Protein AF-M9MH01-F1 (afdb_monomer_lite)

Radius of gyration: 33.97 Å; chains: 1; bounding box: 98×75×112 Å

Sequence (425 aa):
MPSYRAAQPPAAPPSTSKGLVSVMLTPFMALAFVLLHAIYQLAILARSVASAVSRATRRRSHRPASSFASLAELLAEHECAPESVRVPDHLAVVLADAAPSSLRLYLSTQWMRLHSSSTKSGDFHATYQAAVEAKHVEDAATLIHLAAISGVRRLSIYTCEPLGAQALQHLTRHLHLAYKIRGVIHPTSSQQSEPSEPSPWKYTELRRRTRLRRADGSDASTPSAPGSPASSDSEAAPSSLDETLASSYTAETEPFSYDVCSATVDIRLGLSSPTLPSDPSLQVVLLSHCDGQDHFAHLVSTHVHERARSYLSTVVLSDIASSSRFSASRLRKAWVSRRERFVGDLDVARLDAHLRGAGYLDEPELLVVRGSRPSLRRLYGFPAWPLRITDLFYDETLQPHARYATHDFVAALRKLARAEQRHGK

pLDDT: mean 78.03, std 19.71, range [31.19, 97.88]

Structure (mmCIF, N/CA/C/O backbone):
data_AF-M9MH01-F1
#
_entry.id   AF-M9MH01-F1
#
loop_
_atom_site.group_PDB
_atom_site.id
_atom_site.type_symbol
_atom_site.label_atom_id
_atom_site.label_alt_id
_atom_site.label_comp_id
_atom_site.label_asym_id
_atom_site.label_entity_id
_atom_site.label_seq_id
_atom_site.pdbx_PDB_ins_code
_atom_site.Cartn_x
_atom_site.Cartn_y
_atom_site.Cartn_z
_atom_site.occupancy
_atom_site.B_iso_or_equiv
_atom_site.auth_seq_id
_atom_site.auth_comp_id
_atom_site.auth_asym_id
_atom_site.auth_atom_id
_atom_site.pdbx_PDB_model_num
ATOM 1 N N . MET A 1 1 ? -34.806 18.288 -66.214 1.00 45.91 1 MET A N 1
ATOM 2 C CA . MET A 1 1 ? -35.735 17.507 -65.369 1.00 45.91 1 MET A CA 1
ATOM 3 C C . MET A 1 1 ? -36.156 18.376 -64.184 1.00 45.91 1 MET A C 1
ATOM 5 O O . MET A 1 1 ? -35.394 18.466 -63.229 1.00 45.91 1 MET A O 1
ATOM 9 N N . PRO A 1 2 ? -37.280 19.109 -64.272 1.00 43.31 2 PRO A N 1
ATOM 10 C CA . PRO A 1 2 ? -37.788 19.924 -63.171 1.00 43.31 2 PRO A CA 1
ATOM 11 C C . PRO A 1 2 ? -38.532 19.030 -62.166 1.00 43.31 2 PRO A C 1
ATOM 13 O O . PRO A 1 2 ? -39.431 18.281 -62.540 1.00 43.31 2 PRO A O 1
ATOM 16 N N . SER A 1 3 ? -38.120 19.080 -60.898 1.00 51.03 3 SER A N 1
ATOM 17 C CA . SER A 1 3 ? -38.707 18.285 -59.816 1.00 51.03 3 SER A CA 1
ATOM 18 C C . SER A 1 3 ? -39.973 18.964 -59.288 1.00 51.03 3 SER A C 1
ATOM 20 O O . SER A 1 3 ? -39.933 20.112 -58.839 1.00 51.03 3 SER A O 1
ATOM 22 N N . TYR A 1 4 ? -41.098 18.255 -59.382 1.00 46.44 4 TYR A N 1
ATOM 23 C CA . TYR A 1 4 ? -42.410 18.657 -58.881 1.00 46.44 4 TYR A CA 1
ATOM 24 C C . TYR A 1 4 ? -42.370 18.838 -57.356 1.00 46.44 4 TYR A C 1
ATOM 26 O O . TYR A 1 4 ? -42.192 17.884 -56.600 1.00 46.44 4 TYR A O 1
ATOM 34 N N . ARG A 1 5 ? -42.565 20.076 -56.893 1.00 50.22 5 ARG A N 1
ATOM 35 C CA . ARG A 1 5 ? -42.744 20.409 -55.476 1.00 50.22 5 ARG A CA 1
ATOM 36 C C . ARG A 1 5 ? -44.208 20.141 -55.116 1.00 50.22 5 ARG A C 1
ATOM 38 O O . ARG A 1 5 ? -45.081 20.939 -55.443 1.00 50.22 5 ARG A O 1
ATOM 45 N N . ALA A 1 6 ? -44.476 18.984 -54.513 1.00 58.53 6 ALA A N 1
ATOM 46 C CA . ALA A 1 6 ? -45.803 18.624 -54.025 1.00 58.53 6 ALA A CA 1
ATOM 47 C C . ALA A 1 6 ? -46.259 19.614 -52.940 1.00 58.53 6 ALA A C 1
ATOM 49 O O . ALA A 1 6 ? -45.514 19.920 -52.006 1.00 58.53 6 ALA A O 1
ATOM 50 N N . ALA A 1 7 ? -47.476 20.130 -53.104 1.00 55.47 7 ALA A N 1
ATOM 51 C CA . ALA A 1 7 ? -48.118 21.059 -52.189 1.00 55.47 7 ALA A CA 1
ATOM 52 C C . ALA A 1 7 ? -48.324 20.409 -50.812 1.00 55.47 7 ALA A C 1
ATOM 54 O O . ALA A 1 7 ? -48.919 19.339 -50.688 1.00 55.47 7 ALA A O 1
ATOM 55 N N . GLN A 1 8 ? -47.809 21.074 -49.783 1.00 67.50 8 GLN A N 1
ATOM 56 C CA . GLN A 1 8 ? -47.949 20.694 -48.384 1.00 67.50 8 GLN A CA 1
ATOM 57 C C . GLN A 1 8 ? -49.378 21.050 -47.924 1.00 67.50 8 GLN A C 1
ATOM 59 O O . GLN A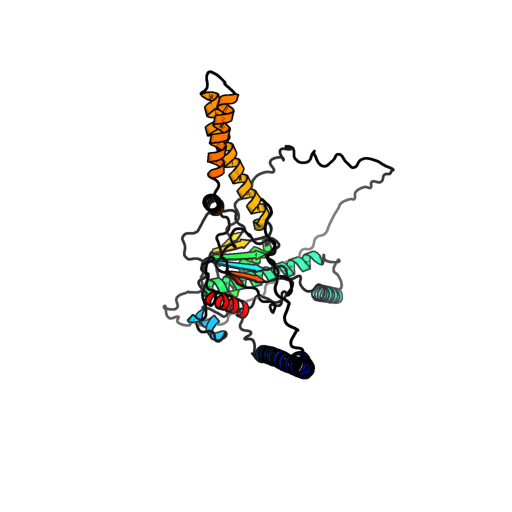 1 8 ? -49.798 22.192 -48.133 1.00 67.50 8 GLN A O 1
ATOM 64 N N . PRO A 1 9 ? -50.154 20.109 -47.355 1.00 67.75 9 PRO A N 1
ATOM 65 C CA . PRO A 1 9 ? -51.521 20.385 -46.926 1.00 67.75 9 PRO A CA 1
ATOM 66 C C . PRO A 1 9 ? -51.550 21.403 -45.772 1.00 67.75 9 PRO A C 1
ATOM 68 O O . PRO A 1 9 ? -50.595 21.477 -44.991 1.00 67.75 9 PRO A O 1
ATOM 71 N N . PRO A 1 10 ? -52.632 22.195 -45.655 1.00 64.62 10 PRO A N 1
ATOM 72 C CA . PRO A 1 10 ? -52.751 23.251 -44.657 1.00 64.62 10 PRO A CA 1
ATOM 73 C C . PRO A 1 10 ? -52.662 22.678 -43.239 1.00 64.62 10 PRO A C 1
ATOM 75 O O . PRO A 1 10 ? -53.362 21.728 -42.886 1.00 64.62 10 PRO A O 1
ATOM 78 N N . ALA A 1 11 ? -51.777 23.266 -42.432 1.00 65.44 11 ALA A N 1
ATOM 79 C CA . ALA A 1 11 ? -51.588 22.912 -41.034 1.00 65.44 11 ALA A CA 1
ATOM 80 C C . ALA A 1 11 ? -52.902 23.088 -40.256 1.00 65.44 11 ALA A C 1
ATOM 82 O O . ALA A 1 11 ? -53.503 24.163 -40.264 1.00 65.44 11 ALA A O 1
ATOM 83 N N . ALA A 1 12 ? -53.339 22.020 -39.586 1.00 66.81 12 ALA A N 1
ATOM 84 C CA . ALA A 1 12 ? -54.497 22.045 -38.704 1.00 66.81 12 ALA A CA 1
ATOM 85 C C . ALA A 1 12 ? -54.285 23.057 -37.556 1.00 66.81 12 ALA A C 1
ATOM 87 O O . ALA A 1 12 ? -53.164 23.177 -37.048 1.00 66.81 12 ALA A O 1
ATOM 88 N N . PRO A 1 13 ? -55.336 23.780 -37.125 1.00 65.81 13 PRO A N 1
ATOM 89 C CA . PRO A 1 13 ? -55.222 24.774 -36.066 1.00 65.81 13 PRO A CA 1
ATOM 90 C C . PRO A 1 13 ? -54.803 24.113 -34.741 1.00 65.81 13 PRO A C 1
ATOM 92 O O . PRO A 1 13 ? -55.318 23.045 -34.397 1.00 65.81 13 PRO A O 1
ATOM 95 N N . PRO A 1 14 ? -53.885 24.725 -33.971 1.00 62.41 14 PRO A N 1
ATOM 96 C CA . PRO A 1 14 ? -53.455 24.178 -32.693 1.00 62.41 14 PRO A CA 1
ATOM 97 C C . PRO A 1 14 ? -54.637 24.161 -31.717 1.00 62.41 14 PRO A C 1
ATOM 99 O O . PRO A 1 14 ? -55.211 25.198 -31.393 1.00 62.41 14 PRO A O 1
ATOM 102 N N . SER A 1 15 ? -55.003 22.974 -31.233 1.00 61.50 15 SER A N 1
ATOM 103 C CA . SER A 1 15 ? -56.023 22.792 -30.199 1.00 61.50 15 SER A CA 1
ATOM 104 C C . SER A 1 15 ? -55.576 23.468 -28.892 1.00 61.50 15 SER A C 1
ATOM 106 O O . SER A 1 15 ? -54.754 22.929 -28.146 1.00 61.50 15 SER A O 1
ATOM 108 N N . THR A 1 16 ? -56.109 24.656 -28.618 1.00 58.56 16 THR A N 1
ATOM 109 C CA . THR A 1 16 ? -55.750 25.576 -27.521 1.00 58.56 16 THR A CA 1
ATOM 110 C C . THR A 1 16 ? -56.277 25.179 -26.134 1.00 58.56 16 THR A C 1
ATOM 112 O O . THR A 1 16 ? -56.033 25.881 -25.156 1.00 58.56 16 THR A O 1
ATOM 115 N N . SER A 1 17 ? -56.944 24.032 -25.983 1.00 58.41 17 SER A N 1
ATOM 116 C CA . SER A 1 17 ? -57.568 23.627 -24.711 1.00 58.41 17 SER A CA 1
ATOM 117 C C . SER A 1 17 ? -56.616 22.994 -23.683 1.00 58.41 17 SER A C 1
ATOM 119 O O . SER A 1 17 ? -56.987 22.849 -22.520 1.00 58.41 17 SER A O 1
ATOM 121 N N . LYS A 1 18 ? -55.369 22.659 -24.050 1.00 57.47 18 LYS A N 1
ATOM 122 C CA . LYS A 1 18 ? -54.387 22.061 -23.116 1.00 57.47 18 LYS A CA 1
ATOM 123 C C . LYS A 1 18 ? -53.703 23.076 -22.183 1.00 57.47 18 LYS A C 1
ATOM 125 O O . LYS A 1 18 ? -53.105 22.675 -21.188 1.00 57.47 18 LYS A O 1
ATOM 130 N N . GLY A 1 19 ? -53.802 24.378 -22.468 1.00 66.62 19 GLY A N 1
ATOM 131 C CA . GLY A 1 19 ? -53.085 25.420 -21.722 1.00 66.62 19 GLY A CA 1
ATOM 132 C C . GLY A 1 19 ? -53.639 25.685 -20.320 1.00 66.62 19 GLY A C 1
ATOM 133 O O . GLY A 1 19 ? -52.873 25.818 -19.372 1.00 66.62 19 GLY A O 1
ATOM 134 N N . LEU A 1 20 ? -54.963 25.707 -20.154 1.00 74.94 20 LEU A N 1
ATOM 135 C CA . LEU A 1 20 ? -55.587 26.161 -18.904 1.00 74.94 20 LEU A CA 1
ATOM 136 C C . LEU A 1 20 ? -55.473 25.118 -17.778 1.00 74.94 20 LEU A C 1
ATOM 138 O O . LEU A 1 20 ? -55.142 25.461 -16.644 1.00 74.94 20 LEU A O 1
ATOM 142 N N . VAL A 1 21 ? -55.634 23.833 -18.115 1.00 76.88 21 VAL A N 1
ATOM 143 C CA . VAL A 1 21 ? -55.407 22.717 -17.179 1.00 76.88 21 VAL A CA 1
ATOM 144 C C . VAL A 1 21 ? -53.933 22.636 -16.784 1.00 76.88 21 VAL A C 1
ATOM 146 O O . VAL A 1 21 ? -53.629 22.457 -15.609 1.00 76.88 21 VAL A O 1
ATOM 149 N N . SER A 1 22 ? -53.010 22.838 -17.731 1.00 75.50 22 SER A N 1
ATOM 150 C CA . SER A 1 22 ? -51.576 22.858 -17.427 1.00 75.50 22 SER A CA 1
ATOM 151 C C . SER A 1 22 ? -51.221 23.998 -16.468 1.00 75.50 22 SER A C 1
ATOM 153 O O . SER A 1 22 ? -50.515 23.768 -15.489 1.00 75.50 22 SER A O 1
ATOM 155 N N . VAL A 1 23 ? -51.726 25.215 -16.700 1.00 80.62 23 VAL A N 1
ATOM 156 C CA . VAL A 1 23 ? -51.431 26.391 -15.859 1.00 80.62 23 VAL A CA 1
ATOM 157 C C . VAL A 1 23 ? -51.985 26.223 -14.441 1.00 80.62 23 VAL A C 1
ATOM 159 O O . VAL A 1 23 ? -51.296 26.561 -13.483 1.00 80.62 23 VAL A O 1
ATOM 162 N N . MET A 1 24 ? -53.174 25.633 -14.287 1.00 85.06 24 MET A N 1
ATOM 163 C CA . MET A 1 24 ? -53.754 25.342 -12.969 1.00 85.06 24 MET A CA 1
ATOM 164 C C . MET A 1 24 ? -53.060 24.181 -12.247 1.00 85.06 24 MET A C 1
ATOM 166 O O . MET A 1 24 ? -52.926 24.230 -11.031 1.00 85.06 24 MET A O 1
ATOM 170 N N . LEU A 1 25 ? -52.583 23.159 -12.966 1.00 89.31 25 LEU A N 1
ATOM 171 C CA . LEU A 1 25 ? -51.958 21.971 -12.370 1.00 89.31 25 LEU A CA 1
ATOM 172 C C . LEU A 1 25 ? -50.487 22.192 -11.974 1.00 89.31 25 LEU A C 1
ATOM 174 O O . LEU A 1 25 ? -50.000 21.577 -11.027 1.00 89.31 25 LEU A O 1
ATOM 178 N N . THR A 1 26 ? -49.779 23.087 -12.668 1.00 86.56 26 THR A N 1
ATOM 179 C CA . THR A 1 26 ? -48.355 23.378 -12.419 1.00 86.56 26 THR A CA 1
ATOM 180 C C . THR A 1 26 ? -48.047 23.765 -10.963 1.00 86.56 26 THR A C 1
ATOM 182 O O . THR A 1 26 ? -47.126 23.170 -10.401 1.00 86.56 26 THR A O 1
ATOM 185 N N . PRO A 1 27 ? -48.782 24.684 -10.298 1.00 92.50 27 PRO A N 1
ATOM 186 C CA . PRO A 1 27 ? -48.502 25.025 -8.901 1.00 92.50 27 PRO A CA 1
ATOM 187 C C . PRO A 1 27 ? -48.728 23.845 -7.947 1.00 92.50 27 PRO A C 1
ATOM 189 O O . PRO A 1 27 ? -47.956 23.681 -7.006 1.00 92.50 27 PRO A O 1
ATOM 192 N N . PHE A 1 28 ? -49.718 22.982 -8.207 1.00 94.06 28 PHE A N 1
ATOM 193 C CA . PHE A 1 28 ? -49.944 21.780 -7.396 1.00 94.06 28 PHE A CA 1
ATOM 194 C C . PHE A 1 28 ? -48.826 20.754 -7.570 1.00 94.06 28 PHE A C 1
ATOM 196 O O . PHE A 1 28 ? -48.357 20.194 -6.584 1.00 94.06 28 PHE A O 1
ATOM 203 N N . MET A 1 29 ? -48.353 20.541 -8.800 1.00 93.00 29 MET A N 1
ATOM 204 C CA . MET A 1 29 ? -47.220 19.649 -9.062 1.00 93.00 29 MET A CA 1
ATOM 205 C C . MET A 1 29 ? -45.922 20.194 -8.460 1.00 93.00 29 MET A C 1
ATOM 207 O O . MET A 1 29 ? -45.151 19.428 -7.885 1.00 93.00 29 MET A O 1
ATOM 211 N N . ALA A 1 30 ? -45.695 21.509 -8.532 1.00 92.12 30 ALA A N 1
ATOM 212 C CA . ALA A 1 30 ? -44.553 22.158 -7.895 1.00 92.12 30 ALA A CA 1
ATOM 213 C C . ALA A 1 30 ? -44.613 22.021 -6.366 1.00 92.12 30 ALA A C 1
ATOM 215 O O . ALA A 1 30 ? -43.620 21.646 -5.747 1.00 92.12 30 ALA A O 1
ATOM 216 N N . LEU A 1 31 ? -45.782 22.245 -5.760 1.00 95.38 31 LEU A N 1
ATOM 217 C CA . LEU A 1 31 ? -45.989 22.049 -4.327 1.00 95.38 31 LEU A CA 1
ATOM 218 C C . LEU A 1 31 ? -45.766 20.587 -3.923 1.00 95.38 31 LEU A C 1
ATOM 220 O O . LEU A 1 31 ? -45.042 20.328 -2.967 1.00 95.38 31 LEU A O 1
ATOM 224 N N . ALA A 1 32 ? -46.328 19.632 -4.669 1.00 95.88 32 ALA A N 1
ATOM 225 C CA . ALA A 1 32 ? -46.135 18.205 -4.426 1.00 95.88 32 ALA A CA 1
ATOM 226 C C . ALA A 1 32 ? -44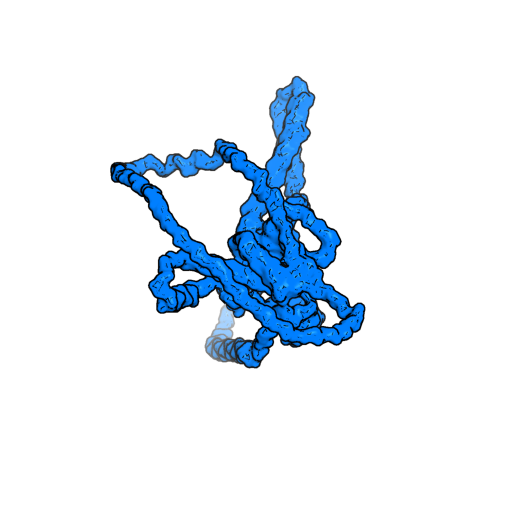.655 17.807 -4.533 1.00 95.88 32 ALA A C 1
ATOM 228 O O . ALA A 1 32 ? -44.162 17.057 -3.694 1.00 95.88 32 ALA A O 1
ATOM 229 N N . PHE A 1 33 ? -43.925 18.352 -5.511 1.00 95.75 33 PHE A N 1
ATOM 230 C CA . PHE A 1 33 ? -42.487 18.134 -5.653 1.00 95.75 33 PHE A CA 1
ATOM 231 C C . PHE A 1 33 ? -41.699 18.708 -4.472 1.00 95.75 33 PHE A C 1
ATOM 233 O O . PHE A 1 33 ? -40.851 18.015 -3.916 1.00 95.75 33 PHE A O 1
ATOM 240 N N . VAL A 1 34 ? -41.998 19.940 -4.044 1.00 96.44 34 VAL A N 1
ATOM 241 C CA . VAL A 1 34 ? -41.364 20.563 -2.870 1.00 96.44 34 VAL A CA 1
ATOM 242 C C . VAL A 1 34 ? -41.632 19.742 -1.611 1.00 96.44 34 VAL A C 1
ATOM 244 O O . VAL A 1 34 ? -40.717 19.504 -0.827 1.00 96.44 34 VAL A O 1
ATOM 247 N N . LEU A 1 35 ? -42.862 19.260 -1.435 1.00 97.44 35 LEU A N 1
ATOM 248 C CA . LEU A 1 35 ? -43.269 18.486 -0.266 1.00 97.44 35 LEU A CA 1
ATOM 249 C C . LEU A 1 35 ? -42.612 17.097 -0.260 1.00 97.44 35 LEU A C 1
ATOM 251 O O . LEU A 1 35 ? -42.075 16.674 0.762 1.00 97.44 35 LEU A O 1
ATOM 255 N N . LEU A 1 36 ? -42.547 16.430 -1.416 1.00 97.12 36 LEU A N 1
ATOM 256 C CA . LEU A 1 36 ? -41.816 15.173 -1.581 1.00 97.12 36 LEU A CA 1
ATOM 257 C C . LEU A 1 36 ? -40.313 15.361 -1.335 1.00 97.12 36 LEU A C 1
ATOM 259 O O . LEU A 1 36 ? -39.691 14.539 -0.663 1.00 97.12 36 LEU A O 1
ATOM 263 N N . HIS A 1 37 ? -39.728 16.454 -1.831 1.00 95.00 37 HIS A N 1
ATOM 264 C CA . HIS A 1 37 ? -38.323 16.770 -1.601 1.00 95.00 37 HIS A CA 1
ATOM 265 C C . HIS A 1 37 ? -38.050 17.051 -0.119 1.00 95.00 37 HIS A C 1
ATOM 267 O O . HIS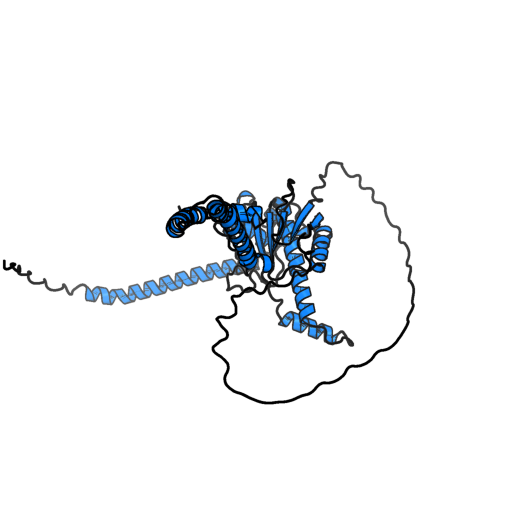 A 1 37 ? -37.069 16.550 0.423 1.00 95.00 37 HIS A O 1
ATOM 273 N N . ALA A 1 38 ? -38.937 17.777 0.565 1.00 96.31 38 ALA A N 1
ATOM 274 C CA . ALA A 1 38 ? -38.836 18.013 2.002 1.00 96.31 38 ALA A CA 1
ATOM 275 C C . ALA A 1 38 ? -38.895 16.698 2.799 1.00 96.31 38 ALA A C 1
ATOM 277 O O . ALA A 1 38 ? -38.049 16.477 3.663 1.00 96.31 38 ALA A O 1
ATOM 278 N N . ILE A 1 39 ? -39.823 15.791 2.464 1.00 97.50 39 ILE A N 1
ATOM 279 C CA . ILE A 1 39 ? -39.908 14.455 3.079 1.00 97.50 39 ILE A CA 1
ATOM 280 C C . ILE A 1 39 ? -38.627 13.654 2.823 1.00 97.50 39 ILE A C 1
ATOM 282 O O . ILE A 1 39 ? -38.088 13.045 3.745 1.00 97.50 39 ILE A O 1
ATOM 286 N N . TYR A 1 40 ? -38.106 13.676 1.594 1.00 96.38 40 TYR A N 1
ATOM 287 C CA . TYR A 1 40 ? -36.863 12.995 1.238 1.00 96.38 40 TYR A CA 1
ATOM 288 C C . TYR A 1 40 ? -35.666 13.512 2.050 1.00 96.38 40 TYR A C 1
ATOM 290 O O . TYR A 1 40 ? -34.916 12.716 2.617 1.00 96.38 40 TYR A O 1
ATOM 298 N N . GLN A 1 41 ? -35.518 14.835 2.178 1.00 96.50 41 GLN A N 1
ATOM 299 C CA . GLN A 1 41 ? -34.455 15.434 2.990 1.00 96.50 41 GLN A CA 1
ATOM 300 C C . GLN A 1 41 ? -34.614 15.094 4.475 1.00 96.50 41 GLN A C 1
ATOM 302 O O . GLN A 1 41 ? -33.630 14.781 5.145 1.00 96.50 41 GLN A O 1
ATOM 307 N N . LEU A 1 42 ? -35.848 15.083 4.986 1.00 95.69 42 LEU A N 1
ATOM 308 C CA . LEU A 1 42 ? -36.132 14.706 6.368 1.00 95.69 42 LEU A CA 1
ATOM 309 C C . LEU A 1 42 ? -35.812 13.226 6.628 1.00 95.69 42 LEU A C 1
ATOM 311 O O . LEU A 1 42 ? -35.254 12.897 7.671 1.00 95.69 42 LEU A O 1
ATOM 315 N N . ALA A 1 43 ? -36.081 12.342 5.664 1.00 95.31 43 ALA A N 1
ATOM 316 C CA . ALA A 1 43 ? -35.718 10.929 5.738 1.00 95.31 43 ALA A CA 1
ATOM 317 C C . ALA A 1 43 ? -34.192 10.720 5.716 1.00 95.31 43 ALA A C 1
ATOM 319 O O . ALA A 1 43 ? -33.670 9.920 6.498 1.00 95.31 43 ALA A O 1
ATOM 320 N N . ILE A 1 44 ? -33.458 11.463 4.877 1.00 93.12 44 ILE A N 1
ATOM 321 C CA . ILE A 1 44 ? -31.985 11.456 4.881 1.00 93.12 44 ILE A CA 1
ATOM 322 C C . ILE A 1 44 ? -31.449 11.949 6.225 1.00 93.12 44 ILE A C 1
ATOM 324 O O . ILE A 1 44 ? -30.559 11.312 6.791 1.00 93.12 44 ILE A O 1
ATOM 328 N N . LEU A 1 45 ? -31.994 13.049 6.750 1.00 92.94 45 LEU A N 1
ATOM 329 C CA . LEU A 1 45 ? -31.579 13.623 8.026 1.00 92.94 45 LEU A CA 1
ATOM 330 C C . LEU A 1 45 ? -31.865 12.668 9.190 1.00 92.94 45 LEU A C 1
ATOM 332 O O . LEU A 1 45 ? -30.993 12.424 10.015 1.00 92.94 45 LEU A O 1
ATOM 336 N N . ALA A 1 46 ? -33.054 12.067 9.237 1.00 92.81 46 ALA A N 1
ATOM 337 C CA . ALA A 1 46 ? -33.398 11.083 10.258 1.00 92.81 46 ALA A CA 1
ATOM 338 C C . ALA A 1 46 ? -32.445 9.879 10.209 1.00 92.81 46 ALA A C 1
ATOM 340 O O . ALA A 1 46 ? -31.959 9.427 11.245 1.00 92.81 46 ALA A O 1
ATOM 341 N N . ARG A 1 47 ? -32.106 9.397 9.006 1.00 92.25 47 ARG A N 1
ATOM 342 C CA . ARG A 1 47 ? -31.159 8.290 8.823 1.00 92.25 47 ARG A CA 1
ATOM 343 C C . ARG A 1 47 ? -29.732 8.676 9.216 1.00 92.25 47 ARG A C 1
ATOM 345 O O . ARG A 1 47 ? -29.034 7.867 9.830 1.00 92.25 47 ARG A O 1
ATOM 352 N N . SER A 1 48 ? -29.292 9.894 8.903 1.00 85.81 48 SER A N 1
ATOM 353 C CA . SER A 1 48 ? -27.962 10.376 9.282 1.00 85.81 48 SER A CA 1
ATOM 354 C C . SER A 1 48 ? -27.853 10.565 10.797 1.00 85.81 48 SER A C 1
ATOM 356 O O . SER A 1 48 ? -26.893 10.063 11.385 1.00 85.81 48 SER A O 1
ATOM 358 N N . VAL A 1 49 ? -28.867 11.147 11.448 1.00 88.88 49 VAL A N 1
ATOM 359 C CA . VAL A 1 49 ? -28.945 11.287 12.912 1.00 88.88 49 VAL A CA 1
ATOM 360 C C . VAL A 1 49 ? -28.999 9.920 13.585 1.00 88.88 49 VAL A C 1
ATOM 362 O O . VAL A 1 49 ? -28.191 9.667 14.471 1.00 88.88 49 VAL A O 1
ATOM 365 N N . ALA A 1 50 ? -29.853 8.996 13.136 1.00 88.00 50 ALA A N 1
ATOM 366 C CA . ALA A 1 50 ? -29.911 7.642 13.692 1.00 88.00 50 ALA A CA 1
ATOM 367 C C . ALA A 1 50 ? -28.559 6.916 13.572 1.00 88.00 50 ALA A C 1
ATOM 369 O O . ALA A 1 50 ? -28.103 6.286 14.526 1.00 88.00 50 ALA A O 1
ATOM 370 N N . SER A 1 51 ? -27.865 7.061 12.436 1.00 77.75 51 SER A N 1
ATOM 371 C CA . SER A 1 51 ? -26.520 6.503 12.254 1.00 77.75 51 SER A CA 1
ATOM 372 C C . SER A 1 51 ? -25.468 7.167 13.149 1.00 77.75 51 SER A C 1
ATOM 374 O O . SER A 1 51 ? -24.518 6.513 13.574 1.00 77.75 51 SER A O 1
ATOM 376 N N . ALA A 1 52 ? -25.598 8.467 13.424 1.00 75.75 52 ALA A N 1
ATOM 377 C CA . ALA A 1 52 ? -24.687 9.208 14.287 1.00 75.75 52 ALA A CA 1
ATOM 378 C C . ALA A 1 52 ? -24.912 8.842 15.757 1.00 75.75 52 ALA A C 1
ATOM 380 O O . ALA A 1 52 ? -23.949 8.540 16.456 1.00 75.75 52 ALA A O 1
ATOM 381 N N . VAL A 1 53 ? -26.173 8.771 16.194 1.00 83.31 53 VAL A N 1
ATOM 382 C CA . VAL A 1 53 ? -26.563 8.327 17.537 1.00 83.31 53 VAL A CA 1
ATOM 383 C C . VAL A 1 53 ? -26.117 6.890 17.760 1.00 83.31 53 VAL A C 1
ATOM 385 O O . VAL A 1 53 ? -25.439 6.634 18.742 1.00 83.31 53 VAL A O 1
ATOM 388 N N . SER A 1 54 ? -26.385 5.971 16.826 1.00 80.44 54 SER A N 1
ATOM 389 C CA . SER A 1 54 ? -25.923 4.580 16.933 1.00 80.44 54 SER A CA 1
ATOM 390 C C . SER A 1 54 ? -24.396 4.475 17.033 1.00 80.44 54 SER A C 1
ATOM 392 O O . SER A 1 54 ? -23.880 3.686 17.821 1.00 80.44 54 SER A O 1
ATOM 394 N N . ARG A 1 55 ? -23.652 5.304 16.289 1.00 73.31 55 ARG A N 1
ATOM 395 C CA . ARG A 1 55 ? -22.184 5.374 16.395 1.00 73.31 55 ARG A CA 1
ATOM 396 C C . ARG A 1 55 ? -21.704 5.981 17.714 1.00 73.31 55 ARG A C 1
ATOM 398 O O . ARG A 1 55 ? -20.650 5.579 18.191 1.00 73.31 55 ARG A O 1
ATOM 405 N N . ALA A 1 56 ? -22.444 6.931 18.279 1.00 73.94 56 ALA A N 1
ATOM 406 C CA . ALA A 1 56 ? -22.114 7.572 19.549 1.00 73.94 56 ALA A CA 1
ATOM 407 C C . ALA A 1 56 ? -22.454 6.687 20.758 1.00 73.94 56 ALA A C 1
ATOM 409 O O . ALA A 1 56 ? -21.736 6.711 21.753 1.00 73.94 56 ALA A O 1
ATOM 410 N N . THR A 1 57 ? -23.532 5.902 20.676 1.00 79.31 57 THR A N 1
ATOM 411 C CA . THR A 1 57 ? -23.980 5.011 21.756 1.00 79.31 57 THR A CA 1
ATOM 412 C C . THR A 1 57 ? -23.294 3.652 21.729 1.00 79.31 57 THR A C 1
ATOM 414 O O . THR A 1 57 ? -23.213 3.003 22.772 1.00 79.31 57 THR A O 1
ATOM 417 N N . ARG A 1 58 ? -22.753 3.219 20.581 1.00 75.88 58 ARG A N 1
ATOM 418 C CA . ARG A 1 58 ? -21.870 2.050 20.521 1.00 75.88 58 ARG A CA 1
ATOM 419 C C . ARG A 1 58 ? -20.609 2.339 21.323 1.00 75.88 58 ARG A C 1
ATOM 421 O O . ARG A 1 58 ? -19.709 3.051 20.876 1.00 75.88 58 ARG A O 1
ATOM 428 N N . ARG A 1 59 ? -20.559 1.765 22.526 1.00 66.00 59 ARG A N 1
ATOM 429 C CA . ARG A 1 59 ? -19.367 1.720 23.369 1.00 66.00 59 ARG A CA 1
ATOM 430 C C . ARG A 1 59 ? -18.264 1.079 22.531 1.00 66.00 59 ARG A C 1
ATOM 432 O O . ARG A 1 59 ? -18.332 -0.105 22.224 1.00 66.00 59 ARG A O 1
ATOM 439 N N . ARG A 1 60 ? -17.294 1.879 22.088 1.00 66.38 60 ARG A N 1
ATOM 440 C CA . ARG A 1 60 ? -16.137 1.351 21.365 1.00 66.38 60 ARG A CA 1
ATOM 441 C C . ARG A 1 60 ? -15.418 0.417 22.320 1.00 66.38 60 ARG A C 1
ATOM 443 O O . ARG A 1 60 ? -15.026 0.853 23.406 1.00 66.38 60 ARG A O 1
ATOM 450 N N . SER A 1 61 ? -15.277 -0.849 21.947 1.00 65.81 61 SER A N 1
ATOM 451 C CA . SER A 1 61 ? -14.401 -1.722 22.701 1.00 65.81 61 SER A CA 1
ATOM 452 C C . SER A 1 61 ? -12.991 -1.151 22.591 1.00 65.81 61 SER A C 1
ATOM 454 O O . SER A 1 61 ? -12.415 -1.006 21.515 1.00 65.81 61 SER A O 1
ATOM 456 N N . HIS A 1 62 ? -12.452 -0.724 23.728 1.00 72.19 62 HIS A N 1
ATOM 457 C CA . HIS A 1 62 ? -11.097 -0.185 23.821 1.00 72.19 62 HIS A CA 1
ATOM 458 C C . HIS A 1 62 ? -10.057 -1.302 23.933 1.00 72.19 62 HIS A C 1
ATOM 460 O O . HIS A 1 62 ? -8.950 -1.078 24.421 1.00 72.19 62 HIS A O 1
ATOM 466 N N . ARG A 1 63 ? -10.414 -2.515 23.498 1.00 86.38 63 ARG A N 1
ATOM 467 C CA . ARG A 1 63 ? -9.531 -3.665 23.573 1.00 86.38 63 ARG A CA 1
ATOM 468 C C . ARG A 1 63 ? -8.337 -3.414 22.636 1.00 86.38 63 ARG A C 1
ATOM 470 O O . ARG A 1 63 ? -8.550 -3.136 21.451 1.00 86.38 63 ARG A O 1
ATOM 477 N N . PRO A 1 64 ? -7.092 -3.425 23.142 1.00 89.06 64 PRO A N 1
ATOM 478 C CA . PRO A 1 64 ? -5.923 -3.171 22.311 1.00 89.06 64 PRO A CA 1
ATOM 479 C C . PRO A 1 64 ? -5.767 -4.282 21.271 1.00 89.06 64 PRO A C 1
ATOM 481 O O . PRO A 1 64 ? -6.115 -5.433 21.536 1.00 89.06 64 PRO A O 1
ATOM 484 N N . ALA A 1 65 ? -5.209 -3.954 20.103 1.00 89.31 65 ALA A N 1
ATOM 485 C CA . ALA A 1 65 ? -5.015 -4.929 19.030 1.00 89.31 65 ALA A CA 1
ATOM 486 C C . ALA A 1 65 ? -4.204 -6.152 19.491 1.00 89.31 65 ALA A C 1
ATOM 488 O O . ALA A 1 65 ? -4.521 -7.262 19.100 1.00 89.31 65 ALA A O 1
ATOM 489 N N . SER A 1 66 ? -3.242 -5.963 20.399 1.00 88.75 66 SER A N 1
ATOM 490 C CA . SER A 1 66 ? -2.398 -7.033 20.951 1.00 88.75 66 SER A CA 1
ATOM 491 C C . SER A 1 66 ? -3.141 -8.103 21.744 1.00 88.75 66 SER A C 1
ATOM 493 O O . SER A 1 66 ? -2.570 -9.140 22.064 1.00 88.75 66 SER A O 1
ATOM 495 N N . SER A 1 67 ? -4.396 -7.849 22.106 1.00 92.25 67 SER A N 1
ATOM 496 C CA . SER A 1 67 ? -5.192 -8.787 22.888 1.00 92.25 67 SER A CA 1
ATOM 497 C C . SER A 1 67 ? -5.914 -9.838 22.048 1.00 92.25 67 SER A C 1
ATOM 499 O O . SER A 1 67 ? -6.512 -10.728 22.647 1.00 92.25 67 SER A O 1
ATOM 501 N N . PHE A 1 68 ? -5.898 -9.724 20.716 1.00 93.31 68 PHE A N 1
ATOM 502 C CA . PHE A 1 68 ? -6.541 -10.679 19.817 1.00 93.31 68 PHE A CA 1
ATOM 503 C C . PHE A 1 68 ? -5.533 -11.740 19.381 1.00 93.31 68 PHE A C 1
ATOM 505 O O . PHE A 1 68 ? -4.485 -11.418 18.828 1.00 93.31 68 PHE A O 1
ATOM 512 N N . ALA A 1 69 ? -5.854 -13.013 19.598 1.00 92.62 69 ALA A N 1
ATOM 513 C CA . ALA A 1 69 ? -4.995 -14.121 19.174 1.00 92.62 69 ALA A CA 1
ATOM 514 C C . ALA A 1 69 ? -5.394 -14.697 17.804 1.00 92.62 69 ALA A C 1
ATOM 516 O O . ALA A 1 69 ? -4.602 -15.382 17.162 1.00 92.62 69 ALA A O 1
ATOM 517 N N . SER A 1 70 ? -6.626 -14.443 17.351 1.00 94.75 70 SER A N 1
ATOM 518 C CA . SER A 1 70 ? -7.164 -15.000 16.107 1.00 94.75 70 SER A CA 1
ATOM 519 C C . SER A 1 70 ? -8.163 -14.062 15.431 1.00 94.75 70 SER A C 1
ATOM 521 O O . SER A 1 70 ? -8.787 -13.217 16.080 1.00 94.75 70 SER A O 1
ATOM 523 N N . LEU A 1 71 ? -8.379 -14.262 14.128 1.00 95.31 71 LEU A N 1
ATOM 524 C CA . LEU A 1 71 ? -9.438 -13.579 13.384 1.00 95.31 71 LEU A CA 1
ATOM 525 C C . LEU A 1 71 ? -10.826 -13.812 13.990 1.00 95.31 71 LEU A C 1
ATOM 527 O O . LEU A 1 71 ? -11.622 -12.884 14.054 1.00 95.31 71 LEU A O 1
ATOM 531 N N . ALA A 1 72 ? -11.127 -15.029 14.452 1.00 96.25 72 ALA A N 1
ATOM 532 C CA . ALA A 1 72 ? -12.433 -15.347 15.025 1.00 96.25 72 ALA A CA 1
ATOM 533 C C . ALA A 1 72 ? -12.728 -14.503 16.277 1.00 96.25 72 ALA A C 1
ATOM 535 O O . ALA A 1 72 ? -13.831 -13.978 16.414 1.00 96.25 72 ALA A O 1
ATOM 536 N N . GLU A 1 73 ? -11.730 -14.313 17.145 1.00 95.62 73 GLU A N 1
ATOM 537 C CA . GLU A 1 73 ? -11.844 -13.453 18.328 1.00 95.62 73 GLU A CA 1
ATOM 538 C C . GLU A 1 73 ? -12.039 -11.982 17.941 1.00 95.62 73 GLU A C 1
ATOM 540 O O . GLU A 1 73 ? -12.907 -11.300 18.487 1.00 95.62 73 GLU A O 1
ATOM 545 N N . LEU A 1 74 ? -11.275 -11.511 16.950 1.00 95.50 74 LEU A N 1
ATOM 546 C CA . LEU A 1 74 ? -11.414 -10.163 16.405 1.00 95.50 74 LEU A CA 1
ATOM 547 C C . LEU A 1 74 ? -12.828 -9.928 15.850 1.00 95.50 74 LEU A C 1
ATOM 549 O O . LEU A 1 74 ? -13.433 -8.891 16.109 1.00 95.50 74 LEU A O 1
ATOM 553 N N . LEU A 1 75 ? -13.375 -10.882 15.096 1.00 95.88 75 LEU A N 1
ATOM 554 C CA . LEU A 1 75 ? -14.711 -10.768 14.513 1.00 95.88 75 LEU A CA 1
ATOM 555 C C . LEU A 1 75 ? -15.821 -10.865 15.562 1.00 95.88 75 LEU A C 1
ATOM 557 O O . LEU A 1 75 ? -16.798 -10.123 15.457 1.00 95.88 75 LEU A O 1
ATOM 561 N N . ALA A 1 76 ? -15.658 -11.713 16.582 1.00 94.62 76 ALA A N 1
ATOM 562 C CA . ALA A 1 76 ? -16.600 -11.826 17.693 1.00 94.62 76 ALA A CA 1
ATOM 563 C C . ALA A 1 76 ? -16.724 -10.504 18.468 1.00 94.62 76 ALA A C 1
ATOM 565 O O . ALA A 1 76 ? -17.838 -10.054 18.731 1.00 94.62 76 ALA A O 1
ATOM 566 N N . GLU A 1 77 ? -15.599 -9.839 18.750 1.00 94.12 77 GLU A N 1
ATOM 567 C CA . GLU A 1 77 ? -15.573 -8.530 19.420 1.00 94.12 77 GLU A CA 1
ATOM 568 C C . GLU A 1 77 ? -16.304 -7.438 18.619 1.00 94.12 77 GLU A C 1
ATOM 570 O O . GLU A 1 77 ? -16.905 -6.532 19.192 1.00 94.12 77 GLU A O 1
ATOM 575 N N . HIS A 1 78 ? -16.273 -7.526 17.285 1.00 92.50 78 HIS A N 1
ATOM 576 C CA . HIS A 1 78 ? -16.945 -6.581 16.384 1.00 92.50 78 HIS A CA 1
ATOM 577 C C . HIS A 1 78 ? -18.335 -7.053 15.926 1.00 92.50 78 HIS A C 1
ATOM 579 O O . HIS A 1 78 ? -18.881 -6.488 14.974 1.00 92.50 78 HIS A O 1
ATOM 585 N N . GLU A 1 79 ? -18.910 -8.076 16.573 1.00 93.75 79 GLU A N 1
ATOM 586 C CA . GLU A 1 79 ? -20.224 -8.660 16.246 1.00 93.75 79 GLU A CA 1
ATOM 587 C C . GLU A 1 79 ? -20.363 -9.026 14.750 1.00 93.75 79 GLU A C 1
ATOM 589 O O . GLU A 1 79 ? -21.407 -8.832 14.118 1.00 93.75 79 GLU A O 1
ATOM 594 N N . CYS A 1 80 ? -19.279 -9.507 14.136 1.00 93.75 80 CYS A N 1
ATOM 595 C CA . CYS A 1 80 ? -19.219 -9.842 12.717 1.00 93.75 80 CYS A CA 1
ATOM 596 C C . CYS A 1 80 ? -19.220 -11.359 12.510 1.00 93.75 80 CYS A C 1
ATOM 598 O O . CYS A 1 80 ? -18.395 -12.077 13.065 1.00 93.75 80 CYS A O 1
ATOM 600 N N . ALA A 1 81 ? -20.120 -11.849 11.654 1.00 95.38 81 ALA A N 1
ATOM 601 C CA . ALA A 1 81 ? -20.108 -13.248 11.242 1.00 95.38 81 ALA A CA 1
ATOM 602 C C . ALA A 1 81 ? -18.860 -13.538 10.382 1.00 95.38 81 ALA A C 1
ATOM 604 O O . ALA A 1 81 ? -18.520 -12.702 9.535 1.00 95.38 81 ALA A O 1
ATOM 605 N N . PRO A 1 82 ? -18.211 -14.708 10.526 1.00 94.44 82 PRO A N 1
ATOM 606 C CA . PRO A 1 82 ? -17.017 -15.062 9.752 1.00 94.44 82 PRO A CA 1
ATOM 607 C C . PRO A 1 82 ? -17.277 -15.052 8.240 1.00 94.44 82 PRO A C 1
ATOM 609 O O . PRO A 1 82 ? -16.447 -14.576 7.477 1.00 94.44 82 PRO A O 1
ATOM 612 N N . GLU A 1 83 ? -18.475 -15.453 7.812 1.00 95.50 83 GLU A N 1
ATOM 613 C CA . GLU A 1 83 ? -18.902 -15.453 6.403 1.00 95.50 83 GLU A CA 1
ATOM 614 C C . GLU A 1 83 ? -19.063 -14.046 5.807 1.00 95.50 83 GLU A C 1
ATOM 616 O O . GLU A 1 83 ? -19.103 -13.871 4.592 1.00 95.50 83 GLU A O 1
ATOM 621 N N . SER A 1 84 ? -19.164 -13.014 6.650 1.00 95.62 84 SER A N 1
ATOM 622 C CA . SER A 1 84 ? -19.335 -11.627 6.196 1.00 95.62 84 SER A CA 1
ATOM 623 C C . SER A 1 84 ? -18.019 -10.939 5.828 1.00 95.62 84 SER A C 1
ATOM 625 O O . SER A 1 84 ? -18.012 -9.748 5.501 1.00 95.62 84 SER A O 1
ATOM 627 N N . VAL A 1 85 ? -16.910 -11.673 5.922 1.00 96.75 85 VAL A N 1
ATOM 628 C CA . VAL A 1 85 ? -15.547 -11.170 5.821 1.00 96.75 85 VAL A CA 1
ATOM 629 C C . VAL A 1 85 ? -14.763 -12.033 4.841 1.00 96.75 85 VAL A C 1
ATOM 631 O O . VAL A 1 85 ? -14.861 -13.254 4.854 1.00 96.75 85 VAL A O 1
ATOM 634 N N . ARG A 1 86 ? -13.961 -11.387 3.996 1.00 97.31 86 ARG A N 1
ATOM 635 C CA . ARG A 1 86 ? -13.030 -12.041 3.079 1.00 97.31 86 ARG A CA 1
ATOM 636 C C . ARG A 1 86 ? -11.632 -11.558 3.420 1.00 97.31 86 ARG A C 1
ATOM 638 O O . ARG A 1 86 ? -11.405 -10.351 3.498 1.00 97.31 86 ARG A O 1
ATOM 645 N N . VAL A 1 87 ? -10.720 -12.498 3.634 1.00 97.12 87 VAL A N 1
ATOM 646 C CA . VAL A 1 87 ? -9.304 -12.211 3.870 1.00 97.12 87 VAL A CA 1
ATOM 647 C C . VAL A 1 87 ? -8.597 -12.174 2.511 1.00 97.12 87 VAL A C 1
ATOM 649 O O . VAL A 1 87 ? -8.720 -13.148 1.772 1.00 97.12 87 VAL A O 1
ATOM 652 N N . PRO A 1 88 ? -7.913 -11.075 2.148 1.00 97.12 88 PRO A N 1
ATOM 653 C CA . PRO A 1 88 ? -7.112 -11.020 0.927 1.00 97.12 88 PRO A CA 1
ATOM 654 C C . PRO A 1 88 ? -5.805 -11.806 1.086 1.00 97.12 88 PRO A C 1
ATOM 656 O O . PRO A 1 88 ? -5.189 -11.764 2.155 1.00 97.12 88 PRO A O 1
ATOM 659 N N . ASP A 1 89 ? -5.314 -12.424 0.009 1.00 96.00 89 ASP A N 1
ATOM 660 C CA . ASP A 1 89 ? -3.959 -12.987 -0.005 1.00 96.00 89 ASP A CA 1
ATOM 661 C C . ASP A 1 89 ? -2.905 -11.872 0.095 1.00 96.00 89 ASP A C 1
ATOM 663 O O . ASP A 1 89 ? -1.899 -12.012 0.802 1.00 96.00 89 ASP A O 1
ATOM 667 N N . HIS A 1 90 ? -3.156 -10.740 -0.577 1.00 96.69 90 HIS A N 1
ATOM 668 C CA . HIS A 1 90 ? -2.300 -9.552 -0.562 1.00 96.69 90 HIS A CA 1
ATOM 669 C C . HIS A 1 90 ? -3.078 -8.292 -0.164 1.00 96.69 90 HIS A C 1
ATOM 671 O O . HIS A 1 90 ? -3.927 -7.794 -0.907 1.00 96.69 90 HIS A O 1
ATOM 677 N N . LEU A 1 91 ? -2.753 -7.764 1.018 1.00 97.88 91 LEU A N 1
ATOM 678 C CA . LEU A 1 91 ? -3.265 -6.506 1.555 1.00 97.88 91 LEU A CA 1
ATOM 679 C C . LEU A 1 91 ? -2.232 -5.391 1.372 1.00 97.88 91 LEU A C 1
ATOM 681 O O . LEU A 1 91 ? -1.094 -5.510 1.822 1.00 97.88 91 LEU A O 1
ATOM 685 N N . ALA A 1 92 ? -2.634 -4.271 0.784 1.00 97.62 92 ALA A N 1
ATOM 686 C CA . ALA A 1 92 ? -1.837 -3.053 0.747 1.00 97.62 92 ALA A CA 1
ATOM 687 C C . ALA A 1 92 ? -2.470 -1.968 1.627 1.00 97.62 92 ALA A C 1
ATOM 689 O O . ALA A 1 92 ? -3.691 -1.817 1.672 1.00 97.62 92 ALA A O 1
ATOM 690 N N . VAL A 1 93 ? -1.649 -1.186 2.324 1.00 96.31 93 VAL A N 1
ATOM 691 C CA . VAL A 1 93 ? -2.096 -0.105 3.204 1.00 96.31 93 VAL A CA 1
ATOM 692 C C . VAL A 1 93 ? -1.251 1.137 2.970 1.00 96.31 93 VAL A C 1
ATOM 694 O O . VAL A 1 93 ? -0.030 1.096 3.063 1.00 96.31 93 VAL A O 1
ATOM 697 N N . VAL A 1 94 ? -1.906 2.262 2.699 1.00 94.81 94 VAL A N 1
ATOM 698 C CA . VAL A 1 94 ? -1.280 3.583 2.592 1.00 94.81 94 VAL A CA 1
ATOM 699 C C . VAL A 1 94 ? -1.513 4.327 3.896 1.00 94.81 94 VAL A C 1
ATOM 701 O O . VAL A 1 94 ? -2.637 4.735 4.194 1.00 94.81 94 VAL A O 1
ATOM 704 N N . LEU A 1 95 ? -0.441 4.507 4.662 1.00 92.25 95 LEU A N 1
ATOM 705 C CA . LEU A 1 95 ? -0.391 5.349 5.848 1.00 92.25 95 LEU A CA 1
ATOM 706 C C . LEU A 1 95 ? 0.087 6.735 5.416 1.00 92.25 95 LEU A C 1
ATOM 708 O O . LEU A 1 95 ? 1.277 7.033 5.441 1.00 92.25 95 LEU A O 1
ATOM 712 N N . ALA A 1 96 ? -0.841 7.576 4.957 1.00 85.56 96 ALA A N 1
ATOM 713 C CA . ALA A 1 96 ? -0.481 8.937 4.596 1.00 85.56 96 ALA A CA 1
ATOM 714 C C . ALA A 1 96 ? -0.206 9.758 5.857 1.00 85.56 96 ALA A C 1
ATOM 716 O O . ALA A 1 96 ? -0.996 9.730 6.807 1.00 85.56 96 ALA A O 1
ATOM 717 N N . ASP A 1 97 ? 0.866 10.546 5.817 1.00 72.50 97 ASP A N 1
ATOM 718 C CA . ASP A 1 97 ? 1.288 11.413 6.911 1.00 72.50 97 ASP A CA 1
ATOM 719 C C . ASP A 1 97 ? 0.164 12.369 7.309 1.00 72.50 97 ASP A C 1
ATOM 721 O O . ASP A 1 97 ? -0.118 13.404 6.695 1.00 72.50 97 ASP A O 1
ATOM 725 N N . ALA A 1 98 ? -0.510 12.006 8.385 1.00 64.31 98 ALA A N 1
ATOM 726 C CA . ALA A 1 98 ? -1.458 12.859 9.048 1.00 64.31 98 ALA A CA 1
ATOM 727 C C . ALA A 1 98 ? -0.688 13.757 9.996 1.00 64.31 98 ALA A C 1
ATOM 729 O O . ALA A 1 98 ? -0.585 13.426 11.179 1.00 64.31 98 ALA A O 1
ATOM 730 N N . ALA A 1 99 ? -0.161 14.863 9.463 1.00 58.12 99 ALA A N 1
ATOM 731 C CA . ALA A 1 99 ? 0.596 15.845 10.223 1.00 58.12 99 ALA A CA 1
ATOM 732 C C . ALA A 1 99 ? -0.020 16.035 11.615 1.00 58.12 99 ALA A C 1
ATOM 734 O O . ALA A 1 99 ? -1.143 16.540 11.670 1.00 58.12 99 ALA A O 1
ATOM 735 N N . PRO A 1 100 ? 0.602 15.569 12.720 1.00 60.00 100 PRO A N 1
ATOM 736 C CA . PRO A 1 100 ? 0.054 15.757 14.057 1.00 60.00 100 PRO A CA 1
ATOM 737 C C . PRO A 1 100 ? -0.319 17.222 14.185 1.00 60.00 100 PRO A C 1
ATOM 739 O O . PRO A 1 100 ? 0.466 18.078 13.773 1.00 60.00 100 PRO A O 1
ATOM 742 N N . SER A 1 101 ? -1.552 17.498 14.625 1.00 59.50 101 SER A N 1
ATOM 743 C CA . SER A 1 101 ? -2.096 18.850 14.535 1.00 59.50 101 SER A CA 1
ATOM 744 C C . SER A 1 101 ? -1.063 19.828 15.085 1.00 59.50 101 SER A C 1
ATOM 746 O O . SER A 1 101 ? -0.644 19.713 16.238 1.00 59.50 101 SER A O 1
ATOM 748 N N . SER A 1 102 ? -0.589 20.737 14.225 1.00 60.81 102 SER A N 1
ATOM 749 C CA . SER A 1 102 ? 0.529 21.636 14.534 1.00 60.81 102 SER A CA 1
ATOM 750 C C . SER A 1 102 ? 0.284 22.383 15.840 1.00 60.81 102 SER A C 1
ATOM 752 O O . SER A 1 102 ? 1.215 22.629 16.590 1.00 60.81 102 SER A O 1
ATOM 754 N N . LEU A 1 103 ? -0.987 22.633 16.161 1.00 64.81 103 LEU A N 1
ATOM 755 C CA . LEU A 1 103 ? -1.457 23.197 17.416 1.00 64.81 103 LEU A CA 1
ATOM 756 C C . LEU A 1 103 ? -1.229 22.293 18.640 1.00 64.81 103 LEU A C 1
ATOM 758 O O . LEU A 1 103 ? -0.803 22.802 19.667 1.00 64.81 103 LEU A O 1
ATOM 762 N N . ARG A 1 104 ? -1.455 20.972 18.572 1.00 66.25 104 ARG A N 1
ATOM 763 C CA . ARG A 1 104 ? -1.161 20.065 19.701 1.00 66.25 104 ARG A CA 1
ATOM 764 C C . ARG A 1 104 ? 0.330 19.977 19.974 1.00 66.25 104 ARG A C 1
ATOM 766 O O . ARG A 1 104 ? 0.718 20.051 21.132 1.00 66.25 104 ARG A O 1
ATOM 773 N N . LEU A 1 105 ? 1.144 19.854 18.927 1.00 66.38 105 LEU A N 1
ATOM 774 C CA . LEU A 1 105 ? 2.597 19.823 19.088 1.00 66.38 105 LEU A CA 1
ATOM 775 C C . LEU A 1 105 ? 3.151 21.180 19.517 1.00 66.38 105 LEU A C 1
ATOM 777 O O . LEU A 1 105 ? 4.029 21.255 20.369 1.00 66.38 105 LEU A O 1
ATOM 781 N N . TYR A 1 106 ? 2.613 22.274 18.984 1.00 66.44 106 TYR A N 1
ATOM 782 C CA . TYR A 1 106 ? 2.959 23.614 19.441 1.00 66.44 106 TYR A CA 1
ATOM 783 C C . TYR A 1 106 ? 2.615 23.787 20.925 1.00 66.44 106 TYR A C 1
ATOM 785 O O . TYR A 1 106 ? 3.473 24.183 21.705 1.00 66.44 106 TYR A O 1
ATOM 793 N N . LEU A 1 107 ? 1.408 23.408 21.352 1.00 74.56 107 LEU A N 1
ATOM 794 C CA . LEU A 1 107 ? 1.015 23.479 22.759 1.00 74.56 107 LEU A CA 1
ATOM 795 C C . LEU A 1 107 ? 1.851 22.551 23.645 1.00 74.56 107 LEU A C 1
ATOM 797 O O . LEU A 1 107 ? 2.253 22.974 24.723 1.00 74.56 107 LEU A O 1
ATOM 801 N N . SER A 1 108 ? 2.170 21.332 23.200 1.00 69.06 108 SER A N 1
ATOM 802 C CA . SER A 1 108 ? 3.022 20.417 23.967 1.00 69.06 108 SER A CA 1
ATOM 803 C C . SER A 1 108 ? 4.454 20.934 24.078 1.00 69.06 108 SER A C 1
ATOM 805 O O . SER A 1 108 ? 5.053 20.828 25.142 1.00 69.06 108 SER A O 1
ATOM 807 N N . THR A 1 109 ? 4.998 21.548 23.021 1.00 67.75 109 THR A N 1
ATOM 808 C CA . THR A 1 109 ? 6.326 22.181 23.073 1.00 67.75 109 THR A CA 1
ATOM 809 C C . THR A 1 109 ? 6.334 23.427 23.953 1.00 67.75 109 THR A C 1
ATOM 811 O O . THR A 1 109 ? 7.286 23.615 24.703 1.00 67.75 109 THR A O 1
ATOM 814 N N . GLN A 1 110 ? 5.274 24.241 23.941 1.00 71.06 110 GLN A N 1
ATOM 815 C CA . GLN A 1 110 ? 5.128 25.373 24.861 1.00 71.06 110 GLN A CA 1
ATOM 816 C C . GLN A 1 110 ? 5.003 24.904 26.314 1.00 71.06 110 GLN A C 1
ATOM 818 O O . GLN A 1 110 ? 5.651 25.458 27.196 1.00 71.06 110 GLN A O 1
ATOM 823 N N . TRP A 1 111 ? 4.240 23.840 26.570 1.00 76.19 111 TRP A N 1
ATOM 824 C CA . TRP A 1 111 ? 4.159 23.228 27.896 1.00 76.19 111 TRP A CA 1
ATOM 825 C C . TRP A 1 111 ? 5.501 22.664 28.355 1.00 76.19 111 TRP A C 1
ATOM 827 O O . TRP A 1 111 ? 5.909 22.943 29.478 1.00 76.19 111 TRP A O 1
ATOM 837 N N . MET A 1 112 ? 6.225 21.940 27.498 1.00 71.44 112 MET A N 1
ATOM 838 C CA . MET A 1 112 ? 7.566 21.455 27.832 1.00 71.44 112 MET A CA 1
ATOM 839 C C . MET A 1 112 ? 8.528 22.609 28.118 1.00 71.44 112 MET A C 1
ATOM 841 O O . MET A 1 112 ? 9.227 22.558 29.123 1.00 71.44 112 MET A O 1
ATOM 845 N N . ARG A 1 113 ? 8.500 23.690 27.325 1.00 71.19 113 ARG A N 1
ATOM 846 C CA . ARG A 1 113 ? 9.305 24.899 27.582 1.00 71.19 113 ARG A CA 1
ATOM 847 C C . ARG A 1 113 ? 8.988 25.552 28.925 1.00 71.19 113 ARG A C 1
ATOM 849 O O . ARG A 1 113 ? 9.904 26.025 29.582 1.00 71.19 113 ARG A O 1
ATOM 856 N N . LEU A 1 114 ? 7.720 25.569 29.340 1.00 74.44 114 LEU A N 1
ATOM 857 C CA . LEU A 1 114 ? 7.320 26.108 30.646 1.00 74.44 114 LEU A CA 1
ATOM 858 C C . LEU A 1 114 ? 7.815 25.249 31.821 1.00 74.44 114 LEU A C 1
ATOM 860 O O . LEU A 1 114 ? 8.005 25.779 32.910 1.00 74.44 114 LEU A O 1
ATOM 864 N N . HIS A 1 115 ? 8.032 23.948 31.607 1.00 72.50 115 HIS A N 1
ATOM 865 C CA . HIS A 1 115 ? 8.452 23.011 32.657 1.00 72.50 115 HIS A CA 1
ATOM 866 C C . HIS A 1 115 ? 9.961 22.720 32.647 1.00 72.50 115 HIS A C 1
ATOM 868 O O . HIS A 1 115 ? 10.500 22.280 33.659 1.00 72.50 115 HIS A O 1
ATOM 874 N N . SER A 1 116 ? 10.665 22.981 31.542 1.00 65.06 116 SER A N 1
ATOM 875 C CA . SER A 1 116 ? 12.119 22.849 31.456 1.00 65.06 116 SER A CA 1
ATOM 876 C C . SER A 1 116 ? 12.781 24.228 31.512 1.00 65.06 116 SER A C 1
ATOM 878 O O . SER A 1 116 ? 12.833 24.937 30.509 1.00 65.06 116 SER A O 1
ATOM 880 N N . SER A 1 117 ? 13.334 24.605 32.666 1.00 54.94 117 SER A N 1
ATOM 881 C CA . SER A 1 117 ? 14.020 25.894 32.878 1.00 54.94 117 SER A CA 1
ATOM 882 C C . SER A 1 117 ? 15.356 26.040 32.133 1.00 54.94 117 SER A C 1
ATOM 884 O O . SER A 1 117 ? 15.998 27.084 32.207 1.00 54.94 117 SER A O 1
ATOM 886 N N . SER A 1 118 ? 15.792 25.017 31.400 1.00 55.38 118 SER A N 1
ATOM 887 C CA . SER A 1 118 ? 17.053 25.027 30.666 1.00 55.38 118 SER A CA 1
ATOM 888 C C . SER A 1 118 ? 17.010 24.016 29.527 1.00 55.38 118 SER A C 1
ATOM 890 O O . SER A 1 118 ? 17.449 22.881 29.674 1.00 55.38 118 SER A O 1
ATOM 892 N N . THR A 1 119 ? 16.463 24.395 28.373 1.00 52.06 119 THR A N 1
ATOM 893 C CA . THR A 1 119 ? 16.796 23.706 27.122 1.00 52.06 119 THR A CA 1
ATOM 894 C C . THR A 1 119 ? 16.897 24.711 25.984 1.00 52.06 119 THR A C 1
ATOM 896 O O . THR A 1 119 ? 16.006 25.528 25.746 1.00 52.06 119 THR A O 1
ATOM 899 N N . LYS A 1 120 ? 18.036 24.656 25.282 1.00 62.31 120 LYS A N 1
ATOM 900 C CA . LYS A 1 120 ? 18.241 25.275 23.967 1.00 62.31 120 LYS A CA 1
ATOM 901 C C . LYS A 1 120 ? 17.022 24.950 23.105 1.00 62.31 120 LYS A C 1
ATOM 903 O O . LYS A 1 120 ? 16.554 23.818 23.162 1.00 62.31 120 LYS A O 1
ATOM 908 N N . SER A 1 121 ? 16.521 25.926 22.346 1.00 61.53 121 SER A N 1
ATOM 909 C CA . SER A 1 121 ? 15.421 25.765 21.385 1.00 61.53 121 SER A CA 1
ATOM 910 C C . SER A 1 121 ? 15.608 24.487 20.559 1.00 61.53 121 SER A C 1
ATOM 912 O O . SER A 1 121 ? 16.313 24.508 19.556 1.00 61.53 121 SER A O 1
ATOM 914 N N . GLY A 1 122 ? 15.023 23.372 21.001 1.00 63.81 122 GLY A N 1
ATOM 915 C CA . GLY A 1 122 ? 15.086 22.111 20.278 1.00 63.81 122 GLY A CA 1
ATOM 916 C C . GLY A 1 122 ? 14.359 22.262 18.951 1.00 63.81 122 GLY A C 1
ATOM 917 O O . GLY A 1 122 ? 13.310 22.916 18.893 1.00 63.81 122 GLY A O 1
ATOM 918 N N . ASP A 1 123 ? 14.920 21.679 17.895 1.00 80.00 123 ASP A N 1
ATOM 919 C CA . ASP A 1 123 ? 14.326 21.699 16.564 1.00 80.00 123 ASP A CA 1
ATOM 920 C C . ASP A 1 123 ? 12.952 21.026 16.600 1.00 80.00 123 ASP A C 1
ATOM 922 O O . ASP A 1 123 ? 12.821 19.803 16.596 1.00 80.00 123 ASP A O 1
ATOM 926 N N . PHE A 1 124 ? 11.900 21.848 16.617 1.00 76.38 124 PHE A N 1
ATOM 927 C CA . PHE A 1 124 ? 10.503 21.410 16.567 1.00 76.38 124 PHE A CA 1
ATOM 928 C C . PHE A 1 124 ? 10.261 20.414 15.429 1.00 76.38 124 PHE A C 1
ATOM 930 O O . PHE A 1 124 ? 9.473 19.484 15.576 1.00 76.38 124 PHE A O 1
ATOM 937 N N . HIS A 1 125 ? 10.957 20.604 14.306 1.00 79.38 125 HIS A N 1
ATOM 938 C CA . HIS A 1 125 ? 10.874 19.730 13.147 1.00 79.38 125 HIS A CA 1
ATOM 939 C C . HIS A 1 125 ? 11.345 18.303 13.455 1.00 79.38 125 HIS A C 1
ATOM 941 O O . HIS A 1 125 ? 10.644 17.358 13.106 1.00 79.38 125 HIS A O 1
ATOM 947 N N . ALA A 1 126 ? 12.450 18.147 14.188 1.00 82.25 126 ALA A N 1
ATOM 948 C CA . ALA A 1 126 ? 12.964 16.840 14.584 1.00 82.25 126 ALA A CA 1
ATOM 949 C C . ALA A 1 126 ? 12.002 16.129 15.550 1.00 82.25 126 ALA A C 1
ATOM 951 O O . ALA A 1 126 ? 11.675 14.960 15.357 1.00 82.25 126 ALA A O 1
ATOM 952 N N . THR A 1 127 ? 11.463 16.845 16.546 1.00 81.00 127 THR A N 1
ATOM 953 C CA . THR A 1 127 ? 10.455 16.286 17.468 1.00 81.00 127 THR A CA 1
ATOM 954 C C . THR A 1 127 ? 9.167 15.904 16.740 1.00 81.00 127 THR A C 1
ATOM 956 O O . THR A 1 127 ? 8.554 14.879 17.038 1.00 81.00 127 THR A O 1
ATOM 959 N N . TYR A 1 128 ? 8.749 16.723 15.774 1.00 81.44 128 TYR A N 1
ATOM 960 C CA . TYR A 1 128 ? 7.595 16.452 14.926 1.00 81.44 128 TYR A CA 1
ATOM 961 C C . TYR A 1 128 ? 7.806 15.180 14.092 1.00 81.44 128 TYR A C 1
ATOM 963 O O . TYR A 1 128 ? 6.938 14.308 14.103 1.00 81.44 128 TYR A O 1
ATOM 971 N N . GLN A 1 129 ? 8.952 15.052 13.416 1.00 83.75 129 GLN A N 1
ATOM 972 C CA . GLN A 1 129 ? 9.288 13.879 12.606 1.00 83.75 129 GLN A CA 1
ATOM 973 C C . GLN A 1 129 ? 9.350 12.616 13.466 1.00 83.75 129 GLN A C 1
ATOM 975 O O . GLN A 1 129 ? 8.685 11.637 13.144 1.00 83.75 129 GLN A O 1
ATOM 980 N N . ALA A 1 130 ? 10.009 12.673 14.625 1.00 85.12 130 ALA A N 1
ATOM 981 C CA . ALA A 1 130 ? 10.065 11.550 15.559 1.00 85.12 130 ALA A CA 1
ATOM 982 C C . ALA A 1 130 ? 8.669 11.101 16.034 1.00 85.12 130 ALA A C 1
ATOM 984 O O . ALA A 1 130 ? 8.407 9.906 16.161 1.00 85.12 130 ALA A O 1
ATOM 985 N N . ALA A 1 131 ? 7.742 12.037 16.272 1.00 85.00 131 ALA A N 1
ATOM 986 C CA . ALA A 1 131 ? 6.368 11.707 16.656 1.00 85.00 131 ALA A CA 1
ATOM 987 C C . ALA A 1 131 ? 5.565 11.071 15.505 1.00 85.00 131 ALA A C 1
ATOM 989 O O . ALA A 1 131 ? 4.769 10.159 15.739 1.00 85.00 131 ALA A O 1
ATOM 990 N N . VAL A 1 132 ? 5.765 11.543 14.269 1.00 85.75 132 VAL A N 1
ATOM 991 C CA . VAL A 1 132 ? 5.162 10.955 13.062 1.00 85.75 132 VAL A CA 1
ATOM 992 C C . VAL A 1 132 ? 5.689 9.539 12.841 1.00 85.75 132 VAL A C 1
ATOM 994 O O . VAL A 1 132 ? 4.894 8.614 12.687 1.00 85.75 132 VAL A O 1
ATOM 997 N N . GLU A 1 133 ? 7.006 9.350 12.910 1.00 88.69 133 GLU A N 1
ATOM 998 C CA . GLU A 1 133 ? 7.648 8.041 12.788 1.00 88.69 133 GLU A CA 1
ATOM 999 C C . GLU A 1 133 ? 7.180 7.074 13.876 1.00 88.69 133 GLU A C 1
ATOM 1001 O O . GLU A 1 133 ? 6.788 5.952 13.562 1.00 88.69 133 GLU A O 1
ATOM 1006 N N . ALA A 1 134 ? 7.143 7.502 15.142 1.00 89.75 134 ALA A N 1
ATOM 1007 C CA . ALA A 1 134 ? 6.662 6.669 16.243 1.00 89.75 134 ALA A CA 1
ATOM 1008 C C . ALA A 1 134 ? 5.222 6.193 16.004 1.00 89.75 134 ALA A C 1
ATOM 1010 O O . ALA A 1 134 ? 4.914 5.016 16.192 1.00 89.75 134 ALA A O 1
ATOM 1011 N N . LYS A 1 135 ? 4.350 7.081 15.513 1.00 90.12 135 LYS A N 1
ATOM 1012 C CA . LYS A 1 135 ? 2.984 6.714 15.136 1.00 90.12 135 LYS A CA 1
ATOM 1013 C C . LYS A 1 135 ? 2.962 5.721 13.969 1.00 90.12 135 LYS A C 1
ATOM 1015 O O . LYS A 1 135 ? 2.205 4.757 14.024 1.00 90.12 135 LYS A O 1
ATOM 1020 N N . HIS A 1 136 ? 3.763 5.931 12.922 1.00 91.25 136 HIS A N 1
ATOM 1021 C CA . HIS A 1 136 ? 3.838 4.996 11.794 1.00 91.25 136 HIS A CA 1
ATOM 1022 C C . HIS A 1 136 ? 4.331 3.619 12.226 1.00 91.25 136 HIS A C 1
ATOM 1024 O O . HIS A 1 136 ? 3.803 2.618 11.756 1.00 91.25 136 HIS A O 1
ATOM 1030 N N . VAL A 1 137 ? 5.287 3.560 13.151 1.00 94.25 137 VAL A N 1
ATOM 1031 C CA . VAL A 1 137 ? 5.774 2.309 13.737 1.00 94.25 137 VAL A CA 1
ATOM 1032 C C . VAL A 1 137 ? 4.661 1.584 14.498 1.00 94.25 137 VAL A C 1
ATOM 1034 O O . VAL A 1 137 ? 4.481 0.381 14.314 1.00 94.25 137 VAL A O 1
ATOM 1037 N N . GLU A 1 138 ? 3.882 2.294 15.315 1.00 93.25 138 GLU A N 1
ATOM 1038 C CA . GLU A 1 138 ? 2.746 1.715 16.045 1.00 93.25 138 GLU A CA 1
ATOM 1039 C C . GLU A 1 138 ? 1.628 1.233 15.104 1.00 93.25 138 GLU A C 1
ATOM 1041 O O . GLU A 1 138 ? 1.112 0.122 15.265 1.00 93.25 138 GLU A O 1
ATOM 1046 N N . ASP A 1 139 ? 1.269 2.043 14.103 1.00 94.12 139 ASP A N 1
ATOM 1047 C CA . ASP A 1 139 ? 0.259 1.702 13.097 1.00 94.12 139 ASP A CA 1
ATOM 1048 C C . ASP A 1 139 ? 0.717 0.497 12.256 1.00 94.12 139 ASP A C 1
ATOM 1050 O O . ASP A 1 139 ? -0.055 -0.441 12.054 1.00 94.12 139 ASP A O 1
ATOM 1054 N N . ALA A 1 140 ? 1.981 0.474 11.822 1.00 95.81 140 ALA A N 1
ATOM 1055 C CA . ALA A 1 140 ? 2.560 -0.636 11.073 1.00 95.81 140 ALA A CA 1
ATOM 1056 C C . ALA A 1 140 ? 2.597 -1.923 11.904 1.00 95.81 140 ALA A C 1
ATOM 1058 O O . ALA A 1 140 ? 2.182 -2.968 11.413 1.00 95.81 140 ALA A O 1
ATOM 1059 N N . ALA A 1 141 ? 3.020 -1.865 13.170 1.00 96.25 141 ALA A N 1
ATOM 1060 C CA . ALA A 1 141 ? 3.019 -3.035 14.047 1.00 96.25 141 ALA A CA 1
ATOM 1061 C C . ALA A 1 141 ? 1.607 -3.595 14.259 1.00 96.25 141 ALA A C 1
ATOM 1063 O O . ALA A 1 141 ? 1.401 -4.806 14.202 1.00 96.25 141 ALA A O 1
ATOM 1064 N N . THR A 1 142 ? 0.631 -2.703 14.450 1.00 95.75 142 THR A N 1
ATOM 1065 C CA . THR A 1 142 ? -0.784 -3.068 14.575 1.00 95.75 142 THR A CA 1
ATOM 1066 C C . THR A 1 142 ? -1.275 -3.767 13.310 1.00 95.75 142 THR A C 1
ATOM 1068 O O . THR A 1 142 ? -1.879 -4.831 13.391 1.00 95.75 142 THR A O 1
ATOM 1071 N N . LEU A 1 143 ? -0.976 -3.213 12.133 1.00 96.81 143 LEU A N 1
ATOM 1072 C CA . LEU A 1 143 ? -1.340 -3.803 10.844 1.00 96.81 143 LEU A CA 1
ATOM 1073 C C . LEU A 1 143 ? -0.683 -5.161 10.604 1.00 96.81 143 LEU A C 1
ATOM 1075 O O . LEU A 1 143 ? -1.359 -6.074 10.144 1.00 96.81 143 LEU A O 1
ATOM 1079 N N . ILE A 1 144 ? 0.603 -5.305 10.930 1.00 96.94 144 ILE A N 1
ATOM 1080 C CA . ILE A 1 144 ? 1.339 -6.570 10.810 1.00 96.94 144 ILE A CA 1
ATOM 1081 C C . ILE A 1 144 ? 0.695 -7.637 11.691 1.00 96.94 144 ILE A C 1
ATOM 1083 O O . ILE A 1 144 ? 0.434 -8.742 11.223 1.00 96.94 144 ILE A O 1
ATOM 1087 N N . HIS A 1 145 ? 0.391 -7.303 12.944 1.00 95.94 145 HIS A N 1
ATOM 1088 C CA . HIS A 1 145 ? -0.274 -8.230 13.849 1.00 95.94 145 HIS A CA 1
ATOM 1089 C C . HIS A 1 145 ? -1.670 -8.619 13.351 1.00 95.94 145 HIS A C 1
ATOM 1091 O O . HIS A 1 145 ? -1.977 -9.807 13.272 1.00 95.94 145 HIS A O 1
ATOM 1097 N N . LEU A 1 146 ? -2.493 -7.639 12.960 1.00 96.56 146 LEU A N 1
ATOM 1098 C CA . LEU A 1 146 ? -3.832 -7.898 12.432 1.00 96.56 146 LEU A CA 1
ATOM 1099 C C . LEU A 1 146 ? -3.777 -8.757 11.164 1.00 96.56 146 LEU A C 1
ATOM 1101 O O . LEU A 1 146 ? -4.534 -9.714 11.051 1.00 96.56 146 LEU A O 1
ATOM 1105 N N . ALA A 1 147 ? -2.855 -8.479 10.244 1.00 96.88 147 ALA A N 1
ATOM 1106 C CA . ALA A 1 147 ? -2.631 -9.293 9.053 1.00 96.88 147 ALA A CA 1
ATOM 1107 C C . ALA A 1 147 ? -2.229 -10.734 9.413 1.00 96.88 147 ALA A C 1
ATOM 1109 O O . ALA A 1 147 ? -2.797 -11.676 8.857 1.00 96.88 147 ALA A O 1
ATOM 1110 N N . ALA A 1 148 ? -1.328 -10.906 10.386 1.00 95.06 148 ALA A N 1
ATOM 1111 C CA . ALA A 1 148 ? -0.864 -12.214 10.839 1.00 95.06 148 ALA A CA 1
ATOM 1112 C C . ALA A 1 148 ? -2.002 -13.060 11.432 1.00 95.06 148 ALA A C 1
ATOM 1114 O O . ALA A 1 148 ? -2.215 -14.185 10.986 1.00 95.06 148 ALA A O 1
ATOM 1115 N N . ILE A 1 149 ? -2.794 -12.517 12.368 1.00 95.06 149 ILE A N 1
ATOM 1116 C CA . ILE A 1 149 ? -3.919 -13.259 12.978 1.00 95.06 149 ILE A CA 1
ATOM 1117 C C . ILE A 1 149 ? -5.073 -13.513 11.999 1.00 95.06 149 ILE A C 1
ATOM 1119 O O . ILE A 1 149 ? -5.916 -14.377 12.246 1.00 95.06 149 ILE A O 1
ATOM 1123 N N . SER A 1 150 ? -5.123 -12.751 10.902 1.00 95.19 150 SER A N 1
ATOM 1124 C CA . SER A 1 150 ? -6.123 -12.895 9.839 1.00 95.19 150 SER A CA 1
ATOM 1125 C C . SER A 1 150 ? -5.767 -13.958 8.811 1.00 95.19 150 SER A C 1
ATOM 1127 O O . SER A 1 150 ? -6.647 -14.378 8.068 1.00 95.19 150 SER A O 1
ATOM 1129 N N . GLY A 1 151 ? -4.500 -14.376 8.744 1.00 94.50 151 GLY A N 1
ATOM 1130 C CA . GLY A 1 151 ? -4.007 -15.265 7.694 1.00 94.50 151 GLY A CA 1
ATOM 1131 C C . GLY A 1 151 ? -3.714 -14.561 6.365 1.00 94.50 151 GLY A C 1
ATOM 1132 O O . GLY A 1 151 ? -3.672 -15.220 5.329 1.00 94.50 151 GLY A O 1
ATOM 1133 N N . VAL A 1 152 ? -3.505 -13.239 6.372 1.00 96.19 152 VAL A N 1
ATOM 1134 C CA . VAL A 1 152 ? -2.994 -12.524 5.191 1.00 96.19 152 VAL A CA 1
ATOM 1135 C C . VAL A 1 152 ? -1.578 -13.025 4.906 1.00 96.19 152 VAL A C 1
ATOM 1137 O O . VAL A 1 152 ? -0.761 -13.130 5.819 1.00 96.19 152 VAL A O 1
ATOM 1140 N N . ARG A 1 153 ? -1.266 -13.323 3.642 1.00 94.69 153 ARG A N 1
ATOM 1141 C CA . ARG A 1 153 ? 0.053 -13.851 3.251 1.00 94.69 153 ARG A CA 1
ATOM 1142 C C . ARG A 1 153 ? 1.050 -12.751 2.926 1.00 94.69 153 ARG A C 1
ATOM 1144 O O . ARG A 1 153 ? 2.237 -12.888 3.211 1.00 94.69 153 ARG A O 1
ATOM 1151 N N . ARG A 1 154 ? 0.577 -11.660 2.323 1.00 95.69 154 ARG A N 1
ATOM 1152 C CA . ARG A 1 154 ? 1.407 -10.526 1.909 1.00 95.69 154 ARG A CA 1
ATOM 1153 C C . ARG A 1 154 ? 0.800 -9.221 2.387 1.00 95.69 154 ARG A C 1
ATOM 1155 O O . ARG A 1 154 ? -0.367 -8.936 2.128 1.00 95.69 154 ARG A O 1
ATOM 1162 N N . LEU A 1 155 ? 1.610 -8.408 3.048 1.00 97.25 155 LEU A N 1
ATOM 1163 C CA . LEU A 1 155 ? 1.240 -7.087 3.525 1.00 97.25 155 LEU A CA 1
ATOM 1164 C C . LEU A 1 155 ? 2.205 -6.049 2.959 1.00 97.25 155 LEU A C 1
ATOM 1166 O O . LEU A 1 155 ? 3.412 -6.144 3.148 1.00 97.25 155 LEU A O 1
ATOM 1170 N N . SER A 1 156 ? 1.682 -5.023 2.301 1.00 97.12 156 SER A N 1
ATOM 1171 C CA . SER A 1 156 ? 2.482 -3.895 1.819 1.00 97.12 156 SER A CA 1
ATOM 1172 C C . SER A 1 156 ? 2.062 -2.626 2.534 1.00 97.12 156 SER A C 1
ATOM 1174 O O . SER A 1 156 ? 0.913 -2.213 2.421 1.00 97.12 156 SER A O 1
ATOM 1176 N N . ILE A 1 157 ? 2.974 -2.005 3.274 1.00 96.75 157 ILE A N 1
ATOM 1177 C CA . ILE A 1 157 ? 2.699 -0.789 4.044 1.00 96.75 157 ILE A CA 1
ATOM 1178 C C . ILE A 1 157 ? 3.468 0.349 3.401 1.00 96.75 157 ILE A C 1
ATOM 1180 O O . ILE A 1 157 ? 4.689 0.306 3.351 1.00 96.75 157 ILE A O 1
ATOM 1184 N N . TYR A 1 158 ? 2.761 1.364 2.927 1.00 95.81 158 TYR A N 1
ATOM 1185 C CA . TYR A 1 158 ? 3.352 2.552 2.335 1.00 95.81 158 TYR A CA 1
ATOM 1186 C C . TYR A 1 158 ? 3.295 3.730 3.298 1.00 95.81 158 TYR A C 1
ATOM 1188 O O . TYR A 1 158 ? 2.217 4.075 3.789 1.00 95.81 158 TYR A O 1
ATOM 1196 N N . THR A 1 159 ? 4.438 4.375 3.499 1.00 93.31 159 THR A N 1
ATOM 1197 C CA . THR A 1 159 ? 4.580 5.669 4.177 1.00 93.31 159 THR A CA 1
ATOM 1198 C C . THR A 1 159 ? 5.122 6.704 3.192 1.00 93.31 159 THR A C 1
ATOM 1200 O O . THR A 1 159 ? 5.774 6.354 2.210 1.00 93.31 159 THR A O 1
ATOM 1203 N N . CYS A 1 160 ? 4.854 7.996 3.403 1.00 89.69 160 CYS A N 1
ATOM 1204 C CA . CYS A 1 160 ? 5.398 9.018 2.502 1.00 89.69 160 CYS A CA 1
ATOM 1205 C C . CYS A 1 160 ? 6.928 9.057 2.585 1.00 89.69 160 CYS A C 1
ATOM 1207 O O . CYS A 1 160 ? 7.600 9.089 1.558 1.00 89.69 160 CYS A O 1
ATOM 1209 N N . GLU A 1 161 ? 7.482 9.008 3.794 1.00 90.50 161 GLU A N 1
ATOM 1210 C CA . GLU A 1 161 ? 8.925 8.977 4.037 1.00 90.50 161 GLU A CA 1
ATOM 1211 C C . GLU A 1 161 ? 9.399 7.549 4.358 1.00 90.50 161 GLU A C 1
ATOM 1213 O O . GLU A 1 161 ? 8.647 6.774 4.961 1.00 90.50 161 GLU A O 1
ATOM 1218 N N . PRO A 1 162 ? 10.620 7.164 3.940 1.00 91.00 162 PRO A N 1
ATOM 1219 C CA . PRO A 1 162 ? 11.195 5.880 4.315 1.00 91.00 162 PRO A CA 1
ATOM 1220 C C . PRO A 1 162 ? 11.449 5.833 5.826 1.00 91.00 162 PRO A C 1
ATOM 1222 O O . PRO A 1 162 ? 11.931 6.797 6.415 1.00 91.00 162 PRO A O 1
ATOM 1225 N N . LEU A 1 163 ? 11.158 4.693 6.455 1.00 91.06 163 LEU A N 1
ATOM 1226 C CA . LEU A 1 163 ? 11.421 4.506 7.881 1.00 91.06 163 LEU A CA 1
ATOM 1227 C C . LEU A 1 163 ? 12.930 4.457 8.146 1.00 91.06 163 LEU A C 1
ATOM 1229 O O . LEU A 1 163 ? 13.642 3.623 7.582 1.00 91.06 163 LEU A O 1
ATOM 1233 N N . GLY A 1 164 ? 13.410 5.321 9.042 1.00 91.31 164 GLY A N 1
ATOM 1234 C CA . GLY A 1 164 ? 14.801 5.312 9.484 1.00 91.31 164 GLY A CA 1
ATOM 1235 C C . GLY A 1 164 ? 15.188 4.028 10.231 1.00 91.31 164 GLY A C 1
ATOM 1236 O O . GLY A 1 164 ? 14.345 3.297 10.757 1.00 91.31 164 GLY A O 1
ATOM 1237 N N . ALA A 1 165 ? 16.493 3.767 10.347 1.00 91.75 165 ALA A N 1
ATOM 1238 C CA . ALA A 1 165 ? 17.013 2.576 11.029 1.00 91.75 165 ALA A CA 1
ATOM 1239 C C . ALA A 1 165 ? 16.533 2.460 12.490 1.00 91.75 165 ALA A C 1
ATOM 1241 O O . ALA A 1 165 ? 16.210 1.365 12.954 1.00 91.75 165 ALA A O 1
ATOM 1242 N N . GLN A 1 166 ? 16.425 3.588 13.202 1.00 92.88 166 GLN A N 1
ATOM 1243 C CA . GLN A 1 166 ? 15.880 3.621 14.562 1.00 92.88 166 GLN A CA 1
ATOM 1244 C C . GLN A 1 166 ? 14.396 3.234 14.576 1.00 92.88 166 GLN A C 1
ATOM 1246 O O . GLN A 1 166 ? 14.001 2.368 15.353 1.00 92.88 166 GLN A O 1
ATOM 1251 N N . ALA A 1 167 ? 13.579 3.788 13.677 1.00 92.88 167 ALA A N 1
ATOM 1252 C CA . ALA A 1 167 ? 12.164 3.436 13.565 1.00 92.88 167 ALA A CA 1
ATOM 1253 C C . ALA A 1 167 ? 11.963 1.930 13.296 1.00 92.88 167 ALA A C 1
ATOM 1255 O O . ALA A 1 167 ? 11.091 1.304 13.897 1.00 92.88 167 ALA A O 1
ATOM 1256 N N . LEU A 1 168 ? 12.823 1.311 12.482 1.00 94.12 168 LEU A N 1
ATOM 1257 C CA . LEU A 1 168 ? 12.801 -0.135 12.220 1.00 94.12 168 LEU A CA 1
ATOM 1258 C C . LEU A 1 168 ? 13.186 -0.988 13.442 1.00 94.12 168 LEU A C 1
ATOM 1260 O O . LEU A 1 168 ? 12.564 -2.022 13.706 1.00 94.12 168 LEU A O 1
ATOM 1264 N N . GLN A 1 169 ? 14.174 -0.555 14.229 1.00 94.00 169 GLN A N 1
ATOM 1265 C CA . GLN A 1 169 ? 14.502 -1.193 15.513 1.00 94.00 169 GLN A CA 1
ATOM 1266 C C . GLN A 1 169 ? 13.348 -1.057 16.516 1.00 94.00 169 GLN A C 1
ATOM 1268 O O . GLN A 1 169 ? 13.023 -1.992 17.248 1.00 94.00 169 GLN A O 1
ATOM 1273 N N . HIS A 1 170 ? 12.687 0.100 16.534 1.00 94.00 170 HIS A N 1
ATOM 1274 C CA . HIS A 1 170 ? 11.491 0.309 17.340 1.00 94.00 170 HIS A CA 1
ATOM 1275 C C . HIS A 1 170 ? 10.341 -0.597 16.891 1.00 94.00 170 HIS A C 1
ATOM 1277 O O . HIS A 1 170 ? 9.695 -1.192 17.749 1.00 94.00 170 HIS A O 1
ATOM 1283 N N . LEU A 1 171 ? 10.129 -0.757 15.583 1.00 95.56 171 LEU A N 1
ATOM 1284 C CA . LEU A 1 171 ? 9.113 -1.644 15.017 1.00 95.56 171 LEU A CA 1
ATOM 1285 C C . LEU A 1 171 ? 9.338 -3.099 15.423 1.00 95.56 171 LEU A C 1
ATOM 1287 O O . LEU A 1 171 ? 8.431 -3.727 15.960 1.00 95.56 171 LEU A O 1
ATOM 1291 N N . THR A 1 172 ? 10.545 -3.625 15.225 1.00 94.19 172 THR A N 1
ATOM 1292 C CA . THR A 1 172 ? 10.883 -5.013 15.592 1.00 94.19 172 THR A CA 1
ATOM 1293 C C . THR A 1 172 ? 10.751 -5.264 17.087 1.00 94.19 172 THR A C 1
ATOM 1295 O O . THR A 1 172 ? 10.134 -6.247 17.495 1.00 94.19 172 THR A O 1
ATOM 1298 N N . ARG A 1 173 ? 11.248 -4.342 17.918 1.00 93.88 173 ARG A N 1
ATOM 1299 C CA . ARG A 1 173 ? 11.065 -4.411 19.371 1.00 93.88 173 ARG A CA 1
ATOM 1300 C C . ARG A 1 173 ? 9.588 -4.351 19.759 1.00 93.88 173 ARG A C 1
ATOM 1302 O O . ARG A 1 173 ? 9.169 -5.098 20.634 1.00 93.88 173 ARG A O 1
ATOM 1309 N N . HIS A 1 174 ? 8.796 -3.486 19.131 1.00 93.44 174 HIS A N 1
ATOM 1310 C CA . HIS A 1 174 ? 7.375 -3.356 19.444 1.00 93.44 174 HIS A CA 1
ATOM 1311 C C . HIS A 1 174 ? 6.582 -4.600 19.020 1.00 93.44 174 HIS A C 1
ATOM 1313 O O . HIS A 1 174 ? 5.769 -5.085 19.801 1.00 93.44 174 HIS A O 1
ATOM 1319 N N . LEU A 1 175 ? 6.875 -5.177 17.850 1.00 93.69 175 LEU A N 1
ATOM 1320 C CA . LEU A 1 175 ? 6.322 -6.462 17.408 1.00 93.69 175 LEU A CA 1
ATOM 1321 C C . LEU A 1 175 ? 6.623 -7.584 18.404 1.00 93.69 175 LEU A C 1
ATOM 1323 O O . LEU A 1 175 ? 5.719 -8.322 18.796 1.00 93.69 175 LEU A O 1
ATOM 1327 N N . HIS A 1 176 ? 7.868 -7.665 18.870 1.00 92.06 176 HIS A N 1
ATOM 1328 C CA . HIS A 1 176 ? 8.275 -8.691 19.818 1.00 92.06 176 HIS A CA 1
ATOM 1329 C C . HIS A 1 176 ? 7.629 -8.501 21.198 1.00 92.06 176 HIS A C 1
ATOM 1331 O O . HIS A 1 176 ? 7.054 -9.438 21.743 1.00 92.06 176 HIS A O 1
ATOM 1337 N N . LEU A 1 177 ? 7.669 -7.286 21.756 1.00 90.06 177 LEU A N 1
ATOM 1338 C CA . LEU A 1 177 ? 7.179 -7.020 23.112 1.00 90.06 177 LEU A CA 1
ATOM 1339 C C . LEU A 1 177 ? 5.651 -6.987 23.206 1.00 90.06 177 LEU A C 1
ATOM 1341 O O . LEU A 1 177 ? 5.090 -7.513 24.163 1.00 90.06 177 LEU A O 1
ATOM 1345 N N . ALA A 1 178 ? 4.974 -6.348 22.249 1.00 87.88 178 ALA A N 1
ATOM 1346 C CA . ALA A 1 178 ? 3.528 -6.143 22.322 1.00 87.88 178 ALA A CA 1
ATOM 1347 C C . ALA A 1 178 ? 2.735 -7.301 21.708 1.00 87.88 178 ALA A C 1
ATOM 1349 O O . ALA A 1 178 ? 1.631 -7.577 22.169 1.00 87.88 178 ALA A O 1
ATOM 1350 N N . TYR A 1 179 ? 3.286 -7.974 20.694 1.00 89.69 179 TYR A N 1
ATOM 1351 C CA . TYR A 1 179 ? 2.559 -8.970 19.902 1.00 89.69 179 TYR A CA 1
ATOM 1352 C C . TYR A 1 179 ? 3.210 -10.358 19.903 1.00 89.69 179 TYR A C 1
ATOM 1354 O O . TYR A 1 179 ? 2.646 -11.277 19.318 1.00 89.69 179 TYR A O 1
ATOM 1362 N N . LYS A 1 180 ? 4.380 -10.526 20.544 1.00 90.25 180 LYS A N 1
ATOM 1363 C CA . LYS A 1 180 ? 5.193 -11.762 20.534 1.00 90.25 180 LYS A CA 1
ATOM 1364 C C . LYS A 1 180 ? 5.653 -12.203 19.136 1.00 90.25 180 LYS A C 1
ATOM 1366 O O . LYS A 1 180 ? 6.161 -13.302 18.959 1.00 90.25 180 LYS A O 1
ATOM 1371 N N . ILE A 1 181 ? 5.564 -11.316 18.146 1.00 90.12 181 ILE A N 1
ATOM 1372 C CA . ILE A 1 181 ? 5.930 -11.598 16.757 1.00 90.12 181 ILE A CA 1
ATOM 1373 C C . ILE A 1 181 ? 7.431 -11.383 16.566 1.00 90.12 181 ILE A C 1
ATOM 1375 O O . ILE A 1 181 ? 7.974 -10.333 16.922 1.00 90.12 181 ILE A O 1
ATOM 1379 N N . ARG A 1 182 ? 8.112 -12.354 15.952 1.00 90.44 182 ARG A N 1
ATOM 1380 C CA . ARG A 1 182 ? 9.522 -12.214 15.573 1.00 90.44 182 ARG A CA 1
ATOM 1381 C C . ARG A 1 182 ? 9.619 -11.600 14.177 1.00 90.44 182 ARG A C 1
ATOM 1383 O O . ARG A 1 182 ? 9.373 -12.278 13.188 1.00 90.44 182 ARG A O 1
ATOM 1390 N N . GLY A 1 183 ? 9.989 -10.323 14.098 1.00 87.06 183 GLY A N 1
ATOM 1391 C CA . GLY A 1 183 ? 10.260 -9.649 12.824 1.00 87.06 183 GLY A CA 1
ATOM 1392 C C . GLY A 1 183 ? 11.693 -9.895 12.347 1.00 87.06 183 GLY A C 1
ATOM 1393 O O . GLY A 1 183 ? 12.635 -9.489 13.029 1.00 87.06 183 GLY A O 1
ATOM 1394 N N . VAL A 1 184 ? 11.869 -10.528 11.187 1.00 89.31 184 VAL A N 1
ATOM 1395 C CA . VAL A 1 184 ? 13.172 -10.692 10.526 1.00 89.31 184 VAL A CA 1
ATOM 1396 C C . VAL A 1 184 ? 13.300 -9.614 9.457 1.00 89.31 184 VAL A C 1
ATOM 1398 O O . VAL A 1 184 ? 12.566 -9.624 8.476 1.00 89.31 184 VAL A O 1
ATOM 1401 N N . ILE A 1 185 ? 14.201 -8.648 9.654 1.00 88.38 185 ILE A N 1
ATOM 1402 C CA . ILE A 1 185 ? 14.444 -7.599 8.657 1.00 88.38 185 ILE A CA 1
ATOM 1403 C C . ILE A 1 185 ? 15.471 -8.102 7.646 1.00 88.38 185 ILE A C 1
ATOM 1405 O O . ILE A 1 185 ? 16.607 -8.403 8.013 1.00 88.38 185 ILE A O 1
ATOM 1409 N N . HIS A 1 186 ? 15.098 -8.113 6.370 1.00 86.75 186 HIS A N 1
ATOM 1410 C CA . HIS A 1 186 ? 16.036 -8.314 5.273 1.00 86.75 186 HIS A CA 1
ATOM 1411 C C . HIS A 1 186 ? 16.544 -6.952 4.789 1.00 86.75 186 HIS A C 1
ATOM 1413 O O . HIS A 1 186 ? 15.770 -6.198 4.188 1.00 86.75 186 HIS A O 1
ATOM 1419 N N . PRO A 1 187 ? 17.816 -6.599 5.054 1.00 75.88 187 PRO A N 1
ATOM 1420 C CA . PRO A 1 187 ? 18.378 -5.362 4.540 1.00 75.88 187 PRO A CA 1
ATOM 1421 C C . PRO A 1 187 ? 18.408 -5.410 3.013 1.00 75.88 187 PRO A C 1
ATOM 1423 O O . PRO A 1 187 ? 18.722 -6.437 2.406 1.00 75.88 187 PRO A O 1
ATOM 1426 N N . THR A 1 188 ? 18.099 -4.283 2.383 1.00 71.00 188 THR A N 1
ATOM 1427 C CA . THR A 1 188 ? 18.292 -4.101 0.950 1.00 71.00 188 THR A CA 1
ATOM 1428 C C . THR A 1 188 ? 19.786 -4.134 0.656 1.00 71.00 188 THR A C 1
ATOM 1430 O O . THR A 1 188 ? 20.529 -3.240 1.045 1.00 71.00 188 THR A O 1
ATOM 1433 N N . SER A 1 189 ? 20.247 -5.177 -0.035 1.00 57.69 189 SER A N 1
ATOM 1434 C CA . SER A 1 189 ? 21.661 -5.407 -0.376 1.00 57.69 189 SER A CA 1
ATOM 1435 C C . SER A 1 189 ? 22.233 -4.411 -1.398 1.00 57.69 189 SER A C 1
ATOM 1437 O O . SER A 1 189 ? 23.353 -4.565 -1.877 1.00 57.69 189 SER A O 1
ATOM 1439 N N . SER A 1 190 ? 21.490 -3.361 -1.730 1.00 50.44 190 SER A N 1
ATOM 1440 C CA . SER A 1 190 ? 21.816 -2.390 -2.762 1.00 50.44 190 SER A CA 1
ATOM 1441 C C . SER A 1 190 ? 22.159 -1.033 -2.150 1.00 50.44 190 SER A C 1
ATOM 1443 O O . SER A 1 190 ? 21.355 -0.110 -2.244 1.00 50.44 190 SER A O 1
ATOM 1445 N N . GLN A 1 191 ? 23.330 -0.924 -1.512 1.00 45.28 191 GLN A N 1
ATOM 1446 C CA . GLN A 1 191 ? 24.097 0.328 -1.363 1.00 45.28 191 GLN A CA 1
ATOM 1447 C C . GLN A 1 191 ? 25.500 0.056 -0.787 1.00 45.28 191 GLN A C 1
ATOM 1449 O O . GLN A 1 191 ? 25.885 0.507 0.285 1.00 45.28 191 GLN A O 1
ATOM 1454 N N . GLN A 1 192 ? 26.294 -0.696 -1.546 1.00 37.41 192 GLN A N 1
ATOM 1455 C CA . GLN A 1 192 ? 27.755 -0.634 -1.474 1.00 37.41 192 GLN A CA 1
ATOM 1456 C C . GLN A 1 192 ? 28.308 -0.547 -2.902 1.00 37.41 192 GLN A C 1
ATOM 1458 O O . GLN A 1 192 ? 29.165 -1.309 -3.326 1.00 37.41 192 GLN A O 1
ATOM 1463 N N . SER A 1 193 ? 27.737 0.363 -3.686 1.00 41.16 193 SER A N 1
ATOM 1464 C CA . SER A 1 193 ? 28.346 0.859 -4.913 1.00 41.16 193 SER A CA 1
ATOM 1465 C C . SER A 1 193 ? 28.931 2.224 -4.581 1.00 41.16 193 SER A C 1
ATOM 1467 O O . SER A 1 193 ? 28.188 3.142 -4.230 1.00 41.16 193 SER A O 1
ATOM 1469 N N . GLU A 1 194 ? 30.259 2.316 -4.638 1.00 36.22 194 GLU A N 1
ATOM 1470 C CA . GLU A 1 194 ? 31.016 3.566 -4.632 1.00 36.22 194 GLU A CA 1
ATOM 1471 C C . GLU A 1 194 ? 30.359 4.632 -5.528 1.00 36.22 194 GLU A C 1
ATOM 1473 O O . GLU A 1 194 ? 29.681 4.283 -6.502 1.00 36.22 194 GLU A O 1
ATOM 1478 N N . PRO A 1 195 ? 30.561 5.931 -5.247 1.00 38.62 195 PRO A N 1
ATOM 1479 C CA . PRO A 1 195 ? 30.113 6.999 -6.127 1.00 38.62 195 PRO A CA 1
ATOM 1480 C C . PRO A 1 195 ? 30.868 6.910 -7.460 1.00 38.62 195 PRO A C 1
ATOM 1482 O O . PRO A 1 195 ? 31.906 7.536 -7.649 1.00 38.62 195 PRO A O 1
ATOM 1485 N N . SER A 1 196 ? 30.351 6.129 -8.408 1.00 42.91 196 SER A N 1
ATOM 1486 C CA . SER A 1 196 ? 30.782 6.216 -9.796 1.00 42.91 196 SER A CA 1
ATOM 1487 C C . SER A 1 196 ? 30.365 7.589 -10.312 1.00 42.91 196 SER A C 1
ATOM 1489 O O . SER A 1 196 ? 29.174 7.917 -10.308 1.00 42.91 196 SER A O 1
ATOM 1491 N N . GLU A 1 197 ? 31.351 8.385 -10.713 1.00 38.38 197 GLU A N 1
ATOM 1492 C CA . GLU A 1 197 ? 31.180 9.724 -11.266 1.00 38.38 197 GLU A CA 1
ATOM 1493 C C . GLU A 1 197 ? 30.015 9.802 -12.271 1.00 38.38 197 GLU A C 1
ATOM 1495 O O . GLU A 1 197 ? 29.842 8.907 -13.109 1.00 38.38 197 GLU A O 1
ATOM 1500 N N . PRO A 1 198 ? 29.209 10.877 -12.243 1.00 41.50 198 PRO A N 1
ATOM 1501 C CA . PRO A 1 198 ? 28.135 11.049 -13.204 1.00 41.50 198 PRO A CA 1
ATOM 1502 C C . PRO A 1 198 ? 28.716 11.283 -14.604 1.00 41.50 198 PRO A C 1
ATOM 1504 O O . PRO A 1 198 ? 29.260 12.346 -14.900 1.00 41.50 198 PRO A O 1
ATOM 1507 N N . SER A 1 199 ? 28.547 10.300 -15.492 1.00 39.91 199 SER A N 1
ATOM 1508 C CA . SER A 1 199 ? 28.765 10.458 -16.933 1.00 39.91 199 SER A CA 1
ATOM 1509 C C . SER A 1 199 ? 27.877 11.595 -17.477 1.00 39.91 199 SER A C 1
ATOM 1511 O O . SER A 1 199 ? 26.646 11.492 -17.429 1.00 39.91 199 SER A O 1
ATOM 1513 N N . PRO A 1 200 ? 28.449 12.701 -17.993 1.00 42.66 200 PRO A N 1
ATOM 1514 C CA . PRO A 1 200 ? 27.697 13.915 -18.291 1.00 42.66 200 PRO A CA 1
ATOM 1515 C C . PRO A 1 200 ? 27.230 13.935 -19.749 1.00 42.66 200 PRO A C 1
ATOM 1517 O O . PRO A 1 200 ? 27.732 14.714 -20.559 1.00 42.66 200 PRO A O 1
ATOM 1520 N N . TRP A 1 201 ? 26.306 13.059 -20.149 1.00 37.44 201 TRP A N 1
ATOM 1521 C CA . TRP A 1 201 ? 25.824 13.027 -21.540 1.00 37.44 201 TRP A CA 1
ATOM 1522 C C . TRP A 1 201 ? 24.391 13.569 -21.670 1.00 37.44 201 TRP A C 1
ATOM 1524 O O . TRP A 1 201 ? 23.404 12.846 -21.687 1.00 37.44 201 TRP A O 1
ATOM 1534 N N . LYS A 1 202 ? 24.337 14.902 -21.820 1.00 49.47 202 LYS A N 1
ATOM 1535 C CA . LYS A 1 202 ? 23.490 15.672 -22.755 1.00 49.47 202 LYS A CA 1
ATOM 1536 C C . LYS A 1 202 ? 21.989 15.336 -22.827 1.00 49.47 202 LYS A C 1
ATOM 1538 O O . LYS A 1 202 ? 21.542 14.699 -23.774 1.00 49.47 202 LYS A O 1
ATOM 1543 N N . TYR A 1 203 ? 21.196 15.980 -21.968 1.00 36.91 203 TYR A N 1
ATOM 1544 C CA . TYR A 1 203 ? 19.843 16.445 -22.345 1.00 36.91 203 TYR A CA 1
ATOM 1545 C C . TYR A 1 203 ? 19.449 17.817 -21.754 1.00 36.91 203 TYR A C 1
ATOM 1547 O O . TYR A 1 203 ? 18.366 18.331 -22.026 1.00 36.91 203 TYR A O 1
ATOM 1555 N N . THR A 1 204 ? 20.339 18.472 -21.001 1.00 40.38 204 THR A N 1
ATOM 1556 C CA . THR A 1 204 ? 20.080 19.756 -20.320 1.00 40.38 204 THR A CA 1
ATOM 1557 C C . THR A 1 204 ? 20.435 21.008 -21.134 1.00 40.38 204 THR A C 1
ATOM 1559 O O . THR A 1 204 ? 20.006 22.107 -20.781 1.00 40.38 204 THR A O 1
ATOM 1562 N N . GLU A 1 205 ? 21.127 20.876 -22.268 1.00 39.84 205 GLU A N 1
ATOM 1563 C CA . GLU A 1 205 ? 21.666 22.032 -23.007 1.00 39.84 205 GLU A CA 1
ATOM 1564 C C . GLU A 1 205 ? 20.659 22.766 -23.916 1.00 39.84 205 GLU A C 1
ATOM 1566 O O . GLU A 1 205 ? 20.968 23.832 -24.444 1.00 39.84 205 GLU A O 1
ATOM 1571 N N . LEU A 1 206 ? 19.430 22.261 -24.087 1.00 41.56 206 LEU A N 1
ATOM 1572 C CA . LEU A 1 206 ? 18.435 22.879 -24.982 1.00 41.56 206 LEU A CA 1
ATOM 1573 C C . LEU A 1 206 ? 17.452 23.842 -24.298 1.00 41.56 206 LEU A C 1
ATOM 1575 O O . LEU A 1 206 ? 16.652 24.476 -24.982 1.00 41.56 206 LEU A O 1
ATOM 1579 N N . ARG A 1 207 ? 17.527 24.026 -22.971 1.00 43.31 207 ARG A N 1
ATOM 1580 C CA . ARG A 1 207 ? 16.608 24.924 -22.238 1.00 43.31 207 ARG A CA 1
ATOM 1581 C C . ARG A 1 207 ? 17.248 26.191 -21.665 1.00 43.31 207 ARG A C 1
ATOM 1583 O O . ARG A 1 207 ? 16.544 27.012 -21.084 1.00 43.31 207 ARG A O 1
ATOM 1590 N N . ARG A 1 208 ? 18.557 26.396 -21.855 1.00 39.12 208 ARG A N 1
ATOM 1591 C CA . ARG A 1 208 ? 19.317 27.488 -21.214 1.00 39.12 208 ARG A CA 1
ATOM 1592 C C . ARG A 1 208 ? 19.824 28.564 -22.181 1.00 39.12 208 ARG A C 1
ATOM 1594 O O . ARG A 1 208 ? 20.888 29.130 -21.965 1.00 39.12 208 ARG A O 1
ATOM 1601 N N . ARG A 1 209 ? 19.069 28.872 -23.244 1.00 38.44 209 ARG A N 1
ATOM 1602 C CA . ARG A 1 209 ? 19.427 29.938 -24.205 1.00 38.44 209 ARG A CA 1
ATOM 1603 C C . ARG A 1 209 ? 18.523 31.172 -24.225 1.00 38.44 209 ARG A C 1
ATOM 1605 O O . ARG A 1 209 ? 18.723 32.025 -25.079 1.00 38.44 209 ARG A O 1
ATOM 1612 N N . THR A 1 210 ? 17.604 31.340 -23.270 1.00 43.25 210 THR A N 1
ATOM 1613 C CA . THR A 1 210 ? 16.652 32.473 -23.326 1.00 43.25 210 THR A CA 1
ATOM 1614 C C . THR A 1 210 ? 16.674 33.442 -22.148 1.00 43.25 210 THR A C 1
ATOM 1616 O O . THR A 1 210 ? 15.791 34.288 -22.077 1.00 43.25 210 THR A O 1
ATOM 1619 N N . ARG A 1 211 ? 17.650 33.400 -21.232 1.00 41.16 211 ARG A N 1
ATOM 1620 C CA . ARG A 1 211 ? 17.752 34.432 -20.179 1.00 41.16 211 ARG A CA 1
ATOM 1621 C C . ARG A 1 211 ? 19.194 34.767 -19.820 1.00 41.16 211 ARG A C 1
ATOM 1623 O O . ARG A 1 211 ? 19.708 34.319 -18.807 1.00 41.16 211 ARG A O 1
ATOM 1630 N N . LEU A 1 212 ? 19.811 35.596 -20.655 1.00 39.81 212 LEU A N 1
ATOM 1631 C CA . LEU A 1 212 ? 20.914 36.472 -20.268 1.00 39.81 212 LEU A CA 1
ATOM 1632 C C . LEU A 1 212 ? 20.695 37.827 -20.945 1.00 39.81 212 LEU A C 1
ATOM 1634 O O . LEU A 1 212 ? 21.033 38.011 -22.112 1.00 39.81 212 LEU A O 1
ATOM 1638 N N . ARG A 1 213 ? 20.109 38.777 -20.209 1.00 36.38 213 ARG A N 1
ATOM 1639 C CA . ARG A 1 213 ? 20.442 40.196 -20.364 1.00 36.38 213 ARG A CA 1
ATOM 1640 C C . ARG A 1 213 ? 20.039 40.995 -19.121 1.00 36.38 213 ARG A C 1
ATOM 1642 O O . ARG A 1 213 ? 18.869 40.976 -18.756 1.00 36.38 213 ARG A O 1
ATOM 1649 N N . ARG A 1 214 ? 21.024 41.757 -18.621 1.00 35.78 214 ARG A N 1
ATOM 1650 C CA . ARG A 1 214 ? 21.022 42.800 -17.567 1.00 35.78 214 ARG A CA 1
ATOM 1651 C C . ARG A 1 214 ? 21.087 42.272 -16.128 1.00 35.78 214 ARG A C 1
ATOM 1653 O O . ARG A 1 214 ? 20.185 41.558 -15.718 1.00 35.78 214 ARG A O 1
ATOM 1660 N N . ALA A 1 215 ? 22.237 42.405 -15.453 1.00 36.97 215 ALA A N 1
ATOM 1661 C CA . ALA A 1 215 ? 22.860 43.612 -14.838 1.00 36.97 215 ALA A CA 1
ATOM 1662 C C . ALA A 1 215 ? 22.547 43.559 -13.326 1.00 36.97 215 ALA A C 1
ATOM 1664 O O . ALA A 1 215 ? 21.456 43.121 -12.986 1.00 36.97 215 ALA A O 1
ATOM 1665 N N . ASP A 1 216 ? 23.368 43.928 -12.350 1.00 35.69 216 ASP A N 1
ATOM 1666 C CA . ASP A 1 216 ? 24.699 44.532 -12.227 1.00 35.69 216 ASP A CA 1
ATOM 1667 C C . ASP A 1 216 ? 25.088 44.413 -10.728 1.00 35.69 216 ASP A C 1
ATOM 1669 O O . ASP A 1 216 ? 24.188 44.306 -9.895 1.00 35.69 216 ASP A O 1
ATOM 1673 N N . GLY A 1 217 ? 26.385 44.519 -10.399 1.00 32.94 217 GLY A N 1
ATOM 1674 C CA . GLY A 1 217 ? 26.905 44.971 -9.085 1.00 32.94 217 GLY A CA 1
ATOM 1675 C C . GLY A 1 217 ? 27.026 43.916 -7.967 1.00 32.94 217 GLY A C 1
ATOM 1676 O O . GLY A 1 217 ? 26.033 43.307 -7.591 1.00 32.94 217 GLY A O 1
ATOM 1677 N N . SER A 1 218 ? 28.241 43.550 -7.516 1.00 36.53 218 SER A N 1
ATOM 1678 C CA . SER A 1 218 ? 29.035 44.179 -6.415 1.00 36.53 218 SER A CA 1
ATOM 1679 C C . SER A 1 218 ? 28.409 43.942 -5.022 1.00 36.53 218 SER A C 1
ATOM 1681 O O . SER A 1 218 ? 27.221 44.174 -4.864 1.00 36.53 218 SER A O 1
ATOM 1683 N N . ASP A 1 219 ? 29.064 43.526 -3.935 1.00 34.50 219 ASP A N 1
ATOM 1684 C CA . ASP A 1 219 ? 30.472 43.365 -3.567 1.00 34.50 219 ASP A CA 1
ATOM 1685 C C . ASP A 1 219 ? 30.592 42.435 -2.334 1.00 34.50 219 ASP A C 1
ATOM 1687 O O . ASP A 1 219 ? 29.616 42.163 -1.637 1.00 34.50 219 ASP A O 1
ATOM 1691 N N . ALA A 1 220 ? 31.826 41.972 -2.116 1.00 38.75 220 ALA A N 1
ATOM 1692 C CA . ALA A 1 220 ? 32.474 41.357 -0.949 1.00 38.75 220 ALA A CA 1
ATOM 1693 C C . ALA A 1 220 ? 31.744 41.254 0.412 1.00 38.75 220 ALA A C 1
ATOM 1695 O O . ALA A 1 220 ? 31.165 42.221 0.899 1.00 38.75 220 ALA A O 1
ATOM 1696 N N . SER A 1 221 ? 31.976 40.132 1.121 1.00 34.56 221 SER A N 1
ATOM 1697 C CA . SER A 1 221 ? 32.652 40.089 2.444 1.00 34.56 221 SER A CA 1
ATOM 1698 C C . SER A 1 221 ? 32.745 38.658 3.000 1.00 34.56 221 SER A C 1
ATOM 1700 O O . SER A 1 221 ? 31.737 38.008 3.262 1.00 34.56 221 SER A O 1
ATOM 1702 N N . THR A 1 222 ? 33.972 38.196 3.233 1.00 41.31 222 THR A N 1
ATOM 1703 C CA . THR A 1 222 ? 34.339 37.054 4.090 1.00 41.31 222 THR A CA 1
ATOM 1704 C C . THR A 1 222 ? 34.191 37.444 5.567 1.00 41.31 222 THR A C 1
ATOM 1706 O O . THR A 1 222 ? 34.411 38.612 5.895 1.00 41.31 222 THR A O 1
ATOM 1709 N N . PRO A 1 223 ? 33.919 36.496 6.484 1.00 45.81 223 PRO A N 1
ATOM 1710 C CA . PRO A 1 223 ? 34.910 36.321 7.553 1.00 45.81 223 PRO A CA 1
ATOM 1711 C C . PRO A 1 223 ? 35.092 34.879 8.075 1.00 45.81 223 PRO A C 1
ATOM 1713 O O . PRO A 1 223 ? 34.148 34.126 8.278 1.00 45.81 223 PRO A O 1
ATOM 1716 N N . SER A 1 224 ? 36.371 34.560 8.282 1.00 36.59 224 SER A N 1
ATOM 1717 C CA . SER A 1 224 ? 37.042 34.021 9.480 1.00 36.59 224 SER A CA 1
ATOM 1718 C C . SER A 1 224 ? 36.364 33.020 10.433 1.00 36.59 224 SER A C 1
ATOM 1720 O O . SER A 1 224 ? 35.286 33.244 10.972 1.00 36.59 224 SER A O 1
ATOM 1722 N N . ALA A 1 225 ? 37.155 31.991 10.755 1.00 44.19 225 ALA A N 1
ATOM 1723 C CA . ALA A 1 225 ? 37.004 30.986 11.810 1.00 44.19 225 ALA A CA 1
ATOM 1724 C C . ALA A 1 225 ? 36.930 31.536 13.253 1.00 44.19 225 ALA A C 1
ATOM 1726 O O . ALA A 1 225 ? 37.341 32.665 13.526 1.00 44.19 225 ALA A O 1
ATOM 1727 N N . PRO A 1 226 ? 36.514 30.676 14.198 1.00 51.00 226 PRO A N 1
ATOM 1728 C CA . PRO A 1 226 ? 37.337 30.345 15.376 1.00 51.00 226 PRO A CA 1
ATOM 1729 C C . PRO A 1 226 ? 37.363 28.808 15.599 1.00 51.00 226 PRO A C 1
ATOM 1731 O O . PRO A 1 226 ? 36.482 28.103 15.125 1.00 51.00 226 PRO A O 1
ATOM 1734 N N . GLY A 1 227 ? 38.360 28.149 16.195 1.00 31.19 227 GLY A N 1
ATOM 1735 C CA . GLY A 1 227 ? 39.064 28.426 17.448 1.00 31.19 227 GLY A CA 1
ATOM 1736 C C . GLY A 1 227 ? 38.684 27.341 18.479 1.00 31.19 227 GLY A C 1
ATOM 1737 O O . GLY A 1 227 ? 37.633 27.440 19.099 1.00 31.19 227 GLY A O 1
ATOM 1738 N N . SER A 1 228 ? 39.506 26.294 18.631 1.00 40.78 228 SER A N 1
ATOM 1739 C CA . SER A 1 228 ? 39.540 25.377 19.806 1.00 40.78 228 SER A CA 1
ATOM 1740 C C . SER A 1 228 ? 40.208 26.102 21.009 1.00 40.78 228 SER A C 1
ATOM 1742 O O . SER A 1 228 ? 40.759 27.172 20.732 1.00 40.78 228 SER A O 1
ATOM 1744 N N . PRO A 1 229 ? 40.298 25.608 22.283 1.00 54.12 229 PRO A N 1
ATOM 1745 C CA . PRO A 1 229 ? 40.194 24.219 22.802 1.00 54.12 229 PRO A CA 1
ATOM 1746 C C . PRO A 1 229 ? 39.602 24.033 24.246 1.00 54.12 229 PRO A C 1
ATOM 1748 O O . PRO A 1 229 ? 39.243 25.008 24.892 1.00 54.12 229 PRO A O 1
ATOM 1751 N N . ALA A 1 230 ? 39.623 22.774 24.747 1.00 34.75 230 ALA A N 1
ATOM 1752 C CA . ALA A 1 230 ? 39.599 22.309 26.166 1.00 34.75 230 ALA A CA 1
ATOM 1753 C C . ALA A 1 230 ? 38.338 22.640 27.014 1.00 34.75 230 ALA A C 1
ATOM 1755 O O . ALA A 1 230 ? 37.660 23.618 26.753 1.00 34.75 230 ALA A O 1
ATOM 1756 N N . SER A 1 231 ? 37.896 21.930 28.055 1.00 35.00 231 SER A N 1
ATOM 1757 C CA . SER A 1 231 ? 38.247 20.736 28.847 1.00 35.00 231 SER A CA 1
ATOM 1758 C C . SER A 1 231 ? 36.987 20.384 29.683 1.00 35.00 231 SER A C 1
ATOM 1760 O O . SER A 1 231 ? 36.075 21.205 29.768 1.00 35.00 231 SER A O 1
ATOM 1762 N N . SER A 1 232 ? 36.921 19.204 30.314 1.00 47.44 232 SER A N 1
ATOM 1763 C CA . SER A 1 232 ? 36.601 19.036 31.752 1.00 47.44 232 SER A CA 1
ATOM 1764 C C . SER A 1 232 ? 36.003 17.661 32.058 1.00 47.44 232 SER A C 1
ATOM 1766 O O . SER A 1 232 ? 34.973 17.264 31.514 1.00 47.44 232 SER A O 1
ATOM 1768 N N . ASP A 1 233 ? 36.674 16.995 32.990 1.00 38.62 233 ASP A N 1
ATOM 1769 C CA . ASP A 1 233 ? 36.342 15.738 33.644 1.00 38.62 233 ASP A CA 1
ATOM 1770 C C . ASP A 1 233 ? 35.053 15.818 34.471 1.00 38.62 233 ASP A C 1
ATOM 1772 O O . ASP A 1 233 ? 34.723 16.873 35.019 1.00 38.62 233 ASP A O 1
ATOM 1776 N N . SER A 1 234 ? 34.381 14.676 34.636 1.00 45.25 234 SER A N 1
ATOM 1777 C CA . SER A 1 234 ? 33.784 14.259 35.913 1.00 45.25 234 SER A CA 1
ATOM 1778 C C . SER A 1 234 ? 33.467 12.766 35.877 1.00 45.25 234 SER A C 1
ATOM 1780 O O . SER A 1 234 ? 32.571 12.304 35.170 1.00 45.25 234 SER A O 1
ATOM 1782 N N . GLU A 1 235 ? 34.242 12.033 36.667 1.00 47.31 235 GLU A N 1
ATOM 1783 C CA . GLU A 1 235 ? 33.961 10.694 37.163 1.00 47.31 235 GLU A CA 1
ATOM 1784 C C . GLU A 1 235 ? 32.789 10.733 38.158 1.00 47.31 235 GLU A C 1
ATOM 1786 O O . GLU A 1 235 ? 32.715 11.630 38.995 1.00 47.31 235 GLU A O 1
ATOM 1791 N N . ALA A 1 236 ? 31.916 9.727 38.118 1.00 41.09 236 ALA A N 1
ATOM 1792 C CA . ALA A 1 236 ? 31.248 9.179 39.299 1.00 41.09 236 ALA A CA 1
ATOM 1793 C C . ALA A 1 236 ? 30.655 7.812 38.936 1.00 41.09 236 ALA A C 1
ATOM 1795 O O . ALA A 1 236 ? 29.763 7.697 38.095 1.00 41.09 236 ALA A O 1
ATOM 1796 N N . ALA A 1 237 ? 31.211 6.776 39.556 1.00 44.16 237 ALA A N 1
ATOM 1797 C CA . ALA A 1 237 ? 30.784 5.388 39.465 1.00 44.16 237 ALA A CA 1
ATOM 1798 C C . ALA A 1 237 ? 29.634 5.098 40.475 1.00 44.16 237 ALA A C 1
ATOM 1800 O O . ALA A 1 237 ? 28.940 6.029 40.883 1.00 44.16 237 ALA A O 1
ATOM 1801 N N . PRO A 1 238 ? 29.316 3.834 40.807 1.00 58.62 238 PRO A N 1
ATOM 1802 C CA . PRO A 1 238 ? 28.015 3.236 40.537 1.00 58.62 238 PRO A CA 1
ATOM 1803 C C . PRO A 1 238 ? 27.140 3.126 41.796 1.00 58.62 238 PRO A C 1
ATOM 1805 O O . PRO A 1 238 ? 27.634 3.148 42.919 1.00 58.62 238 PRO A O 1
ATOM 1808 N N . SER A 1 239 ? 25.832 2.928 41.615 1.00 37.69 239 SER A N 1
ATOM 1809 C CA . SER A 1 239 ? 24.959 2.475 42.705 1.00 37.69 239 SER A CA 1
ATOM 1810 C C . SER A 1 239 ? 24.350 1.116 42.373 1.00 37.69 239 SER A C 1
ATOM 1812 O O . SER A 1 239 ? 23.533 0.956 41.470 1.00 37.69 239 SER A O 1
ATOM 1814 N N . SER A 1 240 ? 24.841 0.134 43.120 1.00 41.41 240 SER A N 1
ATOM 1815 C CA . SER A 1 240 ? 24.242 -1.158 43.415 1.00 41.41 240 SER A CA 1
ATOM 1816 C C . SER A 1 240 ? 22.934 -0.977 44.185 1.00 41.41 240 SER A C 1
ATOM 1818 O O . SER A 1 240 ? 22.909 -0.199 45.143 1.00 41.41 240 SER A O 1
ATOM 1820 N N . LEU A 1 241 ? 21.896 -1.749 43.859 1.00 43.94 241 LEU A N 1
ATOM 1821 C CA . LEU A 1 241 ? 20.896 -2.093 44.865 1.00 43.94 241 LEU A CA 1
ATOM 1822 C C . LEU A 1 241 ? 20.274 -3.468 44.611 1.00 43.94 241 LEU A C 1
ATOM 1824 O O . LEU A 1 241 ? 19.822 -3.787 43.512 1.00 43.94 241 LEU A O 1
ATOM 1828 N N . ASP A 1 242 ? 20.351 -4.226 45.694 1.00 38.50 242 ASP A N 1
ATOM 1829 C CA . ASP A 1 242 ? 19.978 -5.598 45.984 1.00 38.50 242 ASP A CA 1
ATOM 1830 C C . ASP A 1 242 ? 18.591 -6.075 45.542 1.00 38.50 242 ASP A C 1
ATOM 1832 O O . ASP A 1 242 ? 17.575 -5.386 45.639 1.00 38.50 242 ASP A O 1
ATOM 1836 N N . GLU A 1 243 ? 18.610 -7.339 45.119 1.00 44.22 243 GLU A N 1
ATOM 1837 C CA . GLU A 1 243 ? 17.840 -8.458 45.670 1.00 44.22 243 GLU A CA 1
ATOM 1838 C C . GLU A 1 243 ? 16.513 -8.141 46.377 1.00 44.22 243 GLU A C 1
ATOM 1840 O O . GLU A 1 243 ? 16.464 -7.697 47.520 1.00 44.22 243 GLU A O 1
ATOM 1845 N N . THR A 1 244 ? 15.415 -8.597 45.769 1.00 46.88 244 THR A N 1
ATOM 1846 C CA . THR A 1 244 ? 14.348 -9.250 46.537 1.00 46.88 244 THR A CA 1
ATOM 1847 C C . THR A 1 244 ? 13.878 -10.511 45.820 1.00 46.88 244 THR A C 1
ATOM 1849 O O . THR A 1 244 ? 13.301 -10.494 44.735 1.00 46.88 244 THR A O 1
ATOM 1852 N N . LEU A 1 245 ? 14.179 -11.627 46.478 1.00 54.88 245 LEU A N 1
ATOM 1853 C CA . LEU A 1 245 ? 13.613 -12.951 46.288 1.00 54.88 245 LEU A CA 1
ATOM 1854 C C . LEU A 1 245 ? 12.105 -12.912 46.562 1.00 54.88 245 LEU A C 1
ATOM 1856 O O . LEU A 1 245 ? 11.711 -12.529 47.662 1.00 54.88 245 LEU A O 1
ATOM 1860 N N . ALA A 1 246 ? 11.275 -13.390 45.633 1.00 38.97 246 ALA A N 1
ATOM 1861 C CA . ALA A 1 246 ? 9.993 -13.998 45.988 1.00 38.97 246 ALA A CA 1
ATOM 1862 C C . ALA A 1 246 ? 9.403 -14.842 44.846 1.00 38.97 246 ALA A C 1
ATOM 1864 O O . ALA A 1 246 ? 9.024 -14.337 43.794 1.00 38.97 246 ALA A O 1
ATOM 1865 N N . SER A 1 247 ? 9.238 -16.125 45.169 1.00 39.50 247 SER A N 1
ATOM 1866 C CA . SER A 1 247 ? 8.122 -16.985 44.764 1.00 39.50 247 SER A CA 1
ATOM 1867 C C . SER A 1 247 ? 8.136 -17.605 43.366 1.00 39.50 247 SER A C 1
ATOM 1869 O O . SER A 1 247 ? 7.464 -17.188 42.428 1.00 39.50 247 SER A O 1
ATOM 1871 N N . SER A 1 248 ? 8.801 -18.758 43.335 1.00 43.44 248 SER A N 1
ATOM 1872 C CA . SER A 1 248 ? 8.448 -19.938 42.551 1.00 43.44 248 SER A CA 1
ATOM 1873 C C . SER A 1 248 ? 6.947 -20.264 42.627 1.00 43.44 248 SER A C 1
ATOM 1875 O O . SER A 1 248 ? 6.449 -20.679 43.675 1.00 43.44 248 SER A O 1
ATOM 1877 N N . TYR A 1 249 ? 6.251 -20.131 41.501 1.00 43.66 249 TYR A N 1
ATOM 1878 C CA . TYR A 1 249 ? 4.966 -20.776 41.241 1.00 43.66 249 TYR A CA 1
ATOM 1879 C C . TYR A 1 249 ? 5.193 -21.780 40.107 1.00 43.66 249 TYR A C 1
ATOM 1881 O O . TYR A 1 249 ? 5.299 -21.410 38.939 1.00 43.66 249 TYR A O 1
ATOM 1889 N N . THR A 1 250 ? 5.341 -23.056 40.452 1.00 44.62 250 THR A N 1
ATOM 1890 C CA . THR A 1 250 ? 5.333 -24.160 39.488 1.00 44.62 250 THR A CA 1
ATOM 1891 C C . THR A 1 250 ? 3.882 -24.470 39.143 1.00 44.62 250 THR A C 1
ATOM 1893 O O . THR A 1 250 ? 3.232 -25.262 39.821 1.00 44.62 250 THR A O 1
ATOM 1896 N N . ALA A 1 251 ? 3.352 -23.801 38.121 1.00 47.59 251 ALA A N 1
ATOM 1897 C CA . ALA A 1 251 ? 2.139 -24.253 37.456 1.00 47.59 251 ALA A CA 1
ATOM 1898 C C . ALA A 1 251 ? 2.532 -25.364 36.473 1.00 47.59 251 ALA A C 1
ATOM 1900 O O . ALA A 1 251 ? 3.203 -25.113 35.470 1.00 47.59 251 ALA A O 1
ATOM 1901 N N . GLU A 1 252 ? 2.148 -26.594 36.806 1.00 44.56 252 GLU A N 1
ATOM 1902 C CA . GLU A 1 252 ? 2.197 -27.746 35.911 1.00 44.56 252 GLU A CA 1
ATOM 1903 C C . GLU A 1 252 ? 1.467 -27.391 34.611 1.00 44.56 252 GLU A C 1
ATOM 1905 O O . GLU A 1 252 ? 0.267 -27.120 34.593 1.00 44.56 252 GLU A O 1
ATOM 1910 N N . THR A 1 253 ? 2.233 -27.290 33.528 1.00 43.78 253 THR A N 1
ATOM 1911 C CA . THR A 1 253 ? 1.745 -26.905 32.207 1.00 43.78 253 THR A CA 1
ATOM 1912 C C . THR A 1 253 ? 1.490 -28.174 31.411 1.00 43.78 253 THR A C 1
ATOM 1914 O O . THR A 1 253 ? 2.412 -28.902 31.046 1.00 43.78 253 THR A O 1
ATOM 1917 N N . GLU A 1 254 ? 0.211 -28.442 31.173 1.00 45.66 254 GLU A N 1
ATOM 1918 C CA . GLU A 1 254 ? -0.278 -29.447 30.233 1.00 45.66 254 GLU A CA 1
ATOM 1919 C C . GLU A 1 254 ? 0.390 -29.273 28.848 1.00 45.66 254 GLU A C 1
ATOM 1921 O O . GLU A 1 254 ? 0.386 -28.166 28.301 1.00 45.66 254 GLU A O 1
ATOM 1926 N N . PRO A 1 255 ? 0.938 -30.333 28.226 1.00 46.88 255 PRO A N 1
ATOM 1927 C CA . PRO A 1 255 ? 1.797 -30.228 27.041 1.00 46.88 255 PRO A CA 1
ATOM 1928 C C . PRO A 1 255 ? 1.042 -30.057 25.704 1.00 46.88 255 PRO A C 1
ATOM 1930 O O . PRO A 1 255 ? 1.545 -30.463 24.659 1.00 46.88 255 PRO A O 1
ATOM 1933 N N . PHE A 1 256 ? -0.148 -29.445 25.696 1.00 41.38 256 PHE A N 1
ATOM 1934 C CA . PHE A 1 256 ? -0.969 -29.302 24.481 1.00 41.38 256 PHE A CA 1
ATOM 1935 C C . PHE A 1 256 ? -1.435 -27.873 24.158 1.00 41.38 256 PHE A C 1
ATOM 1937 O O . PHE A 1 256 ? -2.302 -27.696 23.300 1.00 41.38 256 PHE A O 1
ATOM 1944 N N . SER A 1 257 ? -0.836 -26.829 24.746 1.00 43.53 257 SER A N 1
ATOM 1945 C CA . SER A 1 257 ? -0.936 -25.495 24.143 1.00 43.53 257 SER A CA 1
ATOM 1946 C C . SER A 1 257 ? 0.091 -25.393 23.020 1.00 43.53 257 SER A C 1
ATOM 1948 O O . SER A 1 257 ? 1.277 -25.189 23.274 1.00 43.53 257 SER A O 1
ATOM 1950 N N . TYR A 1 258 ? -0.349 -25.548 21.772 1.00 48.06 258 TYR A N 1
ATOM 1951 C CA . TYR A 1 258 ? 0.452 -25.110 20.635 1.00 48.06 258 TYR A CA 1
ATOM 1952 C C . TYR A 1 258 ? 0.917 -23.677 20.903 1.00 48.06 258 TYR A C 1
ATOM 1954 O O . TYR A 1 258 ? 0.106 -22.794 21.188 1.00 48.06 258 TYR A O 1
ATOM 1962 N N . ASP A 1 259 ? 2.226 -23.469 20.836 1.00 47.69 259 ASP A N 1
ATOM 1963 C CA . ASP A 1 259 ? 2.894 -22.181 20.984 1.00 47.69 259 ASP A CA 1
ATOM 1964 C C . ASP A 1 259 ? 2.605 -21.334 19.724 1.00 47.69 259 ASP A C 1
ATOM 1966 O O . ASP A 1 259 ? 3.463 -21.049 18.894 1.00 47.69 259 ASP A O 1
ATOM 1970 N N . VAL A 1 260 ? 1.330 -20.979 19.523 1.00 49.94 260 VAL A N 1
ATOM 1971 C CA . VAL A 1 260 ? 0.800 -20.226 18.366 1.00 49.94 260 VAL A CA 1
ATOM 1972 C C . VAL A 1 260 ? 1.381 -18.800 18.309 1.00 49.94 260 VAL A C 1
ATOM 1974 O O . VAL A 1 260 ? 1.227 -18.088 17.321 1.00 49.94 260 VAL A O 1
ATOM 1977 N N . CYS A 1 261 ? 2.107 -18.375 19.343 1.00 52.06 261 CYS A N 1
ATOM 1978 C CA . CYS A 1 261 ? 2.578 -17.006 19.500 1.00 52.06 261 CYS A CA 1
ATOM 1979 C C . CYS A 1 261 ? 4.010 -16.743 19.021 1.00 52.06 261 CYS A C 1
ATOM 1981 O O . CYS A 1 261 ? 4.456 -15.613 19.172 1.00 52.06 261 CYS A O 1
ATOM 1983 N N . SER A 1 262 ? 4.728 -17.699 18.418 1.00 65.31 262 SER A N 1
ATOM 1984 C CA . SER A 1 262 ? 6.023 -17.407 17.775 1.00 65.31 262 SER A CA 1
ATOM 1985 C C . SER A 1 262 ? 5.896 -17.247 16.256 1.00 65.31 262 SER A C 1
ATOM 1987 O O . SER A 1 262 ? 6.703 -17.782 15.490 1.00 65.31 262 SER A O 1
ATOM 1989 N N . ALA A 1 263 ? 4.865 -16.532 15.796 1.00 81.94 263 ALA A N 1
ATOM 1990 C CA . ALA A 1 263 ? 4.746 -16.182 14.386 1.00 81.94 263 ALA A CA 1
ATOM 1991 C C . ALA A 1 263 ? 5.986 -15.374 13.964 1.00 81.94 263 ALA A C 1
ATOM 1993 O O . ALA A 1 263 ? 6.312 -14.340 14.559 1.00 81.94 263 ALA A O 1
ATOM 1994 N N . THR A 1 264 ? 6.701 -15.877 12.960 1.00 88.06 264 THR A N 1
ATOM 1995 C CA . THR A 1 264 ? 7.831 -15.173 12.348 1.00 88.06 264 THR A CA 1
ATOM 1996 C C . THR A 1 264 ? 7.319 -14.424 11.126 1.00 88.06 264 THR A C 1
ATOM 1998 O O . THR A 1 264 ? 6.556 -14.973 10.331 1.00 88.06 264 THR A O 1
ATOM 2001 N N . VAL A 1 265 ? 7.686 -13.151 11.024 1.00 91.12 265 VAL A N 1
ATOM 2002 C CA . VAL A 1 265 ? 7.257 -12.248 9.957 1.00 91.12 265 VAL A CA 1
ATOM 2003 C C . VAL A 1 265 ? 8.493 -11.718 9.252 1.00 91.12 265 VAL A C 1
ATOM 2005 O O . VAL A 1 265 ? 9.380 -11.151 9.895 1.00 91.12 265 VAL A O 1
ATOM 2008 N N . ASP A 1 266 ? 8.519 -11.861 7.933 1.00 91.56 266 ASP A N 1
ATOM 2009 C CA . ASP A 1 266 ? 9.647 -11.435 7.113 1.00 91.56 266 ASP A CA 1
ATOM 2010 C C . ASP A 1 266 ? 9.400 -10.007 6.631 1.00 91.56 266 ASP A C 1
ATOM 2012 O O . ASP A 1 266 ? 8.518 -9.749 5.812 1.00 91.56 266 ASP A O 1
ATOM 2016 N N . ILE A 1 267 ? 10.163 -9.059 7.172 1.00 92.25 267 ILE A N 1
ATOM 2017 C CA . ILE A 1 267 ? 10.042 -7.630 6.889 1.00 92.25 267 ILE A CA 1
ATOM 2018 C C . ILE A 1 267 ? 11.094 -7.236 5.858 1.00 92.25 267 ILE A C 1
ATOM 2020 O O . ILE A 1 267 ? 12.300 -7.385 6.058 1.00 92.25 267 ILE A O 1
ATOM 2024 N N . ARG A 1 268 ? 10.628 -6.679 4.748 1.00 91.12 268 ARG A N 1
ATOM 2025 C CA . ARG A 1 268 ? 11.434 -6.246 3.612 1.00 91.12 268 ARG A CA 1
ATOM 2026 C C . ARG A 1 268 ? 11.290 -4.743 3.421 1.00 91.12 268 ARG A C 1
ATOM 2028 O O . ARG A 1 268 ? 10.199 -4.199 3.567 1.00 91.12 268 ARG A O 1
ATOM 2035 N N . LEU A 1 269 ? 12.396 -4.082 3.098 1.00 90.00 269 LEU A N 1
ATOM 2036 C CA . LEU A 1 269 ? 12.440 -2.641 2.850 1.00 90.00 269 LEU A CA 1
ATOM 2037 C C . LEU A 1 269 ? 12.495 -2.386 1.343 1.00 90.00 269 LEU A C 1
ATOM 2039 O O . LEU A 1 269 ? 13.426 -2.843 0.685 1.00 90.00 269 LEU A O 1
ATOM 2043 N N . GLY A 1 270 ? 11.521 -1.656 0.806 1.00 87.38 270 GLY A N 1
ATOM 2044 C CA . GLY A 1 270 ? 11.441 -1.319 -0.615 1.00 87.38 270 GLY A CA 1
ATOM 2045 C C . GLY A 1 270 ? 11.290 -2.525 -1.552 1.00 87.38 270 GLY A C 1
ATOM 2046 O O . GLY A 1 270 ? 11.051 -3.661 -1.130 1.00 87.38 270 GLY A O 1
ATOM 2047 N N . LEU A 1 271 ? 11.426 -2.265 -2.855 1.00 83.19 271 LEU A N 1
ATOM 2048 C CA . LEU A 1 271 ? 11.153 -3.233 -3.932 1.00 83.19 271 LEU A CA 1
ATOM 2049 C C . LEU A 1 271 ? 12.387 -3.993 -4.470 1.00 83.19 271 LEU A C 1
ATOM 2051 O O . LEU A 1 271 ? 12.306 -4.682 -5.481 1.00 83.19 271 LEU A O 1
ATOM 2055 N N . SER A 1 272 ? 13.541 -3.930 -3.803 1.00 67.44 272 SER A N 1
ATOM 2056 C CA . SER A 1 272 ? 14.828 -4.248 -4.454 1.00 67.44 272 SER A CA 1
ATOM 2057 C C . SER A 1 272 ? 15.339 -5.700 -4.355 1.00 67.44 272 SER A C 1
ATOM 2059 O O . SER A 1 272 ? 16.542 -5.910 -4.486 1.00 67.44 272 SER A O 1
ATOM 2061 N N . SER A 1 273 ? 14.505 -6.725 -4.119 1.00 64.12 273 SER A N 1
ATOM 2062 C CA . SER A 1 273 ? 15.011 -8.119 -4.174 1.00 64.12 273 SER A CA 1
ATOM 2063 C C . SER A 1 273 ? 13.959 -9.176 -4.563 1.00 64.12 273 SER A C 1
ATOM 2065 O O . SER A 1 273 ? 12.844 -9.171 -4.045 1.00 64.12 273 SER A O 1
ATOM 2067 N N . PRO A 1 274 ? 14.278 -10.141 -5.436 1.00 64.06 274 PRO A N 1
ATOM 2068 C CA . PRO A 1 274 ? 13.347 -11.198 -5.830 1.00 64.06 274 PRO A CA 1
ATOM 2069 C C . PRO A 1 274 ? 13.324 -12.420 -4.893 1.00 64.06 274 PRO A C 1
ATOM 2071 O O . PRO A 1 274 ? 12.660 -13.404 -5.206 1.00 64.06 274 PRO A O 1
ATOM 2074 N N . THR A 1 275 ? 14.015 -12.415 -3.748 1.00 59.16 275 THR A N 1
ATOM 2075 C CA . THR A 1 275 ? 13.990 -13.578 -2.844 1.00 59.16 275 THR A CA 1
ATOM 2076 C C . THR A 1 275 ? 12.643 -13.695 -2.130 1.00 59.16 275 THR A C 1
ATOM 2078 O O . THR A 1 275 ? 12.407 -13.027 -1.121 1.00 59.16 275 THR A O 1
ATOM 2081 N N . LEU A 1 276 ? 11.760 -14.542 -2.668 1.00 57.81 276 LEU A N 1
ATOM 2082 C CA . LEU A 1 276 ? 10.629 -15.098 -1.933 1.00 57.81 276 LEU A CA 1
ATOM 2083 C C . LEU A 1 276 ? 11.154 -16.193 -0.993 1.00 57.81 276 LEU A C 1
ATOM 2085 O O . LEU A 1 276 ? 11.678 -17.195 -1.488 1.00 57.81 276 LEU A O 1
ATOM 2089 N N . PRO A 1 277 ? 11.010 -16.056 0.335 1.00 60.59 277 PRO A N 1
ATOM 2090 C CA . PRO A 1 277 ? 11.070 -17.223 1.198 1.00 60.59 277 PRO A CA 1
ATOM 2091 C C . PRO A 1 277 ? 9.919 -18.171 0.824 1.00 60.59 277 PRO A C 1
ATOM 2093 O O . PRO A 1 277 ? 8.799 -17.738 0.546 1.00 60.59 277 PRO A O 1
ATOM 2096 N N . SER A 1 278 ? 10.222 -19.469 0.773 1.00 62.50 278 SER A N 1
ATOM 2097 C CA . SER A 1 278 ? 9.274 -20.551 0.455 1.00 62.50 278 SER A CA 1
ATOM 2098 C C . SER A 1 278 ? 8.321 -20.874 1.617 1.00 62.50 278 SER A C 1
ATOM 2100 O O . SER A 1 278 ? 7.488 -21.774 1.493 1.00 62.50 278 SER A O 1
ATOM 2102 N N . ASP A 1 279 ? 8.458 -20.176 2.741 1.00 74.62 279 ASP A N 1
ATOM 2103 C CA . ASP A 1 279 ? 7.773 -20.500 3.983 1.00 74.62 279 ASP A CA 1
ATOM 2104 C C . ASP A 1 279 ? 6.405 -19.803 4.085 1.00 74.62 279 ASP A C 1
ATOM 2106 O O . ASP A 1 279 ? 6.198 -18.735 3.504 1.00 74.62 279 ASP A O 1
ATOM 2110 N N . PRO A 1 280 ? 5.447 -20.386 4.832 1.00 69.56 280 PRO A N 1
ATOM 2111 C CA . PRO A 1 280 ? 4.097 -19.843 5.008 1.00 69.56 280 PRO A CA 1
ATOM 2112 C C . PRO A 1 280 ? 4.038 -18.592 5.912 1.00 69.56 280 PRO A C 1
ATOM 2114 O O . PRO A 1 280 ? 2.967 -18.256 6.419 1.00 69.56 280 PRO A O 1
ATOM 2117 N N . SER A 1 281 ? 5.164 -17.919 6.154 1.00 87.06 281 SER A N 1
ATOM 2118 C CA . SER A 1 281 ? 5.244 -16.697 6.956 1.00 87.06 281 SER A CA 1
ATOM 2119 C C . SER A 1 281 ? 4.571 -15.516 6.247 1.00 87.06 281 SER A C 1
ATOM 2121 O O . SER A 1 281 ? 4.567 -15.402 5.019 1.00 87.06 281 SER A O 1
ATOM 2123 N N . LEU A 1 282 ? 4.000 -14.599 7.037 1.00 93.69 282 LEU A N 1
ATOM 2124 C CA . LEU A 1 282 ? 3.516 -13.315 6.530 1.00 93.69 282 LEU A CA 1
ATOM 2125 C C . LEU A 1 282 ? 4.710 -12.522 5.977 1.00 93.69 282 LEU A C 1
ATOM 2127 O O . LEU A 1 282 ? 5.651 -12.210 6.710 1.00 93.69 282 LEU A O 1
ATOM 2131 N N . GLN A 1 283 ? 4.635 -12.152 4.701 1.00 94.19 283 GLN A N 1
ATOM 2132 C CA . GLN A 1 283 ? 5.626 -11.308 4.040 1.00 94.19 283 GLN A CA 1
ATOM 2133 C C . GLN A 1 283 ? 5.198 -9.846 4.140 1.00 94.19 283 GLN A C 1
ATOM 2135 O O . GLN A 1 283 ? 4.133 -9.470 3.648 1.00 94.19 283 GLN A O 1
ATOM 2140 N N . VAL A 1 284 ? 6.026 -9.008 4.756 1.00 95.31 284 VAL A N 1
ATOM 2141 C CA . VAL A 1 284 ? 5.767 -7.576 4.926 1.00 95.31 284 VAL A CA 1
ATOM 2142 C C . VAL A 1 284 ? 6.733 -6.784 4.062 1.00 95.31 284 VAL A C 1
ATOM 2144 O O . VAL A 1 284 ? 7.943 -6.923 4.194 1.00 95.31 284 VAL A O 1
ATOM 2147 N N . VAL A 1 285 ? 6.212 -5.910 3.207 1.00 95.25 285 VAL A N 1
ATOM 2148 C CA . VAL A 1 285 ? 7.008 -4.981 2.399 1.00 95.25 285 VAL A CA 1
ATOM 2149 C C . VAL A 1 285 ? 6.706 -3.557 2.849 1.00 95.25 285 VAL A C 1
ATOM 2151 O O . VAL A 1 285 ? 5.575 -3.086 2.725 1.00 95.25 285 VAL A O 1
ATOM 2154 N N . LEU A 1 286 ? 7.713 -2.874 3.384 1.00 95.75 286 LEU A N 1
ATOM 2155 C CA . LEU A 1 286 ? 7.640 -1.470 3.774 1.00 95.75 286 LEU A CA 1
ATOM 2156 C C . LEU A 1 286 ? 8.061 -0.615 2.576 1.00 95.75 286 LEU A C 1
ATOM 2158 O O . LEU A 1 286 ? 9.206 -0.684 2.134 1.00 95.75 286 LEU A O 1
ATOM 2162 N N . LEU A 1 287 ? 7.117 0.150 2.042 1.00 95.50 287 LEU A N 1
ATOM 2163 C CA . LEU A 1 287 ? 7.248 0.980 0.850 1.00 95.50 287 LEU A CA 1
ATOM 2164 C C . LEU A 1 287 ? 7.309 2.460 1.225 1.00 95.50 287 LEU A C 1
ATOM 2166 O O . LEU A 1 287 ? 6.723 2.897 2.216 1.00 95.50 287 LEU A O 1
ATOM 2170 N N . SER A 1 288 ? 7.967 3.236 0.374 1.00 94.38 288 SER A N 1
ATOM 2171 C CA . SER A 1 288 ? 8.109 4.684 0.498 1.00 94.38 288 SER A CA 1
ATOM 2172 C C . SER A 1 288 ? 7.858 5.390 -0.835 1.00 94.38 288 SER A C 1
ATOM 2174 O O . SER A 1 288 ? 7.699 4.737 -1.870 1.00 94.38 288 SER A O 1
ATOM 2176 N N . HIS A 1 289 ? 7.877 6.727 -0.854 1.00 92.06 289 HIS A N 1
ATOM 2177 C CA . HIS A 1 289 ? 7.802 7.488 -2.110 1.00 92.06 289 HIS A CA 1
ATOM 2178 C C . HIS A 1 289 ? 8.888 7.093 -3.127 1.00 92.06 289 HIS A C 1
ATOM 2180 O O . HIS A 1 289 ? 8.649 7.180 -4.333 1.00 92.06 289 HIS A O 1
ATOM 2186 N N . CYS A 1 290 ? 10.046 6.612 -2.657 1.00 92.19 290 CYS A N 1
ATOM 2187 C CA . CYS A 1 290 ? 11.128 6.128 -3.509 1.00 92.19 290 CYS A CA 1
ATOM 2188 C C . CYS A 1 290 ? 10.706 4.924 -4.359 1.00 92.19 290 CYS A C 1
ATOM 2190 O O . CYS A 1 290 ? 11.230 4.758 -5.451 1.00 92.19 290 CYS A O 1
ATOM 2192 N N . ASP A 1 291 ? 9.749 4.116 -3.893 1.00 93.56 291 ASP A N 1
ATOM 2193 C CA . ASP A 1 291 ? 9.283 2.890 -4.554 1.00 93.56 291 ASP A CA 1
ATOM 2194 C C . ASP A 1 291 ? 8.155 3.142 -5.574 1.00 93.56 291 ASP A C 1
ATOM 2196 O O . ASP A 1 291 ? 7.683 2.219 -6.238 1.00 93.56 291 ASP A O 1
ATOM 2200 N N . GLY A 1 292 ? 7.703 4.394 -5.695 1.00 89.62 292 GLY A N 1
ATOM 2201 C CA . GLY A 1 292 ? 6.582 4.796 -6.537 1.00 89.62 292 GLY A CA 1
ATOM 2202 C C . GLY A 1 292 ? 6.938 4.949 -8.020 1.00 89.62 292 GLY A C 1
ATOM 2203 O O . GLY A 1 292 ? 7.448 4.044 -8.685 1.00 89.62 292 GLY A O 1
ATOM 2204 N N . GLN A 1 293 ? 6.608 6.116 -8.575 1.00 91.38 293 GLN A N 1
ATOM 2205 C CA . GLN A 1 293 ? 6.747 6.390 -10.007 1.00 91.38 293 GLN A CA 1
ATOM 2206 C C . GLN A 1 293 ? 8.210 6.404 -10.477 1.00 91.38 293 GLN A C 1
ATOM 2208 O O . GLN A 1 293 ? 8.492 5.935 -11.579 1.00 91.38 293 GLN A O 1
ATOM 2213 N N . ASP A 1 294 ? 9.130 6.906 -9.653 1.00 91.19 294 ASP A N 1
ATOM 2214 C CA . ASP A 1 294 ? 10.541 7.033 -10.026 1.00 91.19 294 ASP A CA 1
ATOM 2215 C C . ASP A 1 294 ? 11.221 5.665 -10.130 1.00 91.19 294 ASP A C 1
ATOM 2217 O O . ASP A 1 294 ? 11.908 5.392 -11.116 1.00 91.19 294 ASP A O 1
ATOM 2221 N N . HIS A 1 295 ? 10.961 4.759 -9.182 1.00 92.50 295 HIS A N 1
ATOM 2222 C CA . HIS A 1 295 ? 11.461 3.387 -9.257 1.00 92.50 295 HIS A CA 1
ATOM 2223 C C . HIS A 1 295 ? 10.860 2.621 -10.437 1.00 92.50 295 HIS A C 1
ATOM 2225 O O . HIS A 1 295 ? 11.585 1.951 -11.171 1.00 92.50 295 HIS A O 1
ATOM 2231 N N . PHE A 1 296 ? 9.558 2.782 -10.695 1.00 94.25 296 PHE A N 1
ATOM 2232 C CA . PHE A 1 296 ? 8.932 2.224 -11.895 1.00 94.25 296 PHE A CA 1
ATOM 2233 C C . PHE A 1 296 ? 9.612 2.724 -13.177 1.00 94.25 296 PHE A C 1
ATOM 2235 O O . PHE A 1 296 ? 9.990 1.928 -14.036 1.00 94.25 296 PHE A O 1
ATOM 2242 N N . ALA A 1 297 ? 9.810 4.039 -13.299 1.00 94.38 297 ALA A N 1
ATOM 2243 C CA . ALA A 1 297 ? 10.473 4.637 -14.452 1.00 94.38 297 ALA A CA 1
ATOM 2244 C C . ALA A 1 297 ? 11.919 4.146 -14.593 1.00 94.38 297 ALA A C 1
ATOM 2246 O O . ALA A 1 297 ? 12.372 3.913 -15.715 1.00 94.38 297 ALA A O 1
ATOM 2247 N N . HIS A 1 298 ? 12.626 3.944 -13.478 1.00 94.00 298 HIS A N 1
ATOM 2248 C CA . HIS A 1 298 ? 13.964 3.367 -13.460 1.00 94.00 298 HIS A CA 1
ATOM 2249 C C . HIS A 1 298 ? 13.968 1.931 -13.999 1.00 94.00 298 HIS A C 1
ATOM 2251 O O . HIS A 1 298 ? 14.701 1.656 -14.945 1.00 94.00 298 HIS A O 1
ATOM 2257 N N . LEU A 1 299 ? 13.110 1.043 -13.485 1.00 93.19 299 LEU A N 1
ATOM 2258 C CA . LEU A 1 299 ? 13.017 -0.346 -13.953 1.00 93.19 299 LEU A CA 1
ATOM 2259 C C . LEU A 1 299 ? 12.635 -0.433 -15.435 1.00 93.19 299 LEU A C 1
ATOM 2261 O O . LEU A 1 299 ? 13.274 -1.151 -16.203 1.00 93.19 299 LEU A O 1
ATOM 2265 N N . VAL A 1 300 ? 11.643 0.349 -15.869 1.00 93.44 300 VAL A N 1
ATOM 2266 C CA . VAL A 1 300 ? 11.251 0.423 -17.285 1.00 93.44 300 VAL A CA 1
ATOM 2267 C C . VAL A 1 300 ? 12.411 0.930 -18.141 1.00 93.44 300 VAL A C 1
ATOM 2269 O O . VAL A 1 300 ? 12.675 0.383 -19.211 1.00 93.44 300 VAL A O 1
ATOM 2272 N N . SER A 1 301 ? 13.130 1.953 -17.677 1.00 94.19 301 SER A N 1
ATOM 2273 C CA . SER A 1 301 ? 14.295 2.477 -18.390 1.00 94.19 301 SER A CA 1
ATOM 2274 C C . SER A 1 301 ? 15.379 1.414 -18.513 1.00 94.19 301 SER A C 1
ATOM 2276 O O . SER A 1 301 ? 15.890 1.218 -19.614 1.00 94.19 301 SER A O 1
ATOM 2278 N N . THR A 1 302 ? 15.696 0.692 -17.439 1.00 92.56 302 THR A N 1
ATOM 2279 C CA . THR A 1 302 ? 16.655 -0.420 -17.453 1.00 92.56 302 THR A CA 1
ATOM 2280 C C . THR A 1 302 ? 16.227 -1.494 -18.451 1.00 92.56 302 THR A C 1
ATOM 2282 O O . THR A 1 302 ? 17.020 -1.852 -19.323 1.00 92.56 302 THR A O 1
ATOM 2285 N N . HIS A 1 303 ? 14.952 -1.897 -18.445 1.00 91.25 303 HIS A N 1
ATOM 2286 C CA . HIS A 1 303 ? 14.412 -2.853 -19.415 1.00 91.25 303 HIS A CA 1
ATOM 2287 C C . HIS A 1 303 ? 14.610 -2.401 -20.867 1.00 91.25 303 HIS A C 1
ATOM 2289 O O . HIS A 1 303 ? 15.053 -3.163 -21.729 1.00 91.25 303 HIS A O 1
ATOM 2295 N N . VAL A 1 304 ? 14.284 -1.136 -21.151 1.00 90.62 304 VAL A N 1
ATOM 2296 C CA . VAL A 1 304 ? 14.424 -0.551 -22.489 1.00 90.62 304 VAL A CA 1
ATOM 2297 C C . VAL A 1 304 ? 15.895 -0.488 -22.904 1.00 90.62 304 VAL A C 1
ATOM 2299 O O . VAL A 1 304 ? 16.204 -0.786 -24.059 1.00 90.62 304 VAL A O 1
ATOM 2302 N N . HIS A 1 305 ? 16.811 -0.160 -21.988 1.00 92.06 305 HIS A N 1
ATOM 2303 C CA . HIS A 1 305 ? 18.250 -0.129 -22.264 1.00 92.06 305 HIS A CA 1
ATOM 2304 C C . HIS A 1 305 ? 18.819 -1.523 -22.536 1.00 92.06 305 HIS A C 1
ATOM 2306 O O . HIS A 1 305 ? 19.550 -1.694 -23.513 1.00 92.06 305 HIS A O 1
ATOM 2312 N N . GLU A 1 306 ? 18.471 -2.526 -21.730 1.00 90.56 306 GLU A N 1
ATOM 2313 C CA . GLU A 1 306 ? 18.877 -3.922 -21.943 1.00 90.56 306 GLU A CA 1
ATOM 2314 C C . GLU A 1 306 ? 18.412 -4.428 -23.307 1.00 90.56 306 GLU A C 1
ATOM 2316 O O . GLU A 1 306 ? 19.183 -5.004 -24.080 1.00 90.56 306 GLU A O 1
ATOM 2321 N N . ARG A 1 307 ? 17.160 -4.127 -23.652 1.00 88.25 307 ARG A N 1
ATOM 2322 C CA . ARG A 1 307 ? 16.590 -4.449 -24.955 1.00 88.25 307 ARG A CA 1
ATOM 2323 C C . ARG A 1 307 ? 17.286 -3.712 -26.095 1.00 88.25 307 ARG A C 1
ATOM 2325 O O . ARG A 1 307 ? 17.650 -4.340 -27.086 1.00 88.25 307 ARG A O 1
ATOM 2332 N N . ALA A 1 308 ? 17.520 -2.409 -25.968 1.00 90.25 308 ALA A N 1
ATOM 2333 C CA . ALA A 1 308 ? 18.244 -1.636 -26.973 1.00 90.25 308 ALA A CA 1
ATOM 2334 C C . ALA A 1 308 ? 19.665 -2.182 -27.182 1.00 90.25 308 ALA A C 1
ATOM 2336 O O . ALA A 1 308 ? 20.100 -2.348 -28.321 1.00 90.25 308 ALA A O 1
ATOM 2337 N N . ARG A 1 309 ? 20.363 -2.533 -26.096 1.00 92.62 309 ARG A N 1
ATOM 2338 C CA . ARG A 1 309 ? 21.692 -3.150 -26.138 1.00 92.62 309 ARG A CA 1
ATOM 2339 C C . ARG A 1 309 ? 21.658 -4.504 -26.838 1.00 92.62 309 ARG A C 1
ATOM 2341 O O . ARG A 1 309 ? 22.504 -4.743 -27.695 1.00 92.62 309 ARG A O 1
ATOM 2348 N N . SER A 1 310 ? 20.674 -5.346 -26.521 1.00 90.69 310 SER A N 1
ATOM 2349 C CA . SER A 1 310 ? 20.472 -6.639 -27.179 1.00 90.69 310 SER A CA 1
ATOM 2350 C C . SER A 1 310 ? 20.194 -6.475 -28.674 1.00 90.69 310 SER A C 1
ATOM 2352 O O . SER A 1 310 ? 20.827 -7.134 -29.491 1.00 90.69 310 SER A O 1
ATOM 2354 N N . TYR A 1 311 ? 19.332 -5.534 -29.068 1.00 89.94 311 TYR A N 1
ATOM 2355 C CA . TYR A 1 311 ? 19.077 -5.231 -30.479 1.00 89.94 311 TYR A CA 1
ATOM 2356 C C . TYR A 1 311 ? 20.348 -4.759 -31.204 1.00 89.94 311 TYR A C 1
ATOM 2358 O O . TYR A 1 311 ? 20.661 -5.230 -32.299 1.00 89.94 311 TYR A O 1
ATOM 2366 N N . LEU A 1 312 ? 21.118 -3.857 -30.591 1.00 91.44 312 LEU A N 1
ATOM 2367 C CA . LEU A 1 312 ? 22.366 -3.368 -31.175 1.00 91.44 312 LEU A CA 1
ATOM 2368 C C . LEU A 1 312 ? 23.396 -4.491 -31.343 1.00 91.44 312 LEU A C 1
ATOM 2370 O O . LEU A 1 312 ? 23.992 -4.596 -32.412 1.00 91.44 312 LEU A O 1
ATOM 2374 N N . SER A 1 313 ? 23.588 -5.344 -30.335 1.00 93.00 313 SER A N 1
ATOM 2375 C CA . SER A 1 313 ? 24.585 -6.417 -30.394 1.00 93.00 313 SER A CA 1
ATOM 2376 C C . SER A 1 313 ? 24.173 -7.568 -31.312 1.00 93.00 313 SER A C 1
ATOM 2378 O O . SER A 1 313 ? 24.982 -8.024 -32.118 1.00 93.00 313 SER A O 1
ATOM 2380 N N . THR A 1 314 ? 22.923 -8.023 -31.225 1.00 90.31 314 THR A N 1
ATOM 2381 C CA . THR A 1 314 ? 22.451 -9.224 -31.933 1.00 90.31 314 THR A CA 1
ATOM 2382 C C . THR A 1 314 ? 21.996 -8.954 -33.360 1.00 90.31 314 THR A C 1
ATOM 2384 O O . THR A 1 314 ? 22.072 -9.864 -34.184 1.00 90.31 314 THR A O 1
ATOM 2387 N N . VAL A 1 315 ? 21.542 -7.734 -33.673 1.00 89.31 315 VAL A N 1
ATOM 2388 C CA . VAL A 1 315 ? 21.015 -7.380 -35.000 1.00 89.31 315 VAL A CA 1
ATOM 2389 C C . VAL A 1 315 ? 21.963 -6.449 -35.743 1.00 89.31 315 VAL A C 1
ATOM 2391 O O . VAL A 1 315 ? 22.369 -6.748 -36.859 1.00 89.31 315 VAL A O 1
ATOM 2394 N N . VAL A 1 316 ? 22.304 -5.301 -35.154 1.00 88.38 316 VAL A N 1
ATOM 2395 C CA . VAL A 1 316 ? 23.033 -4.254 -35.889 1.00 88.38 316 VAL A CA 1
ATOM 2396 C C . VAL A 1 316 ? 24.501 -4.630 -36.071 1.00 88.38 316 VAL A C 1
ATOM 2398 O O . VAL A 1 316 ? 24.994 -4.638 -37.196 1.00 88.38 316 VAL A O 1
ATOM 2401 N N . LEU A 1 317 ? 25.203 -4.967 -34.986 1.00 90.06 317 LEU A N 1
ATOM 2402 C CA . LEU A 1 317 ? 26.627 -5.304 -35.039 1.00 90.06 317 LEU A CA 1
ATOM 2403 C C . LEU A 1 317 ? 26.886 -6.621 -35.785 1.00 90.06 317 LEU A C 1
ATOM 2405 O O . LEU A 1 317 ? 27.870 -6.716 -36.515 1.00 90.06 317 LEU A O 1
ATOM 2409 N N . SER A 1 318 ? 25.991 -7.604 -35.666 1.00 89.19 318 SER A N 1
ATOM 2410 C CA . SER A 1 318 ? 26.090 -8.875 -36.396 1.00 89.19 318 SER A CA 1
ATOM 2411 C C . SER A 1 318 ? 25.899 -8.701 -37.911 1.00 89.19 318 SER A C 1
ATOM 2413 O O . SER A 1 318 ? 26.671 -9.254 -38.697 1.00 89.19 318 SER A O 1
ATOM 2415 N N . ASP A 1 319 ? 24.930 -7.885 -38.343 1.00 87.50 319 ASP A N 1
ATOM 2416 C CA . ASP A 1 319 ? 24.719 -7.566 -39.760 1.00 87.50 319 ASP A CA 1
ATOM 2417 C C . ASP A 1 319 ? 25.909 -6.778 -40.338 1.00 87.50 319 ASP A C 1
ATOM 2419 O O . ASP A 1 319 ? 26.305 -7.000 -41.482 1.00 87.50 319 ASP A O 1
ATOM 2423 N N . ILE A 1 320 ? 26.506 -5.871 -39.549 1.00 86.50 320 ILE A N 1
ATOM 2424 C CA . ILE A 1 320 ? 27.718 -5.135 -39.945 1.00 86.50 320 ILE A CA 1
ATOM 2425 C C . ILE A 1 320 ? 28.898 -6.098 -40.112 1.00 86.50 320 ILE A C 1
ATOM 2427 O O . ILE A 1 320 ? 29.601 -6.025 -41.115 1.00 86.50 320 ILE A O 1
ATOM 2431 N N . ALA A 1 321 ? 29.106 -7.015 -39.165 1.00 87.06 321 ALA A N 1
ATOM 2432 C CA . ALA A 1 321 ? 30.228 -7.951 -39.201 1.00 87.06 321 ALA A CA 1
ATOM 2433 C C . ALA A 1 321 ? 30.113 -9.005 -40.321 1.00 87.06 321 ALA A C 1
ATOM 2435 O O . ALA A 1 321 ? 31.128 -9.450 -40.851 1.00 87.06 321 ALA A O 1
ATOM 2436 N N . SER A 1 322 ? 28.893 -9.404 -40.695 1.00 85.75 322 SER A N 1
ATOM 2437 C CA . SER A 1 322 ? 28.642 -10.453 -41.700 1.00 85.75 322 SER A CA 1
ATOM 2438 C C . SER A 1 322 ? 28.551 -9.946 -43.146 1.00 85.75 322 SER A C 1
ATOM 2440 O O . SER A 1 322 ? 28.644 -10.734 -44.089 1.00 85.75 322 SER A O 1
ATOM 2442 N N . SER A 1 323 ? 28.380 -8.639 -43.359 1.00 80.44 323 SER A N 1
ATOM 2443 C CA . SER A 1 323 ? 28.162 -8.064 -44.688 1.00 80.44 323 SER A CA 1
ATOM 2444 C C . SER A 1 323 ? 29.470 -7.623 -45.359 1.00 80.44 323 SER A C 1
ATOM 2446 O O . SER A 1 323 ? 29.986 -6.543 -45.087 1.00 80.44 323 SER A O 1
ATOM 2448 N N . SER A 1 324 ? 29.948 -8.385 -46.347 1.00 75.62 324 SER A N 1
ATOM 2449 C CA . SER A 1 324 ? 31.135 -8.029 -47.150 1.00 75.62 324 SER A CA 1
ATOM 2450 C C . SER A 1 324 ? 30.903 -6.906 -48.180 1.00 75.62 324 SER A C 1
ATOM 2452 O O . SER A 1 324 ? 31.862 -6.325 -48.687 1.00 75.62 324 SER A O 1
ATOM 2454 N N . ARG A 1 325 ? 29.642 -6.562 -48.496 1.00 74.00 325 ARG A N 1
ATOM 2455 C CA . ARG A 1 325 ? 29.270 -5.432 -49.372 1.00 74.00 325 ARG A CA 1
ATOM 2456 C C . ARG A 1 325 ? 28.191 -4.571 -48.720 1.00 74.00 325 ARG A C 1
ATOM 2458 O O . ARG A 1 325 ? 27.005 -4.891 -48.765 1.00 74.00 325 ARG A O 1
ATOM 2465 N N . PHE A 1 326 ? 28.607 -3.447 -48.144 1.00 72.06 326 PHE A N 1
ATOM 2466 C CA . PHE A 1 326 ? 27.727 -2.518 -47.439 1.00 72.06 326 PHE A CA 1
ATOM 2467 C C . PHE A 1 326 ? 26.801 -1.754 -48.394 1.00 72.06 326 PHE A C 1
ATOM 2469 O O . PHE A 1 326 ? 27.191 -0.773 -49.022 1.00 72.06 326 PHE A O 1
ATOM 2476 N N . SER A 1 327 ? 25.531 -2.157 -48.457 1.00 81.44 327 SER A N 1
ATOM 2477 C CA . SER A 1 327 ? 24.457 -1.305 -48.977 1.00 81.44 327 SER A CA 1
ATOM 2478 C C . SER A 1 327 ? 23.673 -0.721 -47.804 1.00 81.44 327 SER A C 1
ATOM 2480 O O . SER A 1 327 ? 22.762 -1.354 -47.264 1.00 81.44 327 SER A O 1
ATOM 2482 N N . ALA A 1 328 ? 24.025 0.505 -47.408 1.00 79.06 328 ALA A N 1
ATOM 2483 C CA . ALA A 1 328 ? 23.417 1.190 -46.264 1.00 79.06 328 ALA A CA 1
ATOM 2484 C C . ALA A 1 328 ? 21.883 1.309 -46.382 1.00 79.06 328 ALA A C 1
ATOM 2486 O O . ALA A 1 328 ? 21.169 1.214 -45.385 1.00 79.06 328 ALA A O 1
ATOM 2487 N N . SER A 1 329 ? 21.353 1.464 -47.599 1.00 81.75 329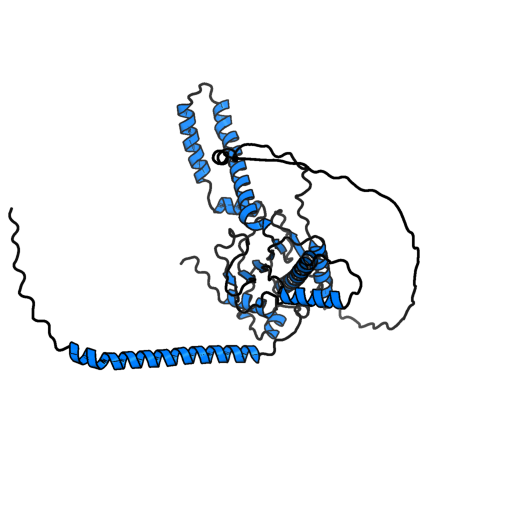 SER A N 1
ATOM 2488 C CA . SER A 1 329 ? 19.911 1.580 -47.849 1.00 81.75 329 SER A CA 1
ATOM 2489 C C . SER A 1 329 ? 19.153 0.260 -47.661 1.00 81.75 329 SER A C 1
ATOM 2491 O O . SER A 1 329 ? 18.049 0.268 -47.109 1.00 81.75 329 SER A O 1
ATOM 2493 N N . ARG A 1 330 ? 19.739 -0.879 -48.064 1.00 81.56 330 ARG A N 1
ATOM 2494 C CA . ARG A 1 330 ? 19.153 -2.216 -47.849 1.00 81.56 330 ARG A CA 1
ATOM 2495 C C . ARG A 1 330 ? 19.182 -2.612 -46.374 1.00 81.56 330 ARG A C 1
ATOM 2497 O O . ARG A 1 330 ? 18.148 -3.021 -45.848 1.00 81.56 330 ARG A O 1
ATOM 2504 N N . LEU A 1 331 ? 20.320 -2.420 -45.703 1.00 82.50 331 LEU A N 1
ATOM 2505 C CA . LEU A 1 331 ? 20.460 -2.716 -44.273 1.00 82.50 331 LEU A CA 1
ATOM 2506 C C . LEU A 1 331 ? 19.526 -1.851 -43.429 1.00 82.50 331 LEU A C 1
ATOM 2508 O O . LEU A 1 331 ? 18.839 -2.370 -42.559 1.00 82.50 331 LEU A O 1
ATOM 2512 N N . ARG A 1 332 ? 19.382 -0.559 -43.751 1.00 85.69 332 ARG A N 1
ATOM 2513 C CA . ARG A 1 332 ? 18.448 0.321 -43.039 1.00 85.69 332 ARG A CA 1
ATOM 2514 C C . ARG A 1 332 ? 16.998 -0.157 -43.130 1.00 85.69 332 ARG A C 1
ATOM 2516 O O . ARG A 1 332 ? 16.316 -0.157 -42.111 1.00 85.69 332 ARG A O 1
ATOM 2523 N N . LYS A 1 333 ? 16.518 -0.577 -44.310 1.00 87.25 333 LYS A N 1
ATOM 2524 C CA . LYS A 1 333 ? 15.158 -1.141 -44.445 1.00 87.25 333 LYS A CA 1
ATOM 2525 C C . LYS A 1 333 ? 14.997 -2.422 -43.622 1.00 87.25 333 LYS A C 1
ATOM 2527 O O . LYS A 1 333 ? 14.005 -2.560 -42.909 1.00 87.25 333 LYS A O 1
ATOM 2532 N N . ALA A 1 334 ? 15.983 -3.320 -43.674 1.00 86.06 334 ALA A N 1
ATOM 2533 C CA . ALA A 1 334 ? 15.974 -4.545 -42.879 1.00 86.06 334 ALA A CA 1
ATOM 2534 C C . ALA A 1 334 ? 15.956 -4.241 -41.369 1.00 86.06 334 ALA A C 1
ATOM 2536 O O . ALA A 1 334 ? 15.105 -4.765 -40.654 1.00 86.06 334 ALA A O 1
ATOM 2537 N N . TRP A 1 335 ? 16.807 -3.329 -40.894 1.00 90.38 335 TRP A N 1
ATOM 2538 C CA . TRP A 1 335 ? 16.852 -2.889 -39.498 1.00 90.38 335 TRP A CA 1
ATOM 2539 C C . TRP A 1 335 ? 15.547 -2.249 -39.042 1.00 90.38 335 TRP A C 1
ATOM 2541 O O . TRP A 1 335 ? 15.057 -2.594 -37.976 1.00 90.38 335 TRP A O 1
ATOM 2551 N N . VAL A 1 336 ? 14.931 -1.375 -39.844 1.00 87.69 336 VAL A N 1
ATOM 2552 C CA . VAL A 1 336 ? 13.626 -0.788 -39.493 1.00 87.69 336 VAL A CA 1
ATOM 2553 C C . VAL A 1 336 ? 12.572 -1.882 -39.310 1.00 87.69 336 VAL A C 1
ATOM 2555 O O . VAL A 1 336 ? 11.914 -1.902 -38.274 1.00 87.69 336 VAL A O 1
ATOM 2558 N N . SER A 1 337 ? 12.488 -2.847 -40.232 1.00 86.88 337 SER A N 1
ATOM 2559 C CA . SER A 1 337 ? 11.531 -3.958 -40.111 1.00 86.88 337 SER A CA 1
ATOM 2560 C C . SER A 1 337 ? 11.809 -4.877 -38.909 1.00 86.88 337 SER A C 1
ATOM 2562 O O . SER A 1 337 ? 10.881 -5.350 -38.255 1.00 86.88 337 SER A O 1
ATOM 2564 N N . ARG A 1 338 ? 13.085 -5.119 -38.567 1.00 86.19 338 ARG A N 1
ATOM 2565 C CA . ARG A 1 338 ? 13.469 -5.910 -37.383 1.00 86.19 338 ARG A CA 1
ATOM 2566 C C . ARG A 1 338 ? 13.194 -5.146 -36.088 1.00 86.19 338 ARG A C 1
ATOM 2568 O O . ARG A 1 338 ? 12.723 -5.746 -35.127 1.00 86.19 338 ARG A O 1
ATOM 2575 N N . ARG A 1 339 ? 13.423 -3.830 -36.074 1.00 88.12 339 ARG A N 1
ATOM 2576 C CA . ARG A 1 339 ? 13.076 -2.944 -34.957 1.00 88.12 339 ARG A CA 1
ATOM 2577 C C . ARG A 1 339 ? 11.574 -2.943 -34.704 1.00 88.12 339 ARG A C 1
ATOM 2579 O O . ARG A 1 339 ? 11.175 -3.016 -33.553 1.00 88.12 339 ARG A O 1
ATOM 2586 N N . GLU A 1 340 ? 10.751 -2.876 -35.747 1.00 87.50 340 GLU A N 1
ATOM 2587 C CA . GLU A 1 340 ? 9.288 -2.929 -35.609 1.00 87.50 340 GLU A CA 1
ATOM 2588 C C . GLU A 1 340 ? 8.824 -4.219 -34.934 1.00 87.50 340 GLU A C 1
ATOM 2590 O O . GLU A 1 340 ? 8.014 -4.151 -34.017 1.00 87.50 340 GLU A O 1
ATOM 2595 N N . ARG A 1 341 ? 9.398 -5.375 -35.293 1.00 84.69 341 ARG A N 1
ATOM 2596 C CA . ARG A 1 341 ? 9.124 -6.634 -34.575 1.00 84.69 341 ARG A CA 1
ATOM 2597 C C . ARG A 1 341 ? 9.576 -6.566 -33.121 1.00 84.69 341 ARG A C 1
ATOM 2599 O O . ARG A 1 341 ? 8.823 -6.921 -32.229 1.00 84.69 341 ARG A O 1
ATOM 2606 N N . PHE A 1 342 ? 10.780 -6.055 -32.878 1.00 81.06 342 PHE A N 1
ATOM 2607 C CA . PHE A 1 342 ? 11.350 -5.957 -31.536 1.00 81.06 342 PHE A CA 1
ATOM 2608 C C . PHE A 1 342 ? 10.566 -5.012 -30.603 1.00 81.06 342 PHE A C 1
ATOM 2610 O O . PHE A 1 342 ? 10.495 -5.240 -29.396 1.00 81.06 342 PHE A O 1
ATOM 2617 N N . VAL A 1 343 ? 9.962 -3.962 -31.168 1.00 82.94 343 VAL A N 1
ATOM 2618 C CA . VAL A 1 343 ? 9.060 -3.043 -30.460 1.00 82.94 343 VAL A CA 1
ATOM 2619 C C . VAL A 1 343 ? 7.655 -3.633 -30.329 1.00 82.94 343 VAL A C 1
ATOM 2621 O O . VAL A 1 343 ? 7.050 -3.475 -29.278 1.00 82.94 343 VAL A O 1
ATOM 2624 N N . GLY A 1 344 ? 7.147 -4.345 -31.340 1.00 83.50 344 GLY A N 1
ATOM 2625 C CA . GLY A 1 344 ? 5.866 -5.066 -31.258 1.00 83.50 344 GLY A CA 1
ATOM 2626 C C . GLY A 1 344 ? 5.855 -6.149 -30.174 1.00 83.50 344 GLY A C 1
ATOM 2627 O O . GLY A 1 344 ? 4.817 -6.465 -29.609 1.00 83.50 344 GLY A O 1
ATOM 2628 N N . ASP A 1 345 ? 7.041 -6.635 -29.825 1.00 82.31 345 ASP A N 1
ATOM 2629 C CA . ASP A 1 345 ? 7.341 -7.558 -28.738 1.00 82.31 345 ASP A CA 1
ATOM 2630 C C . ASP A 1 345 ? 7.344 -6.911 -27.330 1.00 82.31 345 ASP A C 1
ATOM 2632 O O . ASP A 1 345 ? 7.760 -7.545 -26.348 1.00 82.31 345 ASP A O 1
ATOM 2636 N N . LEU A 1 346 ? 6.989 -5.628 -27.206 1.00 84.50 346 LEU A N 1
ATOM 2637 C CA . LEU A 1 346 ? 6.745 -4.940 -25.935 1.00 84.50 346 LEU A CA 1
ATOM 2638 C C . LEU A 1 346 ? 5.243 -4.956 -25.645 1.00 84.50 346 LEU A C 1
ATOM 2640 O O . LEU A 1 346 ? 4.506 -4.065 -26.061 1.00 84.50 346 LEU A O 1
ATOM 2644 N N . ASP A 1 347 ? 4.800 -5.971 -24.916 1.00 89.44 347 ASP A N 1
ATOM 2645 C CA . ASP A 1 347 ? 3.441 -6.062 -24.401 1.00 89.44 347 ASP A CA 1
ATOM 2646 C C . ASP A 1 347 ? 3.413 -5.844 -22.877 1.00 89.44 347 ASP A C 1
ATOM 2648 O O . ASP A 1 347 ? 4.441 -5.819 -22.189 1.00 89.44 347 ASP A O 1
ATOM 2652 N N . VAL A 1 348 ? 2.203 -5.664 -22.344 1.00 90.56 348 VAL A N 1
ATOM 2653 C CA . VAL A 1 348 ? 1.980 -5.473 -20.902 1.00 90.56 348 VAL A CA 1
ATOM 2654 C C . VAL A 1 348 ? 2.428 -6.708 -20.115 1.00 90.56 348 VAL A C 1
ATOM 2656 O O . VAL A 1 348 ? 3.018 -6.569 -19.050 1.00 90.56 348 VAL A O 1
ATOM 2659 N N . ALA A 1 349 ? 2.225 -7.912 -20.659 1.00 90.94 349 ALA A N 1
ATOM 2660 C CA . ALA A 1 349 ? 2.554 -9.168 -19.988 1.00 90.94 349 ALA A CA 1
ATOM 2661 C C . ALA A 1 349 ? 4.066 -9.355 -19.773 1.00 90.94 349 ALA A C 1
ATOM 2663 O O . ALA A 1 349 ? 4.493 -9.790 -18.702 1.00 90.94 349 ALA A O 1
ATOM 2664 N N . ARG A 1 350 ? 4.896 -9.008 -20.762 1.00 90.12 350 ARG A N 1
ATOM 2665 C CA . ARG A 1 350 ? 6.360 -9.056 -20.650 1.00 90.12 350 ARG A CA 1
ATOM 2666 C C . ARG A 1 350 ? 6.879 -7.976 -19.719 1.00 90.12 350 ARG A C 1
ATOM 2668 O O . ARG A 1 350 ? 7.819 -8.244 -18.974 1.00 90.12 350 ARG A O 1
ATOM 2675 N N . LEU A 1 351 ? 6.274 -6.786 -19.737 1.00 91.50 351 LEU A N 1
ATOM 2676 C CA . LEU A 1 351 ? 6.612 -5.751 -18.766 1.00 91.50 351 LEU A CA 1
ATOM 2677 C C . LEU A 1 351 ? 6.262 -6.209 -17.341 1.00 91.50 351 LEU A C 1
ATOM 2679 O O . LEU A 1 351 ? 7.098 -6.085 -16.454 1.00 91.50 351 LEU A O 1
ATOM 2683 N N . ASP A 1 352 ? 5.101 -6.834 -17.138 1.00 92.06 352 ASP A N 1
ATOM 2684 C CA . ASP A 1 352 ? 4.707 -7.409 -15.846 1.00 92.06 352 ASP A CA 1
ATOM 2685 C C . ASP A 1 352 ? 5.677 -8.491 -15.371 1.00 92.06 352 ASP A C 1
ATOM 2687 O O . ASP A 1 352 ? 6.073 -8.498 -14.208 1.00 92.06 352 ASP A O 1
ATOM 2691 N N . ALA A 1 353 ? 6.093 -9.392 -16.263 1.00 90.75 353 ALA A N 1
ATOM 2692 C CA . ALA A 1 353 ? 7.073 -10.423 -15.937 1.00 90.75 353 ALA A CA 1
ATOM 2693 C C . ALA A 1 353 ? 8.441 -9.824 -15.575 1.00 90.75 353 ALA A C 1
ATOM 2695 O O . ALA A 1 353 ? 9.076 -10.287 -14.630 1.00 90.75 353 ALA A O 1
ATOM 2696 N N . HIS A 1 354 ? 8.881 -8.785 -16.292 1.00 91.62 354 HIS A N 1
ATOM 2697 C CA . HIS A 1 354 ? 10.132 -8.094 -15.990 1.00 91.62 354 HIS A CA 1
ATOM 2698 C C . HIS A 1 354 ? 10.071 -7.373 -14.639 1.00 91.62 354 HIS A C 1
ATOM 2700 O O . HIS A 1 354 ? 10.981 -7.526 -13.831 1.00 91.62 354 HIS A O 1
ATOM 2706 N N . LEU A 1 355 ? 8.986 -6.644 -14.366 1.00 92.56 355 LEU A N 1
ATOM 2707 C CA . LEU A 1 355 ? 8.782 -5.947 -13.096 1.00 92.56 355 LEU A CA 1
ATOM 2708 C C . LEU A 1 355 ? 8.735 -6.936 -11.925 1.00 92.56 355 LEU A C 1
ATOM 2710 O O . LEU A 1 355 ? 9.458 -6.749 -10.951 1.00 92.56 355 LEU A O 1
ATOM 2714 N N . ARG A 1 356 ? 7.979 -8.036 -12.045 1.00 90.12 356 ARG A N 1
ATOM 2715 C CA . ARG A 1 356 ? 7.958 -9.105 -11.031 1.00 90.12 356 ARG A CA 1
ATOM 2716 C C . ARG A 1 356 ? 9.333 -9.737 -10.825 1.00 90.12 356 ARG A C 1
ATOM 2718 O O . ARG A 1 356 ? 9.757 -9.922 -9.690 1.00 90.12 356 ARG A O 1
ATOM 2725 N N . GLY A 1 357 ? 10.060 -10.019 -11.908 1.00 90.06 357 GLY A N 1
ATOM 2726 C CA . GLY A 1 357 ? 11.430 -10.538 -11.841 1.00 90.06 357 GLY A CA 1
ATOM 2727 C C . GLY A 1 357 ? 12.414 -9.576 -11.167 1.00 90.06 357 GLY A C 1
ATOM 2728 O O . GLY A 1 357 ? 13.351 -10.022 -10.511 1.00 90.06 357 GLY A O 1
ATOM 2729 N N . ALA A 1 358 ? 12.173 -8.269 -11.274 1.00 90.31 358 ALA A N 1
ATOM 2730 C CA . ALA A 1 358 ? 12.940 -7.231 -10.592 1.00 90.31 358 ALA A CA 1
ATOM 2731 C C . ALA A 1 358 ? 12.528 -7.019 -9.120 1.00 90.31 358 ALA A C 1
ATOM 2733 O O . ALA A 1 358 ? 13.144 -6.205 -8.440 1.00 90.31 358 ALA A O 1
ATOM 2734 N N . GLY A 1 359 ? 11.518 -7.741 -8.618 1.00 88.44 359 GLY A N 1
ATOM 2735 C CA . GLY A 1 359 ? 11.005 -7.588 -7.252 1.00 88.44 359 GLY A CA 1
ATOM 2736 C C . GLY A 1 359 ? 9.971 -6.470 -7.081 1.00 88.44 359 GLY A C 1
ATOM 2737 O O . GLY A 1 359 ? 9.652 -6.106 -5.950 1.00 88.44 359 GLY A O 1
ATOM 2738 N N . TYR A 1 360 ? 9.432 -5.933 -8.180 1.00 91.69 360 TYR A N 1
ATOM 2739 C CA . TYR A 1 360 ? 8.360 -4.942 -8.130 1.00 91.69 360 TYR A CA 1
ATOM 2740 C C . TYR A 1 360 ? 7.084 -5.524 -7.506 1.00 91.69 360 TYR A C 1
ATOM 2742 O O . TYR A 1 360 ? 6.874 -6.736 -7.489 1.00 91.69 360 TYR A O 1
ATOM 2750 N N . LEU A 1 361 ? 6.222 -4.640 -7.001 1.00 91.88 361 LEU A N 1
ATOM 2751 C CA . LEU A 1 361 ? 5.035 -5.024 -6.247 1.00 91.88 361 LEU A CA 1
ATOM 2752 C C . LEU A 1 361 ? 4.038 -5.829 -7.102 1.00 91.88 361 LEU A C 1
ATOM 2754 O O . LEU A 1 361 ? 3.663 -5.393 -8.193 1.00 91.88 361 LEU A O 1
ATOM 27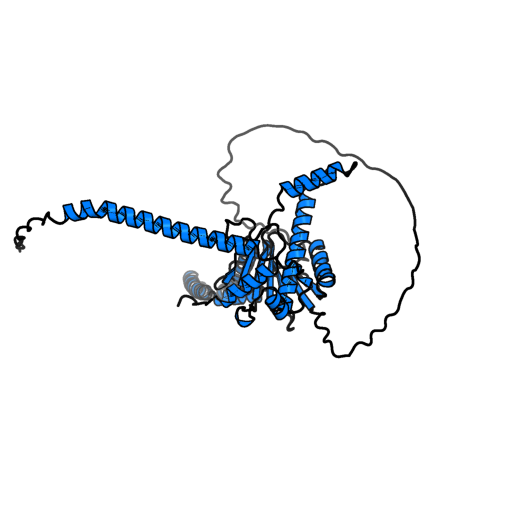58 N N . ASP A 1 362 ? 3.583 -6.964 -6.566 1.00 91.12 362 ASP A N 1
ATOM 2759 C CA . ASP A 1 362 ? 2.461 -7.736 -7.112 1.00 91.12 362 ASP A CA 1
ATOM 2760 C C . ASP A 1 362 ? 1.125 -6.990 -6.941 1.00 91.12 362 ASP A C 1
ATOM 2762 O O . ASP A 1 362 ? 1.021 -6.041 -6.169 1.00 91.12 362 ASP A O 1
ATOM 2766 N N . GLU A 1 363 ? 0.091 -7.411 -7.667 1.00 93.69 363 GLU A N 1
ATOM 2767 C CA . GLU A 1 363 ? -1.245 -6.812 -7.587 1.00 93.69 363 GLU A CA 1
ATOM 2768 C C . GLU A 1 363 ? -1.944 -7.148 -6.255 1.00 93.69 363 GLU A C 1
ATOM 2770 O O . GLU A 1 363 ? -2.277 -8.314 -6.029 1.00 93.69 363 GLU A O 1
ATOM 2775 N N . PRO A 1 364 ? -2.193 -6.157 -5.371 1.00 96.31 364 PRO A N 1
ATOM 2776 C CA . PRO A 1 364 ? -2.929 -6.398 -4.140 1.00 96.31 364 PRO A CA 1
ATOM 2777 C C . PRO A 1 364 ? -4.421 -6.584 -4.426 1.00 96.31 364 PRO A C 1
ATOM 2779 O O . PRO A 1 364 ? -4.993 -5.915 -5.288 1.00 96.31 364 PRO A O 1
ATOM 2782 N N . GLU A 1 365 ? -5.085 -7.437 -3.648 1.00 97.00 365 GLU A N 1
ATOM 2783 C CA . GLU A 1 365 ? -6.542 -7.602 -3.734 1.00 97.00 365 GLU A CA 1
ATOM 2784 C C . GLU A 1 365 ? -7.276 -6.411 -3.117 1.00 97.00 365 GLU A C 1
ATOM 2786 O O . GLU A 1 365 ? -8.294 -5.960 -3.639 1.00 97.00 365 GLU A O 1
ATOM 2791 N N . LEU A 1 366 ? -6.746 -5.894 -2.005 1.00 97.69 366 LEU A N 1
ATOM 2792 C CA . LEU A 1 366 ? -7.336 -4.800 -1.243 1.00 97.69 366 LEU A CA 1
ATOM 2793 C C . LEU A 1 366 ? -6.279 -3.744 -0.926 1.00 97.69 366 LEU A C 1
ATOM 2795 O O . LEU A 1 366 ? -5.242 -4.050 -0.341 1.00 97.69 366 LEU A O 1
ATOM 2799 N N . LEU A 1 367 ? -6.579 -2.488 -1.249 1.00 97.06 367 LEU A N 1
ATOM 2800 C CA . LEU A 1 367 ? -5.804 -1.316 -0.859 1.00 97.06 367 LEU A CA 1
ATOM 2801 C C . LEU A 1 367 ? -6.588 -0.476 0.151 1.00 97.06 367 LEU A C 1
ATOM 2803 O O . LEU A 1 367 ? -7.600 0.137 -0.186 1.00 97.06 367 LEU A O 1
ATOM 2807 N N . VAL A 1 368 ? -6.090 -0.390 1.379 1.00 95.44 368 VAL A N 1
ATOM 2808 C CA . VAL A 1 368 ? -6.622 0.486 2.427 1.00 95.44 368 VAL A CA 1
ATOM 2809 C C . VAL A 1 368 ? -5.891 1.820 2.384 1.00 95.44 368 VAL A C 1
ATOM 2811 O O . VAL A 1 368 ? -4.695 1.892 2.648 1.00 95.44 368 VAL A O 1
ATOM 2814 N N . VAL A 1 369 ? -6.604 2.902 2.084 1.00 93.00 369 VAL A N 1
ATOM 2815 C CA . VAL A 1 369 ? -6.025 4.247 2.051 1.00 93.00 369 VAL A CA 1
ATOM 2816 C C . VAL A 1 369 ? -6.431 5.014 3.297 1.00 93.00 369 VAL A C 1
ATOM 2818 O O . VAL A 1 369 ? -7.585 5.417 3.448 1.00 93.00 369 VAL A O 1
ATOM 2821 N N . ARG A 1 370 ? -5.456 5.286 4.166 1.00 88.56 370 ARG A N 1
ATOM 2822 C CA . ARG A 1 370 ? -5.621 6.177 5.309 1.00 88.56 370 ARG A CA 1
ATOM 2823 C C . ARG A 1 370 ? -5.048 7.548 4.966 1.00 88.56 370 ARG A C 1
ATOM 2825 O O . ARG A 1 370 ? -3.855 7.790 5.103 1.00 88.56 370 ARG A O 1
ATOM 2832 N N . GLY A 1 371 ? -5.912 8.432 4.474 1.00 74.00 371 GLY A N 1
ATOM 2833 C CA . GLY A 1 371 ? -5.529 9.773 4.034 1.00 74.00 371 GLY A CA 1
ATOM 2834 C C . GLY A 1 371 ? -5.397 10.786 5.173 1.00 74.00 371 GLY A C 1
ATOM 2835 O O . GLY A 1 371 ? -6.056 10.681 6.202 1.00 74.00 371 GLY A O 1
ATOM 2836 N N . SER A 1 372 ? -4.592 11.826 4.949 1.00 70.75 372 SER A N 1
ATOM 2837 C CA . SER A 1 372 ? -4.396 12.947 5.880 1.00 70.75 372 SER A CA 1
ATOM 2838 C C . SER A 1 372 ? -5.527 13.982 5.859 1.00 70.75 372 SER A C 1
ATOM 2840 O O . SER A 1 372 ? -5.684 14.747 6.811 1.00 70.75 372 SER A O 1
ATOM 2842 N N . ARG A 1 373 ? -6.321 14.023 4.778 1.00 71.62 373 ARG A N 1
ATOM 2843 C CA . ARG A 1 373 ? -7.456 14.940 4.611 1.00 71.62 373 ARG A CA 1
ATOM 2844 C C . ARG A 1 373 ? -8.718 14.157 4.232 1.00 71.62 373 ARG A C 1
ATOM 2846 O O . ARG A 1 373 ? -8.685 13.447 3.228 1.00 71.62 373 ARG A O 1
ATOM 2853 N N . PRO A 1 374 ? -9.834 14.328 4.963 1.00 65.62 374 PRO A N 1
ATOM 2854 C CA . PRO A 1 374 ? -11.062 13.558 4.739 1.00 65.62 374 PRO A CA 1
ATOM 2855 C C . PRO A 1 374 ? -11.744 13.867 3.397 1.00 65.62 374 PRO A C 1
ATOM 2857 O O . PRO A 1 374 ? -12.540 13.077 2.913 1.00 65.62 374 PRO A O 1
ATOM 2860 N N . SER A 1 375 ? -11.432 15.000 2.762 1.00 66.88 375 SER A N 1
ATOM 2861 C CA . SER A 1 375 ? -12.030 15.403 1.481 1.00 66.88 375 SER A CA 1
ATOM 2862 C C . SER A 1 375 ? -11.234 14.972 0.248 1.00 66.88 375 SER A C 1
ATOM 2864 O O . SER A 1 375 ? -11.644 15.249 -0.878 1.00 66.88 375 SER A O 1
ATOM 2866 N N . LEU A 1 376 ? -10.071 14.342 0.427 1.00 69.44 376 LEU A N 1
ATOM 2867 C CA . LEU A 1 376 ? -9.096 14.180 -0.642 1.00 69.44 376 LEU A CA 1
ATOM 2868 C C . LEU A 1 376 ? -8.666 12.721 -0.781 1.00 69.44 376 LEU A C 1
ATOM 2870 O O . LEU A 1 376 ? -7.803 12.233 -0.056 1.00 69.44 376 LEU A O 1
ATOM 2874 N N . ARG A 1 377 ? -9.243 12.040 -1.772 1.00 81.31 377 ARG A N 1
ATOM 2875 C CA . ARG A 1 377 ? -8.890 10.661 -2.121 1.00 81.31 377 ARG A CA 1
ATOM 2876 C C . ARG A 1 377 ? -7.667 10.669 -3.033 1.00 81.31 377 ARG A C 1
ATOM 2878 O O . ARG A 1 377 ? -7.752 11.111 -4.177 1.00 81.31 377 ARG A O 1
ATOM 2885 N N . ARG A 1 378 ? -6.516 10.233 -2.518 1.00 87.50 378 ARG A N 1
ATOM 2886 C CA . ARG A 1 378 ? -5.253 10.127 -3.267 1.00 87.50 378 ARG A CA 1
ATOM 2887 C C . ARG A 1 378 ? -4.470 8.898 -2.821 1.00 87.50 378 ARG A C 1
ATOM 2889 O O . ARG A 1 378 ? -4.640 8.435 -1.703 1.00 87.50 378 ARG A O 1
ATOM 2896 N N . LEU A 1 379 ? -3.581 8.426 -3.692 1.00 88.25 379 LEU A N 1
ATOM 2897 C CA . LEU A 1 379 ? -2.676 7.299 -3.434 1.00 88.25 379 LEU A CA 1
ATOM 2898 C C . LEU A 1 379 ? -1.337 7.721 -2.808 1.00 88.25 379 LEU A C 1
ATOM 2900 O O . LEU A 1 379 ? -0.517 6.873 -2.495 1.00 88.25 379 LEU A O 1
ATOM 2904 N N . TYR A 1 380 ? -1.103 9.026 -2.638 1.00 89.12 380 TYR A N 1
ATOM 2905 C CA . TYR A 1 380 ? 0.079 9.589 -1.964 1.00 89.12 380 TYR A CA 1
ATOM 2906 C C . TYR A 1 380 ? 1.446 9.147 -2.517 1.00 89.12 380 TYR A C 1
ATOM 2908 O O . TYR A 1 380 ? 2.443 9.293 -1.823 1.00 89.12 380 TYR A O 1
ATOM 2916 N N . GLY A 1 381 ? 1.502 8.670 -3.766 1.00 90.31 381 GLY A N 1
ATOM 2917 C CA . GLY A 1 381 ? 2.727 8.175 -4.406 1.00 90.31 381 GLY A CA 1
ATOM 2918 C C . GLY A 1 381 ? 2.884 6.652 -4.388 1.00 90.31 381 GLY A C 1
ATOM 2919 O O . GLY A 1 381 ? 3.858 6.153 -4.943 1.00 90.31 381 GLY A O 1
ATOM 2920 N N . PHE A 1 382 ? 1.916 5.917 -3.825 1.00 94.25 382 PHE A N 1
ATOM 2921 C CA . PHE A 1 382 ? 1.885 4.456 -3.875 1.00 94.25 382 PHE A CA 1
ATOM 2922 C C . PHE A 1 382 ? 2.031 3.934 -5.322 1.00 94.25 382 PHE A C 1
ATOM 2924 O O . PHE A 1 382 ? 1.430 4.525 -6.231 1.00 94.25 382 PHE A O 1
ATOM 2931 N N . PRO A 1 383 ? 2.778 2.832 -5.548 1.00 94.38 383 PRO A N 1
ATOM 2932 C CA . PRO A 1 383 ? 2.945 2.202 -6.859 1.00 94.38 383 PRO A CA 1
ATOM 2933 C C . PRO A 1 383 ? 1.627 2.039 -7.625 1.00 94.38 383 PRO A C 1
ATOM 2935 O O . PRO A 1 383 ? 0.741 1.295 -7.214 1.00 94.38 383 PRO A O 1
ATOM 2938 N N . ALA A 1 384 ? 1.483 2.731 -8.757 1.00 92.12 384 ALA A N 1
ATOM 2939 C CA . ALA A 1 384 ? 0.217 2.759 -9.498 1.00 92.12 384 ALA A CA 1
ATOM 2940 C C . ALA A 1 384 ? 0.020 1.550 -10.427 1.00 92.12 384 ALA A C 1
ATOM 2942 O O . ALA A 1 384 ? -1.106 1.127 -10.669 1.00 92.12 384 ALA A O 1
ATOM 2943 N N . TRP A 1 385 ? 1.114 0.994 -10.954 1.00 93.81 385 TRP A N 1
ATOM 2944 C CA . TRP A 1 385 ? 1.095 -0.125 -11.899 1.00 93.81 385 TRP A CA 1
ATOM 2945 C C . TRP A 1 385 ? 0.334 -1.385 -11.424 1.00 93.81 385 TRP A C 1
ATOM 2947 O O . TRP A 1 385 ? -0.390 -1.947 -12.253 1.00 93.81 385 TRP A O 1
ATOM 2957 N N . PRO A 1 386 ? 0.443 -1.823 -10.149 1.00 93.56 386 PRO A N 1
ATOM 2958 C CA . PRO A 1 386 ? -0.256 -3.007 -9.649 1.00 93.56 386 PRO A CA 1
ATOM 2959 C C . PRO A 1 386 ? -1.728 -2.767 -9.281 1.00 93.56 386 PRO A C 1
ATOM 2961 O O . PRO A 1 386 ? -2.381 -3.704 -8.858 1.00 93.56 386 PRO A O 1
ATOM 2964 N N . LEU A 1 387 ? -2.270 -1.549 -9.406 1.00 94.00 387 LEU A N 1
ATOM 2965 C CA . LEU A 1 387 ? -3.613 -1.204 -8.906 1.00 94.00 387 LEU A CA 1
ATOM 2966 C C . LEU A 1 387 ? -4.726 -1.303 -9.963 1.00 94.00 387 LEU A C 1
ATOM 2968 O O . LEU A 1 387 ? -5.625 -0.461 -10.000 1.00 94.00 387 LEU A O 1
ATOM 2972 N N . ARG A 1 388 ? -4.664 -2.270 -10.881 1.00 91.31 388 ARG A N 1
ATOM 2973 C CA . ARG A 1 388 ? -5.568 -2.292 -12.048 1.00 91.31 388 ARG A CA 1
ATOM 2974 C C . ARG A 1 388 ? -6.941 -2.841 -11.696 1.00 91.31 388 ARG A C 1
ATOM 2976 O O . ARG A 1 388 ? -7.945 -2.308 -12.166 1.00 91.31 388 ARG A O 1
ATOM 2983 N N . ILE A 1 389 ? -6.965 -3.903 -10.898 1.00 93.00 389 ILE A N 1
ATOM 2984 C CA . ILE A 1 389 ? -8.178 -4.569 -10.411 1.00 93.00 389 ILE A CA 1
ATOM 2985 C C . ILE A 1 389 ? -8.254 -4.595 -8.879 1.00 93.00 389 ILE A C 1
ATOM 2987 O O . ILE A 1 389 ? -9.173 -5.190 -8.328 1.00 93.00 389 ILE A O 1
ATOM 2991 N N . THR A 1 390 ? -7.330 -3.933 -8.182 1.00 95.75 390 THR A N 1
ATOM 2992 C CA . THR A 1 390 ? -7.349 -3.805 -6.720 1.00 95.75 390 THR A CA 1
ATOM 2993 C C . THR A 1 390 ? -8.603 -3.090 -6.218 1.00 95.75 390 THR A C 1
ATOM 2995 O O . THR A 1 390 ? -8.911 -1.970 -6.638 1.00 95.75 390 THR A O 1
ATOM 2998 N N . ASP A 1 391 ? -9.275 -3.677 -5.227 1.00 96.00 391 ASP A N 1
ATOM 2999 C CA . ASP A 1 391 ? -10.363 -3.010 -4.522 1.00 96.00 391 ASP A CA 1
ATOM 3000 C C . ASP A 1 391 ? -9.816 -1.951 -3.559 1.00 96.00 391 ASP A C 1
ATOM 3002 O O . ASP A 1 391 ? -8.927 -2.205 -2.751 1.00 96.00 391 ASP A O 1
ATOM 3006 N N . LEU A 1 392 ? -10.361 -0.734 -3.608 1.00 94.62 392 LEU A N 1
ATOM 3007 C CA . LEU A 1 392 ? -9.896 0.376 -2.773 1.00 94.62 392 LEU A CA 1
ATOM 3008 C C . LEU A 1 392 ? -10.834 0.596 -1.591 1.00 94.62 392 LEU A C 1
ATOM 3010 O O . LEU A 1 392 ? -11.992 0.965 -1.784 1.00 94.62 392 LEU A O 1
ATOM 3014 N N . PHE A 1 393 ? -10.353 0.455 -0.358 1.00 93.88 393 PHE A N 1
ATOM 3015 C CA . PHE A 1 393 ? -11.049 0.869 0.860 1.00 93.88 393 PHE A CA 1
ATOM 3016 C C . PHE A 1 393 ? -10.560 2.249 1.313 1.00 93.88 393 PHE A C 1
ATOM 3018 O O . PHE A 1 393 ? -9.378 2.463 1.566 1.00 93.88 393 PHE A O 1
ATOM 3025 N N . TYR A 1 394 ? -11.493 3.190 1.432 1.00 90.56 394 TYR A N 1
ATOM 3026 C CA . TYR A 1 394 ? -11.261 4.525 1.968 1.00 90.56 394 TYR A CA 1
ATOM 3027 C C . TYR A 1 394 ? -12.453 4.889 2.841 1.00 90.56 394 TYR A C 1
ATOM 3029 O O . TYR A 1 394 ? -13.597 4.769 2.391 1.00 90.56 394 TYR A O 1
ATOM 3037 N N . ASP A 1 395 ? -12.180 5.326 4.064 1.00 85.00 395 ASP A N 1
ATOM 3038 C CA . ASP A 1 395 ? -13.196 5.757 5.013 1.00 85.00 395 ASP A CA 1
ATOM 3039 C C . ASP A 1 395 ? -12.914 7.205 5.441 1.00 85.00 395 ASP A C 1
ATOM 3041 O O . ASP A 1 395 ? -11.880 7.527 6.024 1.00 85.00 395 ASP A O 1
ATOM 3045 N N . GLU A 1 396 ? -13.854 8.089 5.104 1.00 81.19 396 GLU A N 1
ATOM 3046 C CA . GLU A 1 396 ? -13.813 9.531 5.385 1.00 81.19 396 GLU A CA 1
ATOM 3047 C C . GLU A 1 396 ? -13.919 9.842 6.878 1.00 81.19 396 GLU A C 1
ATOM 3049 O O . GLU A 1 396 ? -13.541 10.927 7.323 1.00 81.19 396 GLU A O 1
ATOM 3054 N N . THR A 1 397 ? -14.448 8.900 7.659 1.00 78.00 397 THR A N 1
ATOM 3055 C CA . THR A 1 397 ? -14.626 9.051 9.102 1.00 78.00 397 THR A CA 1
ATOM 3056 C C . THR A 1 397 ? -13.359 8.726 9.889 1.00 78.00 397 THR A C 1
ATOM 3058 O O . THR A 1 397 ? -13.289 9.032 11.085 1.00 78.00 397 THR A O 1
ATOM 3061 N N . LEU A 1 398 ? -12.336 8.174 9.224 1.00 76.88 398 LEU A N 1
ATOM 3062 C CA . LEU A 1 398 ? -11.042 7.895 9.828 1.00 76.88 398 LEU A CA 1
ATOM 3063 C C . LEU A 1 398 ? -10.383 9.195 10.263 1.00 76.88 398 LEU A C 1
ATOM 3065 O O . LEU A 1 398 ? -10.045 10.062 9.457 1.00 76.88 398 LEU A O 1
ATOM 3069 N N . GLN A 1 399 ? -10.143 9.309 11.566 1.00 77.69 399 GLN A N 1
ATOM 3070 C CA . GLN A 1 399 ? -9.344 10.406 12.079 1.00 77.69 399 GLN A CA 1
ATOM 3071 C C . GLN A 1 399 ? -7.892 10.192 11.642 1.00 77.69 399 GLN A C 1
ATOM 3073 O O . GLN A 1 399 ? -7.283 9.184 12.022 1.00 77.69 399 GLN A O 1
ATOM 3078 N N . PRO A 1 400 ? -7.309 11.133 10.883 1.00 75.56 400 PRO A N 1
ATOM 3079 C CA . PRO A 1 400 ? -5.983 10.955 10.312 1.00 75.56 400 PRO A CA 1
ATOM 3080 C C . PRO A 1 400 ? -4.933 10.866 11.431 1.00 75.56 400 PRO A C 1
ATOM 3082 O O . PRO A 1 400 ? -4.008 10.068 11.349 1.00 75.56 400 PRO A O 1
ATOM 3085 N N . HIS A 1 401 ? -5.112 11.599 12.535 1.00 77.25 401 HIS A N 1
ATOM 3086 C CA . HIS A 1 401 ? -4.186 11.601 13.677 1.00 77.25 401 HIS A CA 1
ATOM 3087 C C . HIS A 1 401 ? -4.389 10.452 14.671 1.00 77.25 401 HIS A C 1
ATOM 3089 O O . HIS A 1 401 ? -3.554 10.280 15.555 1.00 77.25 401 HIS A O 1
ATOM 3095 N N . ALA A 1 402 ? -5.484 9.696 14.573 1.00 83.44 402 ALA A N 1
ATOM 3096 C CA . ALA A 1 402 ? -5.691 8.554 15.456 1.00 83.44 402 ALA A CA 1
ATOM 3097 C C . ALA A 1 402 ? -4.730 7.412 15.088 1.00 83.44 402 ALA A C 1
ATOM 3099 O O . ALA A 1 402 ? -4.178 7.384 13.988 1.00 83.44 402 ALA A O 1
ATOM 3100 N N . ARG A 1 403 ? -4.543 6.463 16.006 1.00 86.19 403 ARG A N 1
ATOM 3101 C CA . ARG A 1 403 ? -3.900 5.175 15.703 1.00 86.19 403 ARG A CA 1
ATOM 3102 C C . ARG A 1 403 ? -4.809 4.322 14.827 1.00 86.19 403 ARG A C 1
ATOM 3104 O O . ARG A 1 403 ? -6.012 4.583 14.762 1.00 86.19 403 ARG A O 1
ATOM 3111 N N . TYR A 1 404 ? -4.240 3.38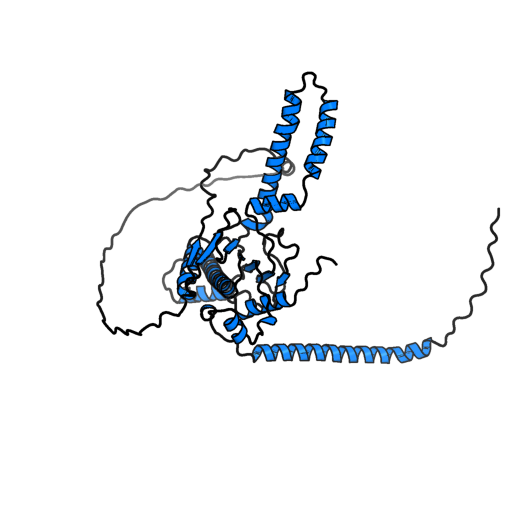1 14.087 1.00 89.81 404 TYR A N 1
ATOM 3112 C CA . TYR A 1 404 ? -4.998 2.469 13.234 1.00 89.81 404 TYR A CA 1
ATOM 3113 C C . TYR A 1 404 ? -5.798 1.528 14.127 1.00 89.81 404 TYR A C 1
ATOM 3115 O O . TYR A 1 404 ? -5.237 0.903 15.027 1.00 89.81 404 TYR A O 1
ATOM 3123 N N . ALA A 1 405 ? -7.114 1.480 13.944 1.00 90.44 405 ALA A N 1
ATOM 3124 C CA . ALA A 1 405 ? -7.978 0.765 14.863 1.00 90.44 405 ALA A CA 1
ATOM 3125 C C . ALA A 1 405 ? -8.461 -0.561 14.270 1.00 90.44 405 ALA A C 1
ATOM 3127 O O . ALA A 1 405 ? -8.626 -0.722 13.064 1.00 90.44 405 ALA A O 1
ATOM 3128 N N . THR A 1 406 ? -8.750 -1.517 15.149 1.00 93.81 406 THR A N 1
ATOM 3129 C CA . THR A 1 406 ? -9.209 -2.859 14.763 1.00 93.81 406 THR A CA 1
ATOM 3130 C C . THR A 1 406 ? -10.527 -2.843 13.989 1.00 93.81 406 THR A C 1
ATOM 3132 O O . THR A 1 406 ? -10.701 -3.617 13.052 1.00 93.81 406 THR A O 1
ATOM 3135 N N . HIS A 1 407 ? -11.434 -1.919 14.317 1.00 92.19 407 HIS A N 1
ATOM 3136 C CA . HIS A 1 407 ? -12.681 -1.747 13.568 1.00 92.19 407 HIS A CA 1
ATOM 3137 C C . HIS A 1 407 ? -12.456 -1.295 12.116 1.00 92.19 407 HIS A C 1
ATOM 3139 O O . HIS A 1 407 ? -13.208 -1.717 11.239 1.00 92.19 407 HIS A O 1
ATOM 3145 N N . ASP A 1 408 ? -11.415 -0.497 11.846 1.00 92.88 408 ASP A N 1
ATOM 3146 C CA . ASP A 1 408 ? -11.072 -0.033 10.494 1.00 92.88 408 ASP A CA 1
ATOM 3147 C C . ASP A 1 408 ? -10.639 -1.217 9.625 1.00 92.88 408 ASP A C 1
ATOM 3149 O O . ASP A 1 408 ? -11.048 -1.351 8.471 1.00 92.88 408 ASP A O 1
ATOM 3153 N N . PHE A 1 409 ? -9.859 -2.120 10.222 1.00 95.56 409 PHE A N 1
ATOM 3154 C CA . PHE A 1 409 ? -9.415 -3.357 9.595 1.00 95.56 409 PHE A CA 1
ATOM 3155 C C . PHE A 1 409 ? -10.592 -4.278 9.250 1.00 95.56 409 PHE A C 1
ATOM 3157 O O . PHE A 1 409 ? -10.747 -4.693 8.103 1.00 95.56 409 PHE A O 1
ATOM 3164 N N . VAL A 1 410 ? -11.477 -4.547 10.218 1.00 95.94 410 VAL A N 1
ATOM 3165 C CA . VAL A 1 410 ? -12.664 -5.392 10.002 1.00 95.94 410 VAL A CA 1
ATOM 3166 C C . VAL A 1 410 ? -13.603 -4.768 8.965 1.00 95.94 410 VAL A C 1
ATOM 3168 O O . VAL A 1 410 ? -14.137 -5.474 8.107 1.00 95.94 410 VAL A O 1
ATOM 3171 N N . ALA A 1 411 ? -13.779 -3.444 8.983 1.00 95.06 411 ALA A N 1
ATOM 3172 C CA . ALA A 1 411 ? -14.566 -2.735 7.978 1.00 95.06 411 ALA A CA 1
ATOM 3173 C C . ALA A 1 411 ? -13.981 -2.898 6.566 1.00 95.06 411 ALA A C 1
ATOM 3175 O O . ALA A 1 411 ? -14.740 -3.101 5.612 1.00 95.06 411 ALA A O 1
ATOM 3176 N N . ALA A 1 412 ? -12.652 -2.867 6.432 1.00 96.50 412 ALA A N 1
ATOM 3177 C CA . ALA A 1 412 ? -11.968 -3.093 5.165 1.00 96.50 412 ALA A CA 1
ATOM 3178 C C . ALA A 1 412 ? -12.188 -4.516 4.634 1.00 96.50 412 ALA A C 1
ATOM 3180 O O . ALA A 1 412 ? -12.601 -4.682 3.483 1.00 96.50 412 ALA A O 1
ATOM 3181 N N . LEU A 1 413 ? -12.026 -5.536 5.480 1.00 97.62 413 LEU A N 1
ATOM 3182 C CA . LEU A 1 413 ? -12.255 -6.928 5.081 1.00 97.62 413 LEU A CA 1
ATOM 3183 C C . LEU A 1 413 ? -13.731 -7.213 4.740 1.00 97.62 413 LEU A C 1
ATOM 3185 O O . LEU A 1 413 ? -14.037 -7.934 3.789 1.00 97.62 413 LEU A O 1
ATOM 3189 N N . ARG A 1 414 ? -14.674 -6.598 5.464 1.00 97.00 414 ARG A N 1
ATOM 3190 C CA . ARG A 1 414 ? -16.109 -6.653 5.131 1.00 97.00 414 ARG A CA 1
ATOM 3191 C C . ARG A 1 414 ? -16.429 -5.986 3.802 1.00 97.00 414 ARG A C 1
ATOM 3193 O O . ARG A 1 414 ? -17.349 -6.417 3.107 1.00 97.00 414 ARG A O 1
ATOM 3200 N N . LYS A 1 415 ? -15.731 -4.898 3.462 1.00 95.69 415 LYS A N 1
ATOM 3201 C CA . LYS A 1 415 ? -15.892 -4.260 2.153 1.00 95.69 415 LYS A CA 1
ATOM 3202 C C . LYS A 1 415 ? -15.446 -5.215 1.052 1.00 95.69 415 LYS A C 1
ATOM 3204 O O . LYS A 1 415 ? -16.195 -5.383 0.097 1.00 95.69 415 LYS A O 1
ATOM 3209 N N . LEU A 1 416 ? -14.288 -5.853 1.216 1.00 96.75 416 LEU A N 1
ATOM 3210 C CA . LEU A 1 416 ? -13.775 -6.824 0.251 1.00 96.75 416 LEU A CA 1
ATOM 3211 C C . LEU A 1 416 ? -14.721 -8.020 0.075 1.00 96.75 416 LEU A C 1
ATOM 3213 O O . LEU A 1 416 ? -14.966 -8.441 -1.047 1.00 96.75 416 LEU A O 1
ATOM 3217 N N . ALA A 1 417 ? -15.325 -8.520 1.158 1.00 96.94 417 ALA A N 1
ATOM 3218 C CA . ALA A 1 417 ? -16.301 -9.615 1.093 1.00 96.94 417 ALA A CA 1
ATOM 3219 C C . ALA A 1 417 ? -17.525 -9.301 0.219 1.00 96.94 417 ALA A C 1
ATOM 3221 O O . ALA A 1 417 ? -18.145 -10.195 -0.345 1.00 96.94 417 ALA A O 1
ATOM 3222 N N . ARG A 1 418 ? -17.887 -8.018 0.126 1.00 96.19 418 ARG A N 1
ATOM 3223 C CA . ARG A 1 418 ? -19.020 -7.530 -0.670 1.00 96.19 418 ARG A CA 1
ATOM 3224 C C . ARG A 1 418 ? -18.619 -7.121 -2.084 1.00 96.19 418 ARG A C 1
ATOM 3226 O O . ARG A 1 418 ? -19.497 -6.761 -2.864 1.00 96.19 418 ARG A O 1
ATOM 3233 N N . ALA A 1 419 ? -17.323 -7.078 -2.379 1.00 94.81 419 ALA A N 1
ATOM 3234 C CA . ALA A 1 419 ? -16.826 -6.660 -3.673 1.00 94.81 419 ALA A CA 1
ATOM 3235 C C . ALA A 1 419 ? -16.959 -7.813 -4.673 1.00 94.81 419 ALA A C 1
ATOM 3237 O O . ALA A 1 419 ? -16.485 -8.924 -4.438 1.00 94.81 419 ALA A O 1
ATOM 3238 N N . GLU A 1 420 ? -17.602 -7.528 -5.802 1.00 93.88 420 GLU A N 1
ATOM 3239 C CA . GLU A 1 420 ? -17.687 -8.433 -6.941 1.00 93.88 420 GLU A CA 1
ATOM 3240 C C . GLU A 1 420 ? -16.927 -7.806 -8.111 1.00 93.88 420 GLU A C 1
ATOM 3242 O O . GLU A 1 420 ? -17.311 -6.760 -8.645 1.00 93.88 420 GLU A O 1
ATOM 3247 N N . GLN A 1 421 ? -15.821 -8.437 -8.500 1.00 90.75 421 GLN A N 1
ATOM 3248 C CA . GLN A 1 421 ? -14.993 -7.957 -9.597 1.00 90.75 421 GLN A CA 1
ATOM 3249 C C . GLN A 1 421 ? -15.531 -8.484 -10.922 1.00 90.75 421 GLN A C 1
ATOM 3251 O O . GLN A 1 421 ? -15.432 -9.664 -11.247 1.00 90.75 421 GLN A O 1
ATOM 3256 N N . ARG A 1 422 ? -16.100 -7.580 -11.718 1.00 92.25 422 ARG A N 1
ATOM 3257 C CA . ARG A 1 422 ? -16.684 -7.925 -13.020 1.00 92.25 422 ARG A CA 1
ATOM 3258 C C . ARG A 1 422 ? -15.705 -7.842 -14.192 1.00 92.25 422 ARG A C 1
ATOM 3260 O O . ARG A 1 422 ? -16.045 -8.229 -15.305 1.00 92.25 422 ARG A O 1
ATOM 3267 N N . HIS A 1 423 ? -14.497 -7.322 -13.964 1.00 88.94 423 HIS A N 1
ATOM 3268 C CA . HIS A 1 423 ? -13.435 -7.189 -14.973 1.00 88.94 423 HIS A CA 1
ATOM 3269 C C . HIS A 1 423 ? -13.909 -6.584 -16.315 1.00 88.94 423 HIS A C 1
ATOM 3271 O O . HIS A 1 423 ? -13.439 -6.969 -17.384 1.00 88.94 423 HIS A O 1
ATOM 3277 N N . GLY A 1 424 ? -14.871 -5.654 -16.263 1.00 91.50 424 GLY A N 1
ATOM 3278 C CA . GLY A 1 424 ? -15.439 -4.985 -17.440 1.00 91.50 424 GLY A CA 1
ATOM 3279 C C . GLY A 1 424 ? -16.535 -5.748 -18.202 1.00 91.50 424 GLY A C 1
ATOM 3280 O O . GLY A 1 424 ? -16.976 -5.248 -19.234 1.00 91.50 424 GLY A O 1
ATOM 3281 N N . LYS A 1 425 ? -16.981 -6.917 -17.724 1.00 89.00 425 LYS A N 1
ATOM 3282 C CA . LYS A 1 425 ? -18.161 -7.651 -18.227 1.00 89.00 425 LYS A CA 1
ATOM 3283 C C . LYS A 1 425 ? -19.423 -7.224 -17.486 1.00 89.00 425 LYS A C 1
ATOM 3285 O O . LYS A 1 425 ? -20.531 -7.273 -18.054 1.00 89.00 425 LYS A O 1
#

Organism: Pseudozyma antarctica (strain T-34) (NCBI:txid1151754)

Foldseek 3Di:
DDDDDDDDDDDDDPPPVVPPCCVVCVVVVVVVVVVVVVVVVVVVVVVVVVVVVVVVPPPPPPDDLLVDQAPVSLCVSVVHDPLLFDQWLAEEEELEQQQQPVVVLVVVVVVVCVVDPDDDPPDSVVVSVVVSLLLLLLQVLSVLLLCQRHLHQEYEYEYADFRDPVSVVVSQVCNCPRNVEHEDEDDQPPPPDDPDDDPDDDDPPPPPDDDDDDYDDDDDDDDDDDDDDDDDDDDDDDDDDDDDDDDDDPDDDDPPDDPSRHQYEYEYEEQADLDDDPDSGRYYYYHYLCNFDVVLVVLVVVVVVVLVVCLCVVQVVVCVVPDPDDDPVVSVVVSVVVVVVSVVPDDPVVSVVSCSNRRRDAATQEYEYLDSALVDDDPSRPHPSNDPQHHYDYDSPDNSPDRDDSVSVRVRRSVSSPDDRPVVD

Secondary structure (DSSP, 8-state):
-----PPPPPPPPP-TTHHHHHHHHHHHHHHHHHHHHHHHHHHHHHHHHHHHHHHHHS------GGG--SHHHHHHHTT--GGG----SEEEEEE------HHHHHHHHHHHHHH-SS-----HHHHHHHHHHHHHHHHHHHHHHHHHHHT-SEEEEEESSPPPHHHHHHHHHHHHHHH--EEEEE--S------------SSSTTS-SS--------------------------------------------TT---TT--EEEEEESS------SSSSEEEEEE-GGGTHHHHHHHHHHHHHHHHHHHIIIIIIHHHHH-SS--HHHHHHHHHHHHHHHHHT--HHHHHHHHHHTTPPP--SEEEEE-SSTT----TT--STT-SSPEEEE-TT--TTSPP-HHHHHHHHHHHHT----TT-

InterPro domains:
  IPR036424 Decaprenyl diphosphate synthase-like superfamily [G3DSA:3.40.1180.10] (272-425)
  IPR036424 Decaprenyl diphosphate synthase-like superfamily [SSF64005] (281-413)
  IPR038887 Dehydrodolichyl diphosphate synthase complex subunit Nus1 [PTHR21528] (24-425)